Protein AF-A0A1G7N606-F1 (afdb_monomer_lite)

Sequence (407 aa):
MVGEPENAPHDAGYSAEIRAGFRISRRGYDQDQVNAHLRRIDADVRLLAADRDAAVEQVARLTQELERARGQVETMRRQVQRLAGPPDSVAGMSERMRSMLRLAEDEARESRETAAAEIAADRAAAEAEIAALRARAEQERDELVTRARLRSERMVAEAKALQAQAAQDKLAADEEIAGATAAAAAERDRLQAESEARRLSVEEDFQLAMDQRRAEALGALLAEKAEIERETGGLRSAADTYAREVRAEAEAASDATVRSAEKQAARLVAAAEARVAELTDLRARLATQLRAAQGALGADLDALAPLPEESPRVPHPGHARPSSETRASDTAARRSDTAARGSDTAAHASDATAAPESDTTAAEPDGVATPPAATPAPGDAPAVPEQPAPRRPRPSPERQAASRARV

pLDDT: mean 74.8, std 25.25, range [24.64, 98.62]

Secondary structure (DSSP, 8-state):
---------------------PPP-TTPPPHHHHHHHHHHHHHHHHHHHHHHHHHHHHHHHHHHHHHHHHHHHHHHHHHHHHHHS-TTSHHHHHHHHHHHHHHHHHHHHHHHHHHHHHHHHHHHHHHHHHHHHHHHHHHHHHHHHHHHHHHHHHHHHHHHHHHHHHHHHHHHHHHHHHHHHHHHHHHHHHHHHHHHHHHHHHHHHHHHHHHHHHHHHHHHHHHHHHHHHHHHHHHHHHHHHHHHHHHHHHHHHHHHHHHHHHHHHHHHHHHHHHHHHHHHHHHHHHHHHHHHHHHHTSSS-SS---------------------------------------------------------------------------------PPPPPPPPPPPP-----------

Radius of gyration: 106.35 Å; chains: 1; bounding box: 240×102×280 Å

Organism: Pseudonocardia oroxyli (NCBI:txid366584)

Foldseek 3Di:
DDDDDDDDDDDDDPPPPPPVDDDDDPPDDDPVVVVVVVVVVVVVVVVVVVVVVVVVVVVVVVVVVVVVVVVVVVVVVVVVCLCPDDCPDPSNVVSVVVVVVVVVVVVVVVVVVVVVVVVVVVVVVVVVVVVVVVVVVVVVVVVVVVVVVVVVVVVVVVVVVVVVVVVVVVVVVVVVVVVVVVVVVVVVVVVVVVVVVVVVVVVVVVVVVVVVVVVVVVVVVVVVVVVVVVVVVVVVVVVVVVVVVVVVVVVVVVVVVVVVVVVVVVVVVVVVVVVVVVVVVVVVVVVVVVVVVVVVVPPPPPDDDDDDDDDDDDDDDDDDDDDDDDDDDDDDDDDDDDDDDDDDDDDDDDDDDDDDDDDDDDDDDDDDDDDDDDDDDDDDDDDDDDDDDDDDDDDDDDDDPDPDDDD

Structure (mmCIF, N/CA/C/O backbone):
data_AF-A0A1G7N606-F1
#
_entry.id   AF-A0A1G7N606-F1
#
loop_
_atom_site.group_PDB
_atom_site.id
_atom_site.type_symbol
_atom_site.label_atom_id
_atom_site.label_alt_id
_atom_site.label_comp_id
_atom_site.label_asym_id
_atom_site.label_entity_id
_atom_site.label_seq_id
_atom_site.pdbx_PDB_ins_code
_atom_site.Cartn_x
_atom_site.Cartn_y
_atom_site.Cartn_z
_atom_site.occupancy
_atom_site.B_iso_or_equiv
_atom_site.auth_seq_id
_atom_site.auth_comp_id
_atom_site.auth_asym_id
_atom_site.auth_atom_id
_atom_site.pdbx_PDB_model_num
ATOM 1 N N . MET A 1 1 ? -75.289 -44.467 99.497 1.00 38.94 1 MET A N 1
ATOM 2 C CA . MET A 1 1 ? -76.521 -44.362 100.300 1.00 38.94 1 MET A CA 1
ATOM 3 C C . MET A 1 1 ? -77.507 -43.572 99.454 1.00 38.94 1 MET A C 1
ATOM 5 O O . MET A 1 1 ? -77.216 -42.417 99.202 1.00 38.94 1 MET A O 1
ATOM 9 N N . VAL A 1 2 ? -78.522 -44.272 98.928 1.00 41.53 2 VAL A N 1
ATOM 10 C CA . VAL A 1 2 ? -79.886 -43.835 98.533 1.00 41.53 2 VAL A CA 1
ATOM 11 C C . VAL A 1 2 ? -80.018 -42.466 97.820 1.00 41.53 2 VAL A C 1
ATOM 13 O O . VAL A 1 2 ? -79.680 -41.448 98.396 1.00 41.53 2 VAL A O 1
ATOM 16 N N . GLY A 1 3 ? -80.559 -42.334 96.610 1.00 42.03 3 GLY A N 1
ATOM 17 C CA . GLY A 1 3 ? -81.410 -43.241 95.851 1.00 42.03 3 GLY A CA 1
ATOM 18 C C . GLY A 1 3 ? -81.496 -42.849 94.374 1.00 42.03 3 GLY A C 1
ATOM 19 O O . GLY A 1 3 ? -81.152 -41.741 93.968 1.00 42.03 3 GLY A O 1
ATOM 20 N N . GLU A 1 4 ? -81.900 -43.843 93.602 1.00 44.31 4 GLU A N 1
ATOM 21 C CA . GLU A 1 4 ? -82.150 -43.838 92.164 1.00 44.31 4 GLU A CA 1
ATOM 22 C C . GLU A 1 4 ? -83.634 -43.434 91.901 1.00 44.31 4 GLU A C 1
ATOM 24 O O . GLU A 1 4 ? -84.319 -43.041 92.847 1.00 44.31 4 GLU A O 1
ATOM 29 N N . PRO A 1 5 ? -84.154 -43.452 90.661 1.00 64.69 5 PRO A N 1
ATOM 30 C CA . PRO A 1 5 ? -84.479 -42.263 89.874 1.00 64.69 5 PRO A CA 1
ATOM 31 C C . PRO A 1 5 ? -85.984 -42.137 89.564 1.00 64.69 5 PRO A C 1
ATOM 33 O O . PRO A 1 5 ? -86.667 -43.138 89.384 1.00 64.69 5 PRO A O 1
ATOM 36 N N . GLU A 1 6 ? -86.513 -40.925 89.386 1.00 43.66 6 GLU A N 1
ATOM 37 C CA . GLU A 1 6 ? -87.851 -40.768 88.796 1.00 43.66 6 GLU A CA 1
ATOM 38 C C . GLU A 1 6 ? -88.072 -39.334 88.300 1.00 43.66 6 GLU A C 1
ATOM 40 O O . GLU A 1 6 ? -88.336 -38.431 89.087 1.00 43.66 6 GLU A O 1
ATOM 45 N N . ASN A 1 7 ? -87.949 -39.099 86.991 1.00 43.22 7 ASN A N 1
ATOM 46 C CA . ASN A 1 7 ? -89.010 -38.384 86.285 1.00 43.22 7 ASN A CA 1
ATOM 47 C C . ASN A 1 7 ? -88.897 -38.623 84.776 1.00 43.22 7 ASN A C 1
ATOM 49 O O . ASN A 1 7 ? -87.951 -38.192 84.115 1.00 43.22 7 ASN A O 1
ATOM 53 N N . ALA A 1 8 ? -89.869 -39.364 84.261 1.00 41.09 8 ALA A N 1
ATOM 54 C CA . ALA A 1 8 ? -90.089 -39.597 82.848 1.00 41.09 8 ALA A CA 1
ATOM 55 C C . ALA A 1 8 ? -90.375 -38.277 82.099 1.00 41.09 8 ALA A C 1
ATOM 57 O O . ALA A 1 8 ? -90.866 -37.318 82.699 1.00 41.09 8 ALA A O 1
ATOM 58 N N . PRO A 1 9 ? -90.141 -38.223 80.775 1.00 50.22 9 PRO A N 1
ATOM 59 C CA . PRO A 1 9 ? -90.566 -37.105 79.948 1.00 50.22 9 PRO A CA 1
ATOM 60 C C . PRO A 1 9 ? -92.083 -37.190 79.725 1.00 50.22 9 PRO A C 1
ATOM 62 O O . PRO A 1 9 ? -92.558 -37.707 78.716 1.00 50.22 9 PRO A O 1
ATOM 65 N N . HIS A 1 10 ? -92.854 -36.688 80.684 1.00 38.19 10 HIS A N 1
ATOM 66 C CA . HIS A 1 10 ? -94.216 -36.233 80.440 1.00 38.19 10 HIS A CA 1
ATOM 67 C C . HIS A 1 10 ? -94.122 -34.793 79.932 1.00 38.19 10 HIS A C 1
ATOM 69 O O . HIS A 1 10 ? -93.706 -33.900 80.658 1.00 38.19 10 HIS A O 1
ATOM 75 N N . ASP A 1 11 ? -94.489 -34.529 78.688 1.00 39.78 11 ASP A N 1
ATOM 76 C CA . ASP A 1 11 ? -95.901 -34.344 78.378 1.00 39.78 11 ASP A CA 1
ATOM 77 C C . ASP A 1 11 ? -96.069 -33.764 76.969 1.00 39.78 11 ASP A C 1
ATOM 79 O O . ASP A 1 11 ? -95.278 -32.953 76.490 1.00 39.78 11 ASP A O 1
ATOM 83 N N . ALA A 1 12 ? -97.131 -34.246 76.338 1.00 36.16 12 ALA A N 1
ATOM 84 C CA . ALA A 1 12 ? -97.948 -33.606 75.325 1.00 36.16 12 ALA A CA 1
ATOM 85 C C . ALA A 1 12 ? -97.318 -32.521 74.434 1.00 36.16 12 ALA A C 1
ATOM 87 O O . ALA A 1 12 ? -97.125 -31.367 74.809 1.00 36.16 12 ALA A O 1
ATOM 88 N N . GLY A 1 13 ? -97.220 -32.875 73.151 1.00 41.25 13 GLY A N 1
ATOM 89 C CA . GLY A 1 13 ? -97.976 -32.198 72.097 1.00 41.25 13 GLY A CA 1
ATOM 90 C C . GLY A 1 13 ? -98.657 -30.886 72.491 1.00 41.25 13 GLY A C 1
ATOM 91 O O . GLY A 1 13 ? -99.860 -30.847 72.702 1.00 41.25 13 GLY A O 1
ATOM 92 N N . TYR A 1 14 ? -97.894 -29.803 72.482 1.00 40.25 14 TYR A N 1
ATOM 93 C CA . TYR A 1 14 ? -98.422 -28.463 72.288 1.00 40.25 14 TYR A CA 1
ATOM 94 C C . TYR A 1 14 ? -97.631 -27.814 71.158 1.00 40.25 14 TYR A C 1
ATOM 96 O O . TYR A 1 14 ? -96.995 -26.772 71.298 1.00 40.25 14 TYR A O 1
ATOM 104 N N . SER A 1 15 ? -97.787 -28.387 69.961 1.00 39.31 15 SER A N 1
ATOM 105 C CA . SER A 1 15 ? -98.028 -27.565 68.774 1.00 39.31 15 SER A CA 1
ATOM 106 C C . SER A 1 15 ? -99.331 -26.796 69.016 1.00 39.31 15 SER A C 1
ATOM 108 O O . SER A 1 15 ? -100.365 -27.082 68.419 1.00 39.31 15 SER A O 1
ATOM 110 N N . ALA A 1 16 ? -99.309 -25.879 69.984 1.00 45.19 16 ALA A N 1
ATOM 111 C CA . ALA A 1 16 ? -100.386 -24.956 70.232 1.00 45.19 16 ALA A CA 1
ATOM 112 C C . ALA A 1 16 ? -100.385 -24.019 69.030 1.00 45.19 16 ALA A C 1
ATOM 114 O O . ALA A 1 16 ? -99.743 -22.970 69.023 1.00 45.19 16 ALA A O 1
ATOM 115 N N . GLU A 1 17 ? -101.110 -24.416 67.986 1.00 45.44 17 GLU A N 1
ATOM 116 C CA . GLU A 1 17 ? -101.929 -23.460 67.269 1.00 45.44 17 GLU A CA 1
ATOM 117 C C . GLU A 1 17 ? -102.671 -22.672 68.352 1.00 45.44 17 GLU A C 1
ATOM 119 O O . GLU A 1 17 ? -103.692 -23.120 68.877 1.00 45.44 17 GLU A O 1
ATOM 124 N N . ILE A 1 18 ? -102.123 -21.521 68.752 1.00 52.09 18 ILE A N 1
ATOM 125 C CA . ILE A 1 18 ? -102.869 -20.516 69.495 1.00 52.09 18 ILE A CA 1
ATOM 126 C C . ILE A 1 18 ? -103.917 -20.032 68.501 1.00 52.09 18 ILE A C 1
ATOM 128 O O . ILE A 1 18 ? -103.754 -19.040 67.795 1.00 52.09 18 ILE A O 1
ATOM 132 N N . ARG A 1 19 ? -104.999 -20.800 68.378 1.00 49.97 19 ARG A N 1
ATOM 133 C CA . ARG A 1 19 ? -106.202 -20.383 67.689 1.00 49.97 19 ARG A CA 1
ATOM 134 C C . ARG A 1 19 ? -106.829 -19.370 68.626 1.00 49.97 19 ARG A C 1
ATOM 136 O O . ARG A 1 19 ? -107.646 -19.724 69.470 1.00 49.97 19 ARG A O 1
ATOM 143 N N . ALA A 1 20 ? -106.347 -18.131 68.545 1.00 57.44 20 ALA A N 1
ATOM 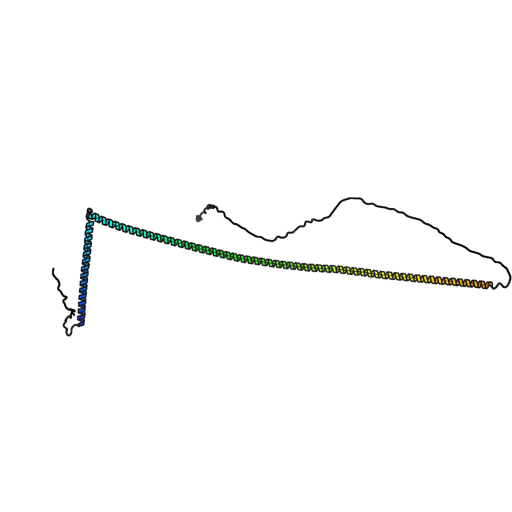144 C CA . ALA A 1 20 ? -106.876 -17.016 69.303 1.00 57.44 20 ALA A CA 1
ATOM 145 C C . ALA A 1 20 ? -108.380 -16.942 68.996 1.00 57.44 20 ALA A C 1
ATOM 147 O O . ALA A 1 20 ? -108.799 -16.592 67.892 1.00 57.44 20 ALA A O 1
ATOM 148 N N . GLY A 1 21 ? -109.182 -17.439 69.939 1.00 61.31 21 GLY A N 1
ATOM 149 C CA . GLY A 1 21 ? -110.594 -17.753 69.756 1.00 61.31 21 GLY A CA 1
ATOM 150 C C . GLY A 1 21 ? -111.449 -16.499 69.818 1.00 61.31 21 GLY A C 1
ATOM 151 O O . GLY A 1 21 ? -112.269 -16.347 70.719 1.00 61.31 21 GLY A O 1
ATOM 152 N N . PHE A 1 22 ? -111.240 -15.572 68.889 1.00 68.19 22 PHE A N 1
ATOM 153 C CA . PHE A 1 22 ? -112.088 -14.397 68.759 1.00 68.19 22 PHE A CA 1
ATOM 154 C C . PHE A 1 22 ? -113.444 -14.800 68.151 1.00 68.19 22 PHE A C 1
ATOM 156 O O . PHE A 1 22 ? -113.512 -15.543 67.172 1.00 68.19 22 PHE A O 1
ATOM 163 N N . ARG A 1 23 ? -114.551 -14.325 68.737 1.00 63.81 23 ARG A N 1
ATOM 164 C CA . ARG A 1 23 ? -115.922 -14.604 68.267 1.00 63.81 23 ARG A CA 1
ATOM 165 C C . ARG A 1 23 ? -116.200 -13.847 66.953 1.00 63.81 23 ARG A C 1
ATOM 167 O O . ARG A 1 23 ? -116.083 -12.626 66.923 1.00 63.81 23 ARG A O 1
ATOM 174 N N . ILE A 1 24 ? -116.607 -14.548 65.888 1.00 67.31 24 ILE A N 1
ATOM 175 C CA . ILE A 1 24 ? -116.861 -13.962 64.553 1.00 67.31 24 ILE A CA 1
ATOM 176 C C . ILE A 1 24 ? -118.229 -13.250 64.527 1.00 67.31 24 ILE A C 1
ATOM 178 O O . ILE A 1 24 ? -119.243 -13.830 64.911 1.00 67.31 24 ILE A O 1
ATOM 182 N N . SER A 1 25 ? -118.270 -11.994 64.067 1.00 72.75 25 SER A N 1
ATOM 183 C CA . SER A 1 25 ? -119.488 -11.172 63.920 1.00 72.75 25 SER A CA 1
ATOM 184 C C . SER A 1 25 ? -119.693 -10.752 62.456 1.00 72.75 25 SER A C 1
ATOM 186 O O . SER A 1 25 ? -118.724 -10.616 61.714 1.00 72.75 25 SER A O 1
ATOM 188 N N . ARG A 1 26 ? -120.947 -10.511 62.027 1.00 62.72 26 ARG A N 1
ATOM 189 C CA . ARG A 1 26 ? -121.360 -10.322 60.609 1.00 62.72 26 ARG A CA 1
ATOM 190 C C . ARG A 1 26 ? -120.727 -9.115 59.884 1.00 62.72 26 ARG A C 1
ATOM 192 O O . ARG A 1 26 ? -120.920 -8.964 58.682 1.00 62.72 26 ARG A O 1
ATOM 199 N N . ARG A 1 27 ? -120.006 -8.254 60.608 1.00 65.94 27 ARG A N 1
ATOM 200 C CA . ARG A 1 27 ? -119.212 -7.105 60.126 1.00 65.94 27 ARG A CA 1
ATOM 201 C C . ARG A 1 27 ? -117.908 -6.990 60.943 1.00 65.94 27 ARG A C 1
ATOM 203 O O . ARG A 1 27 ? -117.628 -5.962 61.548 1.00 65.94 27 ARG A O 1
ATOM 210 N N . GLY A 1 28 ? -117.183 -8.100 61.069 1.00 73.50 28 GLY A N 1
ATOM 211 C CA . GLY A 1 28 ? -115.929 -8.188 61.826 1.00 73.50 28 GLY A CA 1
ATOM 212 C C . GLY A 1 28 ? -114.686 -7.822 61.012 1.00 73.50 28 GLY A C 1
ATOM 213 O O . GLY A 1 28 ? -114.753 -7.672 59.792 1.00 73.50 28 GLY A O 1
ATOM 214 N N . TYR A 1 29 ? -113.552 -7.698 61.709 1.00 74.56 29 TYR A N 1
ATOM 215 C CA . TYR A 1 29 ? -112.238 -7.615 61.073 1.00 74.56 29 TYR A CA 1
ATOM 216 C C . TYR A 1 29 ? -111.926 -8.916 60.336 1.00 74.56 29 TYR A C 1
ATOM 218 O O . TYR A 1 29 ? -112.303 -10.001 60.782 1.00 74.56 29 TYR A O 1
ATOM 226 N N . ASP A 1 30 ? -111.233 -8.784 59.213 1.00 80.12 30 ASP A N 1
ATOM 227 C CA . ASP A 1 30 ? -110.779 -9.907 58.406 1.00 80.12 30 ASP A CA 1
ATOM 228 C C . ASP A 1 30 ? -109.863 -10.820 59.242 1.00 80.12 30 ASP A C 1
ATOM 230 O O . ASP A 1 30 ? -108.824 -10.395 59.757 1.00 80.12 30 ASP A O 1
ATOM 234 N N . GLN A 1 31 ? -110.285 -12.074 59.411 1.00 79.62 31 GLN A N 1
ATOM 235 C CA . GLN A 1 31 ? -109.610 -13.058 60.251 1.00 79.62 31 GLN A CA 1
ATOM 236 C C . GLN A 1 31 ? -108.182 -13.332 59.764 1.00 79.62 31 GLN A C 1
ATOM 238 O O . GLN A 1 31 ? -107.286 -13.522 60.590 1.00 79.62 31 GLN A O 1
ATOM 243 N N . ASP A 1 32 ? -107.944 -13.296 58.452 1.00 81.81 32 ASP A N 1
ATOM 244 C CA . ASP A 1 32 ? -106.616 -13.538 57.891 1.00 81.81 32 ASP A CA 1
ATOM 245 C C . ASP A 1 32 ? -105.668 -12.376 58.193 1.00 81.81 32 ASP A C 1
ATOM 247 O O . ASP A 1 32 ? -104.504 -12.601 58.538 1.00 81.81 32 ASP A O 1
ATOM 251 N N . GLN A 1 33 ? -106.180 -11.141 58.175 1.00 84.62 33 GLN A N 1
ATOM 252 C CA . GLN A 1 33 ? -105.418 -9.946 58.551 1.00 84.62 33 GLN A CA 1
ATOM 253 C C . GLN A 1 33 ? -105.085 -9.926 60.048 1.00 84.62 33 GLN A C 1
ATOM 255 O O . GLN A 1 33 ? -103.948 -9.630 60.418 1.00 84.62 33 GLN A O 1
ATOM 260 N N . VAL A 1 34 ? -106.037 -10.288 60.916 1.00 86.38 34 VAL A N 1
ATOM 261 C CA . VAL A 1 34 ? -105.809 -10.366 62.371 1.00 86.38 34 VAL A CA 1
ATOM 262 C C . VAL A 1 34 ? -104.816 -11.475 62.710 1.00 86.38 34 VAL A C 1
ATOM 264 O O . VAL A 1 34 ? -103.870 -11.240 63.457 1.00 86.38 34 VAL A O 1
ATOM 267 N N . ASN A 1 35 ? -104.959 -12.660 62.114 1.00 84.56 35 ASN A N 1
ATOM 268 C CA . ASN A 1 35 ? -104.009 -13.755 62.307 1.00 84.56 35 ASN A CA 1
ATOM 269 C C . ASN A 1 35 ? -102.612 -13.397 61.780 1.00 84.56 35 ASN A C 1
ATOM 271 O O . ASN A 1 35 ? -101.612 -13.746 62.405 1.00 84.56 35 ASN A O 1
ATOM 275 N N . ALA A 1 36 ? -102.515 -12.683 60.654 1.00 85.12 36 ALA A N 1
ATOM 276 C CA . ALA A 1 36 ? -101.241 -12.176 60.152 1.00 85.12 36 ALA A CA 1
ATOM 277 C C . ALA A 1 36 ? -100.609 -11.150 61.108 1.00 85.12 36 ALA A C 1
ATOM 279 O O . ALA A 1 36 ? -99.394 -11.165 61.297 1.00 85.12 36 ALA A O 1
ATOM 280 N N . HIS A 1 37 ? -101.418 -10.295 61.739 1.00 88.00 37 HIS A N 1
ATOM 281 C CA . HIS A 1 37 ? -100.945 -9.329 62.727 1.00 88.00 37 HIS A CA 1
ATOM 282 C C . HIS A 1 37 ? -100.509 -9.989 64.043 1.00 88.00 37 HIS A C 1
ATOM 284 O O . HIS A 1 37 ? -99.451 -9.650 64.559 1.00 88.00 37 HIS A O 1
ATOM 290 N N . LEU A 1 38 ? -101.248 -10.978 64.552 1.00 89.50 38 LEU A N 1
ATOM 291 C CA . LEU A 1 38 ? -100.856 -11.733 65.748 1.00 89.50 38 LEU A CA 1
ATOM 292 C C . LEU A 1 38 ? -99.582 -12.543 65.514 1.00 89.50 38 LEU A C 1
ATOM 294 O O . LEU A 1 38 ? -98.688 -12.506 66.348 1.00 89.50 38 LEU A O 1
ATOM 298 N N . ARG A 1 39 ? -99.435 -13.171 64.339 1.00 89.56 39 ARG A N 1
ATOM 299 C CA . ARG A 1 39 ? -98.169 -13.811 63.946 1.00 89.56 39 ARG A CA 1
ATOM 300 C C . ARG A 1 39 ? -97.004 -12.821 63.910 1.00 89.56 39 ARG A C 1
ATOM 302 O O . ARG A 1 39 ? -95.886 -13.209 64.231 1.00 89.56 39 ARG A O 1
ATOM 309 N N . ARG A 1 40 ? -97.254 -11.562 63.528 1.00 92.06 40 ARG A N 1
ATOM 310 C CA . ARG A 1 40 ? -96.248 -10.492 63.587 1.00 92.06 40 ARG A CA 1
ATOM 311 C C . ARG A 1 40 ? -95.894 -10.149 65.035 1.00 92.06 40 ARG A C 1
ATOM 313 O O . ARG A 1 40 ? -94.718 -10.154 65.354 1.00 92.06 40 ARG A O 1
ATOM 320 N N . ILE A 1 41 ? -96.881 -9.948 65.910 1.00 94.06 41 ILE A N 1
ATOM 321 C CA . ILE A 1 41 ? -96.643 -9.667 67.338 1.00 94.06 41 ILE A CA 1
ATOM 322 C C . ILE A 1 41 ? -95.900 -10.825 68.015 1.00 94.06 41 ILE A C 1
ATOM 324 O O . ILE A 1 41 ? -94.957 -10.586 68.759 1.00 94.06 41 ILE A O 1
ATOM 328 N N . ASP A 1 42 ? -96.273 -12.076 67.744 1.00 92.19 42 ASP A N 1
ATOM 329 C CA . ASP A 1 42 ? -95.572 -13.243 68.287 1.00 92.19 42 ASP A CA 1
ATOM 330 C C . ASP A 1 42 ? -94.120 -13.306 67.794 1.00 92.19 42 ASP A C 1
ATOM 332 O O . ASP A 1 42 ? -93.221 -13.674 68.554 1.00 92.19 42 ASP A O 1
ATOM 336 N N . ALA A 1 43 ? -93.871 -12.929 66.535 1.00 93.62 43 ALA A N 1
ATOM 337 C CA . ALA A 1 43 ? -92.517 -12.790 66.010 1.00 93.62 43 ALA A CA 1
ATOM 338 C C . ALA A 1 43 ? -91.752 -11.656 66.717 1.00 93.62 43 ALA A C 1
ATOM 340 O O . ALA A 1 43 ? -90.609 -11.870 67.115 1.00 93.62 43 ALA A O 1
ATOM 341 N N . ASP A 1 44 ? -92.389 -10.506 66.950 1.00 94.31 44 ASP A N 1
ATOM 342 C CA . ASP A 1 44 ? -91.797 -9.360 67.648 1.00 94.31 44 ASP A CA 1
ATOM 343 C C . ASP A 1 44 ? -91.485 -9.689 69.123 1.00 94.31 44 ASP A C 1
ATOM 345 O O . ASP A 1 44 ? -90.421 -9.339 69.626 1.00 94.31 44 ASP A O 1
ATOM 349 N N . VAL A 1 45 ? -92.356 -10.426 69.824 1.00 94.75 45 VAL A N 1
ATOM 350 C CA . VAL A 1 45 ? -92.120 -10.877 71.210 1.00 94.75 45 VAL A CA 1
ATOM 351 C C . VAL A 1 45 ? -90.976 -11.886 71.274 1.00 94.75 45 VAL A C 1
ATOM 353 O O . VAL A 1 45 ? -90.155 -11.821 72.188 1.00 94.75 45 VAL A O 1
ATOM 356 N N . ARG A 1 46 ? -90.885 -12.806 70.305 1.00 95.00 46 ARG A N 1
ATOM 357 C CA . ARG A 1 46 ? -89.750 -13.738 70.210 1.00 95.00 46 ARG A CA 1
ATOM 358 C C . ARG A 1 46 ? -88.443 -13.009 69.919 1.00 95.00 46 ARG A C 1
ATOM 360 O O . ARG A 1 46 ? -87.429 -13.368 70.507 1.00 95.00 46 ARG A O 1
ATOM 367 N N . LEU A 1 47 ? -88.477 -11.986 69.066 1.00 95.50 47 LEU A N 1
ATOM 368 C CA . LEU A 1 47 ? -87.324 -11.133 68.794 1.00 95.50 47 LEU A CA 1
ATOM 369 C C . LEU A 1 47 ? -86.889 -10.381 70.058 1.00 95.50 47 LEU A C 1
ATOM 371 O O . LEU A 1 47 ? -85.733 -10.477 70.443 1.00 95.50 47 LEU A O 1
ATOM 375 N N . LEU A 1 48 ? -87.817 -9.739 70.774 1.00 95.62 48 LEU A N 1
ATOM 376 C CA . LEU A 1 48 ? -87.518 -9.045 72.032 1.00 95.62 48 LEU A CA 1
ATOM 377 C C . LEU A 1 48 ? -87.009 -9.988 73.131 1.00 95.62 48 LEU A C 1
ATOM 379 O O . LEU A 1 48 ? -86.158 -9.599 73.927 1.00 95.62 48 LEU A O 1
ATOM 383 N N . ALA A 1 49 ? -87.521 -1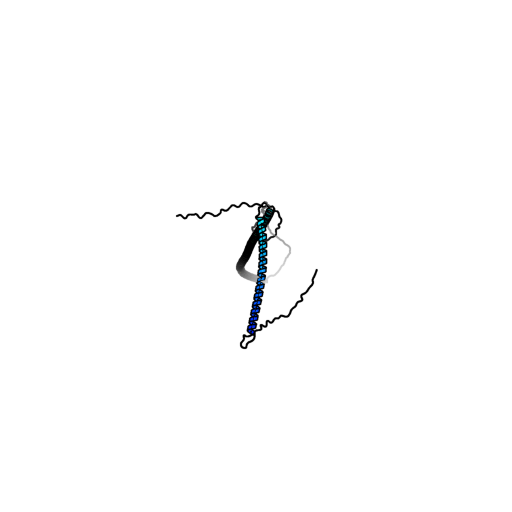1.219 73.200 1.00 95.19 49 ALA A N 1
ATOM 384 C CA . ALA A 1 49 ? -87.014 -12.228 74.126 1.00 95.19 49 ALA A CA 1
ATOM 385 C C . ALA A 1 49 ? -85.576 -12.635 73.770 1.00 95.19 49 ALA A C 1
ATOM 387 O O . ALA A 1 49 ? -84.730 -12.682 74.660 1.00 95.19 49 ALA A O 1
ATOM 388 N N . ALA A 1 50 ? -85.288 -12.846 72.482 1.00 95.69 50 ALA A N 1
ATOM 389 C CA . ALA A 1 50 ? -83.937 -13.118 72.003 1.00 95.69 50 ALA A CA 1
ATOM 390 C C . ALA A 1 50 ? -82.985 -11.939 72.273 1.00 95.69 50 ALA A C 1
ATOM 392 O O . ALA A 1 50 ? -81.874 -12.153 72.753 1.00 95.69 50 ALA A O 1
ATOM 393 N N . ASP A 1 51 ? -83.437 -10.702 72.056 1.00 95.38 51 ASP A N 1
ATOM 394 C CA . ASP A 1 51 ? -82.669 -9.490 72.350 1.00 95.38 51 ASP A CA 1
ATOM 395 C C . ASP A 1 51 ? -82.404 -9.341 73.855 1.00 95.38 51 ASP A C 1
ATOM 397 O O . ASP A 1 51 ? -81.294 -8.997 74.264 1.00 95.38 51 ASP A O 1
ATOM 401 N N . ARG A 1 52 ? -83.395 -9.648 74.705 1.00 96.19 52 ARG A N 1
ATOM 402 C CA . ARG A 1 52 ? -83.227 -9.664 76.165 1.00 96.19 52 ARG A CA 1
ATOM 403 C C . ARG A 1 52 ? -82.194 -10.704 76.580 1.00 96.19 52 ARG A C 1
ATOM 405 O O . ARG A 1 52 ? -81.329 -10.399 77.396 1.00 96.19 52 ARG A O 1
ATOM 412 N N . ASP A 1 53 ? -82.284 -11.916 76.050 1.00 95.88 53 ASP A N 1
ATOM 413 C CA . ASP A 1 53 ? -81.368 -12.999 76.403 1.00 95.88 53 ASP A CA 1
ATOM 414 C C . ASP A 1 53 ? -79.940 -12.693 75.922 1.00 95.88 53 ASP A C 1
ATOM 416 O O . ASP A 1 53 ? -78.988 -12.863 76.685 1.00 95.88 53 ASP A O 1
ATOM 420 N N . ALA A 1 54 ? -79.788 -12.107 74.729 1.00 95.44 54 ALA A N 1
ATOM 421 C CA . ALA A 1 54 ? -78.510 -11.597 74.237 1.00 95.44 54 ALA A CA 1
ATOM 422 C C . ALA A 1 54 ? -77.947 -10.478 75.132 1.00 95.44 54 ALA A C 1
ATOM 424 O O . ALA A 1 54 ? -76.755 -10.470 75.441 1.00 95.44 54 ALA A O 1
ATOM 425 N N . ALA A 1 55 ? -78.790 -9.550 75.593 1.00 94.62 55 ALA A N 1
ATOM 426 C CA . ALA A 1 55 ? -78.383 -8.502 76.525 1.00 94.62 55 ALA A CA 1
ATOM 427 C C . ALA A 1 55 ? -77.959 -9.073 77.890 1.00 94.62 55 ALA A C 1
ATOM 429 O O . ALA A 1 55 ? -76.962 -8.630 78.457 1.00 94.62 55 ALA A O 1
ATOM 430 N N . VAL A 1 56 ? -78.664 -10.083 78.411 1.00 96.81 56 VAL A N 1
ATOM 431 C CA . VAL A 1 56 ? -78.299 -10.764 79.666 1.00 96.81 56 VAL A CA 1
ATOM 432 C C . VAL A 1 56 ? -76.953 -11.477 79.530 1.00 96.81 56 VAL A C 1
ATOM 434 O O . VAL A 1 56 ? -76.112 -11.366 80.425 1.00 96.81 56 VAL A O 1
ATOM 437 N N . GLU A 1 57 ? -76.701 -12.149 78.406 1.00 96.94 57 GLU A N 1
ATOM 438 C CA . GLU A 1 57 ? -75.406 -12.778 78.137 1.00 96.94 57 GLU A CA 1
ATOM 439 C C . GLU A 1 57 ? -74.275 -11.738 78.043 1.00 96.94 57 GLU A C 1
ATOM 441 O O . GLU A 1 57 ? -73.200 -11.921 78.621 1.00 96.94 57 GLU A O 1
ATOM 446 N N . GLN A 1 58 ? -74.522 -10.606 77.374 1.00 95.38 58 GLN A N 1
ATOM 447 C CA . GLN A 1 58 ? -73.565 -9.498 77.302 1.00 95.38 58 GLN A CA 1
ATOM 448 C C . GLN A 1 58 ? -73.250 -8.926 78.689 1.00 95.38 58 GLN A C 1
ATOM 450 O O . GLN A 1 58 ? -72.081 -8.717 79.013 1.00 95.38 58 GLN A O 1
ATOM 455 N N . VAL A 1 59 ? -74.262 -8.726 79.538 1.00 97.06 59 VAL A N 1
ATOM 456 C CA . VAL A 1 59 ? -74.070 -8.268 80.924 1.00 97.06 59 VAL A CA 1
ATOM 457 C C . VAL A 1 59 ? -73.248 -9.280 81.727 1.00 97.06 59 VAL A C 1
ATOM 459 O O . VAL A 1 59 ? -72.337 -8.881 82.457 1.00 97.06 59 VAL A O 1
ATOM 462 N N . ALA A 1 60 ? -73.507 -10.581 81.573 1.00 95.75 60 ALA A N 1
ATOM 463 C CA . ALA A 1 60 ? -72.725 -11.624 82.236 1.00 95.75 60 ALA A CA 1
ATOM 464 C C . ALA A 1 60 ? -71.246 -11.597 81.801 1.00 95.75 60 ALA A C 1
ATOM 466 O O . ALA A 1 60 ? -70.351 -11.632 82.649 1.00 95.75 60 ALA A O 1
ATOM 467 N N . ARG A 1 61 ? -70.980 -11.447 80.496 1.00 96.19 61 ARG A N 1
ATOM 468 C CA . ARG A 1 61 ? -69.622 -11.337 79.938 1.00 96.19 61 ARG A CA 1
ATOM 469 C C . ARG A 1 61 ? -68.881 -10.106 80.456 1.00 96.19 61 ARG A C 1
ATOM 471 O O . ARG A 1 61 ? -67.762 -10.226 80.950 1.00 96.19 61 ARG A O 1
ATOM 478 N N . LEU A 1 62 ? -69.524 -8.940 80.408 1.00 96.06 62 LEU A N 1
ATOM 479 C CA . LEU A 1 62 ? -68.949 -7.692 80.912 1.00 96.06 62 LEU A CA 1
ATOM 480 C C . LEU A 1 62 ? -68.649 -7.775 82.410 1.00 96.06 62 LEU A C 1
ATOM 482 O O . LEU A 1 62 ? -67.617 -7.288 82.861 1.00 96.06 62 LEU A O 1
ATOM 486 N N . THR A 1 63 ? -69.507 -8.440 83.184 1.00 96.56 63 THR A N 1
ATOM 487 C CA . THR A 1 63 ? -69.265 -8.664 84.615 1.00 96.56 63 THR A CA 1
ATOM 488 C C . THR A 1 63 ? -68.007 -9.507 84.838 1.00 96.56 63 THR A C 1
ATOM 490 O O . THR A 1 63 ? -67.187 -9.173 85.691 1.00 96.56 63 THR A O 1
ATOM 493 N N . GLN A 1 64 ? -67.799 -10.558 84.041 1.00 96.56 64 GLN A N 1
ATOM 494 C CA . GLN A 1 64 ? -66.597 -11.391 84.124 1.00 96.56 64 GLN A CA 1
ATOM 495 C C . GLN A 1 64 ? -65.320 -10.621 83.750 1.00 96.56 64 GLN A C 1
ATOM 497 O O . GLN A 1 64 ? -64.298 -10.751 84.428 1.00 96.56 64 GLN A O 1
ATOM 502 N N . GLU A 1 65 ? -65.364 -9.809 82.693 1.00 96.44 65 GLU A N 1
ATOM 503 C CA . GLU A 1 65 ? -64.246 -8.944 82.299 1.00 96.44 65 GLU A CA 1
ATOM 504 C C . GLU A 1 65 ? -63.920 -7.917 83.386 1.00 96.44 65 GLU A C 1
ATOM 506 O O . GLU A 1 65 ? -62.749 -7.695 83.704 1.00 96.44 65 GLU A O 1
ATOM 511 N N . LEU A 1 66 ? -64.949 -7.350 84.014 1.00 96.69 66 LEU A N 1
ATOM 512 C CA . LEU A 1 66 ? -64.809 -6.387 85.096 1.00 96.69 66 LEU A CA 1
ATOM 513 C C . LEU A 1 66 ? -64.164 -7.036 86.329 1.00 96.69 66 LEU A C 1
ATOM 515 O O . LEU A 1 66 ? -63.220 -6.476 86.885 1.00 96.69 66 LEU A O 1
ATOM 519 N N . GLU A 1 67 ? -64.592 -8.236 86.721 1.00 95.69 67 GLU A N 1
ATOM 520 C CA . GLU A 1 67 ? -63.956 -8.978 87.817 1.00 95.69 67 GLU A CA 1
ATOM 521 C C . GLU A 1 67 ? -62.504 -9.358 87.499 1.00 95.69 67 GLU A C 1
ATOM 523 O O . GLU A 1 67 ? -61.618 -9.231 88.349 1.00 95.69 67 GLU A O 1
ATOM 528 N N . ARG A 1 68 ? -62.210 -9.734 86.249 1.00 96.50 68 ARG A N 1
ATOM 529 C CA . ARG A 1 68 ? -60.835 -9.993 85.802 1.00 96.50 68 ARG A CA 1
ATOM 530 C C . ARG A 1 68 ? -59.970 -8.734 85.902 1.00 96.50 68 ARG A C 1
ATOM 532 O O . ARG A 1 68 ? -58.864 -8.800 86.441 1.00 96.50 68 ARG A O 1
ATOM 539 N N . ALA A 1 69 ? -60.474 -7.594 85.436 1.00 95.12 69 ALA A N 1
ATOM 540 C CA . ALA A 1 69 ? -59.788 -6.310 85.528 1.00 95.12 69 ALA A CA 1
ATOM 541 C C . ALA A 1 69 ? -59.602 -5.870 86.991 1.00 95.12 69 ALA A C 1
ATOM 543 O O . ALA A 1 69 ? -58.509 -5.449 87.369 1.00 95.12 69 ALA A O 1
ATOM 544 N N . ARG A 1 70 ? -60.616 -6.039 87.853 1.00 94.75 70 ARG A N 1
ATOM 545 C CA . ARG A 1 70 ? -60.516 -5.788 89.304 1.00 94.75 70 ARG A CA 1
ATOM 546 C C . ARG A 1 70 ? -59.429 -6.644 89.950 1.00 94.75 70 ARG A C 1
ATOM 548 O O . ARG A 1 70 ? -58.602 -6.113 90.689 1.00 94.75 70 ARG A O 1
ATOM 555 N N . GLY A 1 71 ? -59.374 -7.938 89.632 1.00 95.06 71 GLY A N 1
ATOM 556 C CA . GLY A 1 71 ? -58.337 -8.846 90.130 1.00 95.06 71 GLY A CA 1
ATOM 557 C C . GLY A 1 71 ? -56.924 -8.464 89.668 1.00 95.06 71 GLY A C 1
ATOM 558 O O . GLY A 1 71 ? -55.965 -8.544 90.444 1.00 95.06 71 GLY A O 1
ATOM 559 N N . GLN A 1 72 ? -56.786 -7.991 88.427 1.00 92.56 72 GLN A N 1
ATOM 560 C CA . GLN A 1 72 ? -55.523 -7.461 87.903 1.00 92.56 72 GLN A CA 1
ATOM 561 C C . GLN A 1 72 ? -55.107 -6.177 88.626 1.00 92.56 72 GLN A C 1
ATOM 563 O O . GLN A 1 72 ? -53.968 -6.085 89.085 1.00 92.56 72 GLN A O 1
ATOM 568 N N . VAL A 1 73 ? -56.031 -5.228 88.803 1.00 93.00 73 VAL A N 1
ATOM 569 C CA . VAL A 1 73 ? -55.788 -3.978 89.537 1.00 93.00 73 VAL A CA 1
ATOM 570 C C . VAL A 1 73 ? -55.367 -4.264 90.975 1.00 93.00 73 VAL A C 1
ATOM 572 O O . VAL A 1 73 ? -54.406 -3.670 91.452 1.00 93.00 73 VAL A O 1
ATOM 575 N N . GLU A 1 74 ? -56.016 -5.202 91.662 1.00 93.00 74 GLU A N 1
ATOM 576 C CA . GLU A 1 74 ? -55.647 -5.571 93.032 1.00 93.00 74 GLU A CA 1
ATOM 577 C C . GLU A 1 74 ? -54.258 -6.223 93.103 1.00 93.00 74 GLU A C 1
ATOM 579 O O . GLU A 1 74 ? -53.462 -5.975 94.009 1.00 93.00 74 GLU A O 1
ATOM 584 N N . THR A 1 75 ? -53.911 -7.032 92.106 1.00 90.88 75 THR A N 1
ATOM 585 C CA . THR A 1 75 ? -52.576 -7.630 92.006 1.00 90.88 75 THR A CA 1
ATOM 586 C C . THR A 1 75 ? -51.499 -6.570 91.762 1.00 90.88 75 THR A C 1
ATOM 588 O O . THR A 1 75 ? -50.489 -6.568 92.471 1.00 90.88 75 THR A O 1
ATOM 591 N N . MET A 1 76 ? -51.742 -5.627 90.844 1.00 87.81 76 MET A N 1
ATOM 592 C CA . MET A 1 76 ? -50.861 -4.482 90.593 1.00 87.81 76 MET A CA 1
ATOM 593 C C . MET A 1 76 ? -50.747 -3.577 91.823 1.00 87.81 76 MET A C 1
ATOM 595 O O . MET A 1 76 ? -49.641 -3.193 92.185 1.00 87.81 76 MET A O 1
ATOM 599 N N . ARG A 1 77 ? -51.850 -3.292 92.528 1.00 86.94 77 ARG A N 1
ATOM 600 C CA . ARG A 1 77 ? -51.849 -2.507 93.775 1.00 86.94 77 ARG A CA 1
ATOM 601 C C . ARG A 1 77 ? -50.992 -3.157 94.851 1.00 86.94 77 ARG A C 1
ATOM 603 O O . ARG A 1 77 ? -50.140 -2.486 95.424 1.00 86.94 77 ARG A O 1
ATOM 610 N N . ARG A 1 78 ? -51.140 -4.466 95.077 1.00 85.25 78 ARG A N 1
ATOM 611 C CA . ARG A 1 78 ? -50.291 -5.207 96.024 1.00 85.25 78 ARG A CA 1
ATOM 612 C C . ARG A 1 78 ? -48.821 -5.200 95.606 1.00 85.25 78 ARG A C 1
ATOM 614 O O . ARG A 1 78 ? -47.947 -5.125 96.462 1.00 85.25 78 ARG A O 1
ATOM 621 N N . GLN A 1 79 ? -48.526 -5.266 94.309 1.00 81.00 79 GLN A N 1
ATOM 622 C CA . GLN A 1 79 ? -47.158 -5.174 93.794 1.00 81.00 79 GLN A CA 1
ATOM 623 C C . GLN A 1 79 ? -46.562 -3.774 93.981 1.00 81.00 79 GLN A C 1
ATOM 625 O O . GLN A 1 79 ? -45.445 -3.661 94.478 1.00 81.00 79 GLN A O 1
ATOM 630 N N . VAL A 1 80 ? -47.317 -2.718 93.675 1.00 83.31 80 VAL A N 1
ATOM 631 C CA . VAL A 1 80 ? -46.924 -1.323 93.923 1.00 83.31 80 VAL A CA 1
ATOM 632 C C . VAL A 1 80 ? -46.712 -1.084 95.411 1.00 83.31 80 VAL A C 1
ATOM 634 O O . VAL A 1 80 ? -45.702 -0.504 95.780 1.00 83.31 80 VAL A O 1
ATOM 637 N N . GLN A 1 81 ? -47.590 -1.581 96.281 1.00 78.81 81 GLN A N 1
ATOM 638 C CA . GLN A 1 81 ? -47.442 -1.437 97.730 1.00 78.81 81 GLN A CA 1
ATOM 639 C C . GLN A 1 81 ? -46.194 -2.160 98.263 1.00 78.81 81 GLN A C 1
ATOM 641 O O . GLN A 1 81 ? -45.516 -1.636 99.143 1.00 78.81 81 GLN A O 1
ATOM 646 N N . ARG A 1 82 ? -45.836 -3.323 97.695 1.00 73.31 82 ARG A N 1
ATOM 647 C CA . ARG A 1 82 ? -44.565 -4.009 97.996 1.00 73.31 82 ARG A CA 1
ATOM 648 C C . ARG A 1 82 ? -43.342 -3.244 97.487 1.00 73.31 82 ARG A C 1
ATOM 650 O O . ARG A 1 82 ? -42.323 -3.230 98.167 1.00 73.31 82 ARG A O 1
ATOM 657 N N . LEU A 1 83 ? -43.433 -2.605 96.320 1.00 72.81 83 LEU A N 1
ATOM 658 C CA . LEU A 1 83 ? -42.354 -1.783 95.764 1.00 72.81 83 LEU A CA 1
ATOM 659 C C . LEU A 1 83 ? -42.203 -0.454 96.518 1.00 72.81 83 LEU A C 1
ATOM 661 O O . LEU A 1 83 ? -41.078 -0.031 96.748 1.00 72.81 83 LEU A O 1
ATOM 665 N N . ALA A 1 84 ? -43.302 0.182 96.927 1.00 72.50 84 ALA A N 1
ATOM 666 C CA . ALA A 1 84 ? -43.355 1.486 97.595 1.00 72.50 84 ALA A CA 1
ATOM 667 C C . ALA A 1 84 ? -43.141 1.427 99.120 1.00 72.50 84 ALA A C 1
ATOM 669 O O . ALA A 1 84 ? -43.032 2.474 99.754 1.00 72.50 84 ALA A O 1
ATOM 670 N N . GLY A 1 85 ? -43.083 0.229 99.711 1.00 70.81 85 GLY A N 1
ATOM 671 C CA . GLY A 1 85 ? -42.729 0.044 101.119 1.00 70.81 85 GLY A CA 1
ATOM 672 C C . GLY A 1 85 ? -41.283 0.469 101.439 1.00 70.81 85 GLY A C 1
ATOM 673 O O . GLY A 1 85 ? -40.488 0.695 100.520 1.00 70.81 85 GLY A O 1
ATOM 674 N N . PRO A 1 86 ? -40.921 0.571 102.734 1.00 66.06 86 PRO A N 1
ATOM 675 C CA . PRO A 1 86 ? -39.588 0.984 103.165 1.00 66.06 86 PRO A CA 1
ATOM 676 C C . PRO A 1 86 ? -38.487 0.095 102.554 1.00 66.06 86 PRO A C 1
ATOM 678 O O . PRO A 1 86 ? -38.643 -1.134 102.524 1.00 66.06 86 PRO A O 1
ATOM 681 N N . PRO A 1 87 ? -37.374 0.687 102.079 1.00 58.38 87 PRO A N 1
ATOM 682 C CA . PRO A 1 87 ? -36.297 -0.029 101.388 1.00 58.38 87 PRO A CA 1
ATOM 683 C C . PRO A 1 87 ? -35.551 -1.037 102.277 1.00 58.38 87 PRO A C 1
ATOM 685 O O . PRO A 1 87 ? -34.760 -1.820 101.767 1.00 58.38 87 PRO A O 1
ATOM 688 N N . ASP A 1 88 ? -35.843 -1.076 103.575 1.00 65.56 88 ASP A N 1
ATOM 689 C CA . ASP A 1 88 ? -35.109 -1.861 104.571 1.00 65.56 88 ASP A CA 1
ATOM 690 C C . ASP A 1 88 ? -35.656 -3.296 104.718 1.00 65.56 88 ASP A C 1
ATOM 692 O O . ASP A 1 88 ? -35.140 -4.104 105.490 1.00 65.56 88 ASP A O 1
ATOM 696 N N . SER A 1 89 ? -36.709 -3.648 103.966 1.00 69.56 89 SER A N 1
ATOM 697 C CA . SER A 1 89 ? -37.245 -5.012 103.927 1.00 69.56 89 SER A CA 1
ATOM 698 C C . SER A 1 89 ? -36.511 -5.878 102.892 1.00 69.56 89 SER A C 1
ATOM 700 O O . SER A 1 89 ? -36.400 -5.529 101.715 1.00 69.56 89 SER A O 1
ATOM 702 N N . VAL A 1 90 ? -36.058 -7.067 103.308 1.00 71.44 90 VAL A N 1
ATOM 703 C CA . VAL A 1 90 ? -35.352 -8.046 102.449 1.00 71.44 90 VAL A CA 1
ATOM 704 C C . VAL A 1 90 ? -36.172 -8.415 101.202 1.00 71.44 90 VAL A C 1
ATOM 706 O O . VAL A 1 90 ? -35.625 -8.595 100.111 1.00 71.44 90 VAL A O 1
ATOM 709 N N . ALA A 1 91 ? -37.501 -8.467 101.333 1.00 73.06 91 ALA A N 1
ATOM 710 C CA . ALA A 1 91 ? -38.410 -8.730 100.222 1.00 73.06 91 ALA A CA 1
ATOM 711 C C . ALA A 1 91 ? -38.490 -7.553 99.226 1.00 73.06 91 ALA A C 1
ATOM 713 O O . ALA A 1 91 ? -38.446 -7.782 98.018 1.00 73.06 91 ALA A O 1
ATOM 714 N N . GLY A 1 92 ? -38.549 -6.303 99.704 1.00 73.81 92 GLY A N 1
ATOM 715 C CA . GLY A 1 92 ? -38.613 -5.103 98.860 1.00 73.81 92 GLY A CA 1
ATOM 716 C C . GLY A 1 92 ? -37.318 -4.830 98.086 1.00 73.81 92 GLY A C 1
ATOM 717 O O . GLY A 1 92 ? -37.373 -4.489 96.903 1.00 73.81 92 GLY A O 1
ATOM 718 N N . MET A 1 93 ? -36.153 -5.065 98.706 1.00 75.25 93 MET A N 1
ATOM 719 C CA . MET A 1 93 ? -34.850 -4.990 98.023 1.00 75.25 93 MET A CA 1
ATOM 720 C C . MET A 1 93 ? -34.721 -6.036 96.912 1.00 75.25 93 MET A C 1
ATOM 722 O O . MET A 1 93 ? -34.292 -5.714 95.806 1.00 75.25 93 MET A O 1
ATOM 726 N N . SER A 1 94 ? -35.148 -7.273 97.176 1.00 80.88 94 SER A N 1
ATOM 727 C CA . SER A 1 94 ? -35.079 -8.369 96.202 1.00 80.88 94 SER A CA 1
ATOM 728 C C . SER A 1 94 ? -36.001 -8.143 94.994 1.00 80.88 94 SER A C 1
ATOM 730 O O . SER A 1 94 ? -35.627 -8.466 93.869 1.00 80.88 94 SER A O 1
ATOM 732 N N . GLU A 1 95 ? -37.195 -7.574 95.200 1.00 81.19 95 GLU A N 1
ATOM 733 C CA . GLU A 1 95 ? -38.120 -7.202 94.116 1.00 81.19 95 GLU A CA 1
ATOM 734 C C . GLU A 1 95 ? -37.597 -6.021 93.283 1.00 81.19 95 GLU A C 1
ATOM 736 O O . GLU A 1 95 ? -37.623 -6.075 92.053 1.00 81.19 95 GLU A O 1
ATOM 741 N N . ARG A 1 96 ? -37.065 -4.968 93.924 1.00 84.31 96 ARG A N 1
ATOM 742 C CA . ARG A 1 96 ? -36.462 -3.826 93.215 1.00 84.31 96 ARG A CA 1
ATOM 743 C C . ARG A 1 96 ? -35.215 -4.232 92.428 1.00 84.31 96 ARG A C 1
ATOM 745 O O . ARG A 1 96 ? -35.076 -3.807 91.287 1.00 84.31 96 ARG A O 1
ATOM 752 N N . MET A 1 97 ? -34.357 -5.093 92.982 1.00 86.88 97 MET A N 1
ATOM 753 C CA . MET A 1 97 ? -33.196 -5.642 92.269 1.00 86.88 97 MET A CA 1
ATOM 754 C C . MET A 1 97 ? -33.627 -6.474 91.056 1.00 86.88 97 MET A C 1
ATOM 756 O O . MET A 1 97 ? -33.061 -6.311 89.983 1.00 86.88 97 MET A O 1
ATOM 760 N N . ARG A 1 98 ? -34.674 -7.301 91.179 1.00 88.00 98 ARG A N 1
ATOM 761 C CA . ARG A 1 98 ? -35.243 -8.035 90.036 1.00 88.00 98 ARG A CA 1
ATOM 762 C C . ARG A 1 98 ? -35.826 -7.101 88.971 1.00 88.00 98 ARG A C 1
ATOM 764 O O . ARG A 1 98 ? -35.628 -7.352 87.787 1.00 88.00 98 ARG A O 1
ATOM 771 N N . SER A 1 99 ? -36.479 -6.006 89.366 1.00 87.31 99 SER A N 1
ATOM 772 C CA . SER A 1 99 ? -36.953 -4.980 88.426 1.00 87.31 99 SER A CA 1
ATOM 773 C C . SER A 1 99 ? -35.805 -4.227 87.747 1.00 87.31 99 SER A C 1
ATOM 775 O O . SER A 1 99 ? -35.897 -3.954 86.557 1.00 87.31 99 SER A O 1
ATOM 777 N N . MET A 1 100 ? -34.732 -3.901 88.475 1.00 89.94 100 MET A N 1
ATOM 778 C CA . MET A 1 100 ? -33.547 -3.229 87.930 1.00 89.94 100 MET A CA 1
ATOM 779 C C . MET A 1 100 ? -32.764 -4.146 86.986 1.00 89.94 100 MET A C 1
ATOM 781 O O . MET A 1 100 ? -32.353 -3.697 85.928 1.00 89.94 100 MET A O 1
ATOM 785 N N . LEU A 1 101 ? -32.607 -5.431 87.323 1.00 93.44 101 LEU A N 1
ATOM 786 C CA . LEU A 1 101 ? -31.994 -6.424 86.436 1.00 93.44 101 LEU A CA 1
ATOM 787 C C . LEU A 1 101 ? -32.814 -6.623 85.164 1.00 93.44 101 LEU A C 1
ATOM 789 O O . LEU A 1 101 ? -32.238 -6.697 84.088 1.00 93.44 101 LEU A O 1
ATOM 793 N N . ARG A 1 102 ? -34.147 -6.664 85.275 1.00 93.38 102 ARG A N 1
ATOM 794 C CA . ARG A 1 102 ? -35.026 -6.750 84.106 1.00 93.38 102 ARG A CA 1
ATOM 795 C C . ARG A 1 102 ? -34.921 -5.504 83.229 1.00 93.38 102 ARG A C 1
ATOM 797 O O . ARG A 1 102 ? -34.795 -5.643 82.023 1.00 93.38 102 ARG A O 1
ATOM 804 N N . LEU A 1 103 ? -34.902 -4.313 83.831 1.00 95.69 103 LEU A N 1
ATOM 805 C CA . LEU A 1 103 ? -34.696 -3.061 83.102 1.00 95.69 103 LEU A CA 1
ATOM 806 C C . LEU A 1 103 ? -33.320 -3.022 82.422 1.00 95.69 103 LEU A C 1
ATOM 808 O O . LEU A 1 103 ? -33.239 -2.666 81.258 1.00 95.69 103 LEU A O 1
ATOM 812 N N . ALA A 1 104 ? -32.259 -3.439 83.115 1.00 96.19 104 ALA A N 1
ATOM 813 C CA . ALA A 1 104 ? -30.916 -3.515 82.547 1.00 96.19 104 ALA A CA 1
ATOM 814 C C . ALA A 1 104 ? -30.814 -4.567 81.430 1.00 96.19 104 ALA A C 1
ATOM 816 O O . ALA A 1 104 ? -30.073 -4.374 80.472 1.00 96.19 104 ALA A O 1
ATOM 817 N N . GLU A 1 105 ? -31.547 -5.681 81.528 1.00 95.62 105 GLU A N 1
ATOM 818 C CA . GLU A 1 105 ? -31.642 -6.673 80.455 1.00 95.62 105 GLU A CA 1
ATOM 819 C C . GLU A 1 105 ? -32.400 -6.117 79.243 1.00 95.62 105 GLU A C 1
ATOM 821 O O . GLU A 1 105 ? -31.969 -6.332 78.111 1.00 95.62 105 GLU A O 1
ATOM 826 N N . ASP A 1 106 ? -33.494 -5.388 79.473 1.00 95.62 106 ASP A N 1
ATOM 827 C CA . ASP A 1 106 ? -34.268 -4.730 78.421 1.00 95.62 106 ASP A CA 1
ATOM 828 C C . ASP A 1 106 ? -33.436 -3.626 77.736 1.00 95.62 106 ASP A C 1
ATOM 830 O O . ASP A 1 106 ? -33.363 -3.605 76.510 1.00 95.62 106 ASP A O 1
ATOM 834 N N . GLU A 1 107 ? -32.703 -2.805 78.492 1.00 96.81 107 GLU A N 1
ATOM 835 C CA . GLU A 1 107 ? -31.785 -1.781 77.966 1.00 96.81 107 GLU A CA 1
ATOM 836 C C . GLU A 1 107 ? -30.585 -2.406 77.234 1.00 96.81 107 GLU A C 1
ATOM 838 O O . GLU A 1 107 ? -30.187 -1.950 76.162 1.00 96.81 107 GLU A O 1
ATOM 843 N N . ALA A 1 108 ? -30.030 -3.511 77.743 1.00 96.75 108 ALA A N 1
ATOM 844 C CA . ALA A 1 108 ? -28.991 -4.258 77.036 1.00 96.75 108 ALA A CA 1
ATOM 845 C C . ALA A 1 108 ? -29.519 -4.890 75.739 1.00 96.75 108 ALA A C 1
ATOM 847 O O . ALA A 1 108 ? -28.767 -5.010 74.769 1.00 96.75 108 ALA A O 1
ATOM 848 N N . ARG A 1 109 ? -30.790 -5.315 75.706 1.00 96.94 109 ARG A N 1
ATOM 849 C CA . ARG A 1 109 ? -31.440 -5.830 74.496 1.00 96.94 109 ARG A CA 1
ATOM 850 C C . ARG A 1 109 ? -31.632 -4.711 73.476 1.00 96.94 109 ARG A C 1
ATOM 852 O O . ARG A 1 109 ? -31.184 -4.874 72.348 1.00 96.94 109 ARG A O 1
ATOM 859 N N . GLU A 1 110 ? -32.171 -3.569 73.890 1.00 96.56 110 GLU A N 1
ATOM 860 C CA . GLU A 1 110 ? -32.338 -2.380 73.046 1.00 96.56 110 GLU A CA 1
ATOM 861 C C . GLU A 1 110 ? -30.996 -1.870 72.496 1.00 96.56 110 GLU A C 1
ATOM 863 O O . GLU A 1 110 ? -30.867 -1.603 71.300 1.00 96.56 110 GLU A O 1
ATOM 868 N N . SER A 1 111 ? -29.956 -1.816 73.333 1.00 96.38 111 SER A N 1
ATOM 869 C CA . SER A 1 111 ? -28.606 -1.431 72.910 1.00 96.38 111 SER A CA 1
ATOM 870 C C . SER A 1 111 ? -28.034 -2.399 71.869 1.00 96.38 111 SER A C 1
ATOM 872 O O . SER A 1 111 ? -27.455 -1.965 70.874 1.00 96.38 111 SER A O 1
ATOM 874 N N . ARG A 1 112 ? -28.234 -3.715 72.044 1.00 97.44 112 ARG A N 1
ATOM 875 C CA . ARG A 1 112 ? -27.810 -4.722 71.055 1.00 97.44 112 ARG A CA 1
ATOM 876 C C . ARG A 1 112 ? -28.601 -4.631 69.757 1.00 97.44 112 ARG A C 1
ATOM 878 O O . ARG A 1 112 ? -28.007 -4.794 68.697 1.00 97.44 112 ARG A O 1
ATOM 885 N N . GLU A 1 113 ? -29.906 -4.397 69.828 1.00 97.62 113 GLU A N 1
ATOM 886 C CA . GLU A 1 113 ? -30.761 -4.220 68.651 1.00 97.62 113 GLU A CA 1
ATOM 887 C C . GLU A 1 113 ? -30.356 -2.968 67.867 1.00 97.62 113 GLU A C 1
ATOM 889 O O . GLU A 1 113 ? -30.198 -3.035 66.649 1.00 97.62 113 GLU A O 1
ATOM 894 N N . THR A 1 114 ? -30.077 -1.868 68.569 1.00 97.25 114 THR A N 1
ATOM 895 C CA . THR A 1 114 ? -29.578 -0.620 67.975 1.00 97.25 114 THR A CA 1
ATOM 896 C C . THR A 1 114 ? -28.219 -0.833 67.312 1.00 97.25 114 THR A C 1
ATOM 898 O O . THR A 1 114 ? -28.067 -0.550 66.128 1.00 97.25 114 THR A O 1
ATOM 901 N N . ALA A 1 115 ? -27.255 -1.433 68.018 1.00 97.94 115 ALA A N 1
ATOM 902 C CA . ALA A 1 115 ? -25.937 -1.727 67.457 1.00 97.94 115 ALA A CA 1
ATOM 903 C C . ALA A 1 115 ? -26.017 -2.686 66.254 1.00 97.94 115 ALA A C 1
ATOM 905 O O . ALA A 1 115 ? -25.292 -2.524 65.274 1.00 97.94 115 ALA A O 1
ATOM 906 N N . ALA A 1 116 ? -26.906 -3.683 66.291 1.00 97.31 116 ALA A N 1
ATOM 907 C CA . ALA A 1 116 ? -27.127 -4.582 65.162 1.00 97.31 116 ALA A CA 1
ATOM 908 C C . ALA A 1 116 ? -27.729 -3.848 63.953 1.00 97.31 116 ALA A C 1
ATOM 910 O O . ALA A 1 116 ? -27.324 -4.122 62.821 1.00 97.31 116 ALA A O 1
ATOM 911 N N . ALA A 1 117 ? -28.657 -2.915 64.182 1.00 97.31 117 ALA A N 1
ATOM 912 C CA . ALA A 1 117 ? -29.240 -2.082 63.137 1.00 97.31 117 ALA A CA 1
ATOM 913 C C . ALA A 1 117 ? -28.203 -1.132 62.516 1.00 97.31 117 ALA A C 1
ATOM 915 O O . ALA A 1 117 ? -28.140 -1.033 61.293 1.00 97.31 117 ALA A O 1
ATOM 916 N N . GLU A 1 118 ? -27.351 -0.503 63.328 1.00 97.81 118 GLU A N 1
ATOM 917 C CA . GLU A 1 118 ? -26.244 0.341 62.858 1.00 97.81 118 GLU A CA 1
ATOM 918 C C . GLU A 1 118 ? -25.240 -0.464 62.027 1.00 97.81 118 GLU A C 1
ATOM 920 O O . GLU A 1 118 ? -24.951 -0.098 60.893 1.00 97.81 118 GLU A O 1
ATOM 925 N N . ILE A 1 119 ? -24.794 -1.629 62.515 1.00 98.25 119 ILE A N 1
ATOM 926 C CA . ILE A 1 119 ? -23.892 -2.513 61.758 1.00 98.25 119 ILE A CA 1
ATOM 927 C C . ILE A 1 119 ? -24.530 -2.950 60.433 1.00 98.25 119 ILE A C 1
ATOM 929 O O . ILE A 1 119 ? -23.842 -3.050 59.416 1.00 98.25 119 ILE A O 1
ATOM 933 N N . ALA A 1 120 ? -25.831 -3.253 60.428 1.00 97.62 120 ALA A N 1
ATOM 934 C CA . ALA A 1 120 ? -26.542 -3.612 59.206 1.00 97.62 120 ALA A CA 1
ATOM 935 C C . ALA A 1 120 ? -26.617 -2.431 58.225 1.00 97.62 120 ALA A C 1
ATOM 937 O O . ALA A 1 120 ? -26.406 -2.629 57.028 1.00 97.62 120 ALA A O 1
ATOM 938 N N . ALA A 1 121 ? -26.864 -1.216 58.722 1.00 97.88 121 ALA A N 1
ATOM 939 C CA . ALA A 1 121 ? -26.882 0.001 57.919 1.00 97.88 121 ALA A CA 1
ATOM 940 C C . ALA A 1 121 ? -25.498 0.314 57.330 1.00 97.88 121 ALA A C 1
ATOM 942 O O . ALA A 1 121 ? -25.393 0.549 56.128 1.00 97.88 121 ALA A O 1
ATOM 943 N N . ASP A 1 122 ? -24.437 0.222 58.132 1.00 97.69 122 ASP A N 1
ATOM 944 C CA . ASP A 1 122 ? -23.056 0.441 57.692 1.00 97.69 122 ASP A CA 1
ATOM 945 C C . ASP A 1 122 ? -22.626 -0.589 56.645 1.00 97.69 122 ASP A C 1
ATOM 947 O O . ASP A 1 122 ? -21.993 -0.246 55.647 1.00 97.69 122 ASP A O 1
ATOM 951 N N . ARG A 1 123 ? -23.005 -1.862 56.826 1.00 98.25 123 ARG A N 1
ATOM 952 C CA . ARG A 1 123 ? -22.757 -2.909 55.823 1.00 98.25 123 ARG A CA 1
ATOM 953 C C . ARG A 1 123 ? -23.494 -2.625 54.523 1.00 98.25 123 ARG A C 1
ATOM 955 O O . ARG A 1 123 ? -22.880 -2.710 53.466 1.00 98.25 123 ARG A O 1
ATOM 962 N N . ALA A 1 124 ? -24.770 -2.253 54.593 1.00 97.94 124 ALA A N 1
ATOM 963 C CA . ALA A 1 124 ? -25.546 -1.907 53.408 1.00 97.94 124 ALA A CA 1
ATOM 964 C C . ALA A 1 124 ? -24.958 -0.683 52.682 1.00 97.94 124 ALA A C 1
ATOM 966 O O . ALA A 1 124 ? -24.875 -0.680 51.453 1.00 97.94 124 ALA A O 1
ATOM 967 N N . ALA A 1 125 ? -24.498 0.328 53.426 1.00 98.12 125 ALA A N 1
ATOM 968 C CA . ALA A 1 125 ? -23.821 1.495 52.870 1.00 98.12 125 ALA A CA 1
ATOM 969 C C . ALA A 1 125 ? -22.498 1.108 52.188 1.00 98.12 125 ALA A C 1
ATOM 971 O O . ALA A 1 125 ? -22.286 1.453 51.027 1.00 98.12 125 ALA A O 1
ATOM 972 N N . ALA A 1 126 ? -21.651 0.318 52.854 1.00 98.25 126 ALA A N 1
ATOM 973 C CA . ALA A 1 126 ? -20.387 -0.152 52.290 1.00 98.25 126 ALA A CA 1
ATOM 974 C C . ALA A 1 126 ? -20.595 -1.026 51.039 1.00 98.25 126 ALA A C 1
ATOM 976 O O . ALA A 1 126 ? -19.883 -0.875 50.046 1.00 98.25 126 ALA A O 1
ATOM 977 N N . GLU A 1 127 ? -21.587 -1.919 51.045 1.00 98.19 127 GLU A N 1
ATOM 978 C CA . GLU A 1 127 ? -21.943 -2.735 49.880 1.00 98.19 127 GLU A CA 1
ATOM 979 C C . GLU A 1 127 ? -22.429 -1.872 48.708 1.00 98.19 127 GLU A C 1
ATOM 981 O O . GLU A 1 127 ? -22.013 -2.100 47.567 1.00 98.19 127 GLU A O 1
ATOM 986 N N . ALA A 1 128 ? -23.243 -0.847 48.978 1.00 98.19 128 ALA A N 1
ATOM 987 C CA . ALA A 1 128 ? -23.699 0.104 47.967 1.00 98.19 128 ALA A CA 1
ATOM 988 C C . ALA A 1 128 ? -22.542 0.937 47.390 1.00 98.19 128 ALA A C 1
ATOM 990 O O . ALA A 1 128 ? -22.465 1.123 46.174 1.00 98.19 128 ALA A O 1
ATOM 991 N N . GLU A 1 129 ? -21.607 1.391 48.227 1.00 98.38 129 GLU A N 1
ATOM 992 C CA . GLU A 1 129 ? -20.407 2.107 47.787 1.00 98.38 129 GLU A CA 1
ATOM 993 C C . GLU A 1 129 ? -19.504 1.224 46.920 1.00 98.38 129 GLU A C 1
ATOM 995 O O . GLU A 1 129 ? -19.074 1.645 45.844 1.00 98.38 129 GLU A O 1
ATOM 1000 N N . ILE A 1 130 ? -19.264 -0.026 47.329 1.00 98.50 130 ILE A N 1
ATOM 1001 C CA . ILE A 1 130 ? -18.489 -0.994 46.543 1.00 98.50 130 ILE A CA 1
ATOM 1002 C C . ILE A 1 130 ? -19.172 -1.257 45.196 1.00 98.50 130 ILE A C 1
ATOM 1004 O O . ILE A 1 130 ? -18.497 -1.287 44.164 1.00 98.50 130 ILE A O 1
ATOM 1008 N N . ALA A 1 131 ? -20.495 -1.434 45.180 1.00 98.31 131 ALA A N 1
ATOM 1009 C CA . ALA A 1 131 ? -21.253 -1.623 43.947 1.00 98.31 131 ALA A CA 1
ATOM 1010 C C . ALA A 1 131 ? -21.147 -0.397 43.024 1.00 98.31 131 ALA A C 1
ATOM 1012 O O . ALA A 1 131 ? -20.901 -0.551 41.827 1.00 98.31 131 ALA A O 1
ATOM 1013 N N . ALA A 1 132 ? -21.247 0.816 43.573 1.00 98.25 132 ALA A N 1
ATOM 1014 C CA . ALA A 1 132 ? -21.101 2.055 42.814 1.00 98.25 132 ALA A CA 1
ATOM 1015 C C . ALA A 1 132 ? -19.683 2.227 42.242 1.00 98.25 132 ALA A C 1
ATOM 1017 O O . ALA A 1 132 ? -19.531 2.613 41.082 1.00 98.25 132 ALA A O 1
ATOM 1018 N N . LEU A 1 133 ? -18.642 1.914 43.020 1.00 98.38 133 LEU A N 1
ATOM 1019 C CA . LEU A 1 133 ? -17.253 1.952 42.557 1.00 98.38 133 LEU A CA 1
ATOM 1020 C C . LEU A 1 133 ? -16.995 0.928 41.448 1.00 98.38 133 LEU A C 1
ATOM 1022 O O . LEU A 1 133 ? -16.354 1.263 40.454 1.00 98.38 133 LEU A O 1
ATOM 1026 N N . ARG A 1 134 ? -17.530 -0.293 41.580 1.00 98.50 134 ARG A N 1
ATOM 1027 C CA . ARG A 1 134 ? -17.440 -1.323 40.533 1.00 98.50 134 ARG A CA 1
ATOM 1028 C C . ARG A 1 134 ? -18.125 -0.876 39.247 1.00 98.50 134 ARG A C 1
ATOM 1030 O O . ARG A 1 134 ? -17.503 -0.947 38.194 1.00 98.50 134 ARG A O 1
ATOM 1037 N N . ALA A 1 135 ? -19.343 -0.344 39.338 1.00 98.31 135 ALA A N 1
ATOM 1038 C CA . ALA A 1 135 ? -20.071 0.153 38.173 1.00 98.31 135 ALA A CA 1
ATOM 1039 C C . ALA A 1 135 ? -19.312 1.284 37.454 1.00 98.31 135 ALA A C 1
ATOM 1041 O O . ALA A 1 135 ? -19.217 1.277 36.229 1.00 98.31 135 ALA A O 1
ATOM 1042 N N . ARG A 1 136 ? -18.715 2.226 38.200 1.00 98.56 136 ARG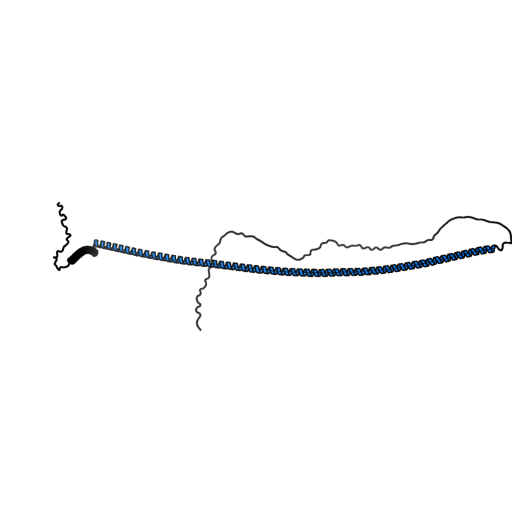 A N 1
ATOM 1043 C CA . ARG A 1 136 ? -17.878 3.294 37.620 1.00 98.56 136 ARG A CA 1
ATOM 1044 C C . ARG A 1 136 ? -16.621 2.742 36.949 1.00 98.56 136 ARG A C 1
ATOM 1046 O O . ARG A 1 136 ? -16.321 3.122 35.825 1.00 98.56 136 ARG A O 1
ATOM 1053 N N . ALA A 1 137 ? -15.918 1.818 37.603 1.00 98.31 137 ALA A N 1
ATOM 1054 C CA . ALA A 1 137 ? -14.719 1.201 37.039 1.00 98.31 137 ALA A CA 1
ATOM 1055 C C . ALA A 1 137 ? -15.024 0.399 35.759 1.00 98.31 137 ALA A C 1
ATOM 1057 O O . ALA A 1 137 ? -14.239 0.420 34.812 1.00 98.31 137 ALA A O 1
ATOM 1058 N N . GLU A 1 138 ? -16.168 -0.288 35.708 1.00 98.31 138 GLU A N 1
ATOM 1059 C CA . GLU A 1 138 ? -16.637 -0.988 34.507 1.00 98.31 138 GLU A CA 1
ATOM 1060 C C . GLU A 1 138 ? -16.955 -0.015 33.368 1.00 98.31 138 GLU A C 1
ATOM 1062 O O . GLU A 1 138 ? -16.503 -0.237 32.246 1.00 98.31 138 GLU A O 1
ATOM 1067 N N . GLN A 1 139 ? -17.643 1.094 33.656 1.00 98.44 139 GLN A N 1
ATOM 1068 C CA . GLN A 1 139 ? -17.916 2.146 32.671 1.00 98.44 139 GLN A CA 1
ATOM 1069 C C . GLN A 1 139 ? -16.623 2.751 32.112 1.00 98.44 139 GLN A C 1
ATOM 1071 O O . GLN A 1 139 ? -16.442 2.801 30.897 1.00 98.44 139 GLN A O 1
ATOM 1076 N N . GLU A 1 140 ? -15.685 3.140 32.979 1.00 98.31 140 GLU A N 1
ATOM 1077 C CA . GLU A 1 140 ? -14.390 3.688 32.560 1.00 98.31 140 GLU A CA 1
ATOM 1078 C C . GLU A 1 140 ? -13.598 2.686 31.710 1.00 98.31 140 GLU A C 1
ATOM 1080 O O . GLU A 1 140 ? -13.029 3.048 30.676 1.00 98.31 140 GLU A O 1
ATOM 1085 N N . ARG A 1 141 ? -13.586 1.404 32.099 1.00 98.56 141 ARG A N 1
ATOM 1086 C CA . ARG A 1 141 ? -12.961 0.334 31.312 1.00 98.56 141 ARG A CA 1
ATOM 1087 C C . ARG A 1 141 ? -13.591 0.237 29.925 1.00 98.56 141 ARG A C 1
ATOM 1089 O O . ARG A 1 141 ? -12.862 0.175 28.935 1.00 98.56 141 ARG A O 1
ATOM 1096 N N . ASP A 1 142 ? -14.915 0.211 29.839 1.00 98.25 142 ASP A N 1
ATOM 1097 C CA . ASP A 1 142 ? -15.628 0.024 28.576 1.00 98.25 142 ASP A CA 1
ATOM 1098 C C . ASP A 1 142 ? -15.451 1.235 27.646 1.00 98.25 142 ASP A C 1
ATOM 1100 O O . ASP A 1 142 ? -15.243 1.072 26.437 1.00 98.25 142 ASP A O 1
ATOM 1104 N N . GLU A 1 143 ? -15.414 2.448 28.199 1.00 98.56 143 GLU A N 1
ATOM 1105 C CA . GLU A 1 143 ? -15.057 3.664 27.469 1.00 98.56 143 GLU A CA 1
ATOM 1106 C C . GLU A 1 143 ? -13.620 3.620 26.937 1.00 98.56 143 GLU A C 1
ATOM 1108 O O . GLU A 1 143 ? -13.378 3.943 25.769 1.00 98.56 143 GLU A O 1
ATOM 1113 N N . LEU A 1 144 ? -12.655 3.199 27.763 1.00 98.50 144 LEU A N 1
ATOM 1114 C CA . LEU A 1 144 ? -11.255 3.063 27.357 1.00 98.50 144 LEU A CA 1
ATOM 1115 C C . LEU A 1 144 ? -11.090 2.017 26.254 1.00 98.50 144 LEU A C 1
ATOM 1117 O O . LEU A 1 144 ? -10.404 2.281 25.263 1.00 98.50 144 LEU A O 1
ATOM 1121 N N . VAL A 1 145 ? -11.747 0.863 26.385 1.00 98.56 145 VAL A N 1
ATOM 1122 C CA . VAL A 1 145 ? -11.740 -0.197 25.368 1.00 98.56 145 VAL A CA 1
ATOM 1123 C C . VAL A 1 145 ? -12.361 0.305 24.068 1.00 98.56 145 VAL A C 1
ATOM 1125 O O . VAL A 1 145 ? -11.776 0.117 23.003 1.00 98.56 145 VAL A O 1
ATOM 1128 N N . THR A 1 146 ? -13.500 0.995 24.133 1.00 98.50 146 THR A N 1
ATOM 1129 C CA . THR A 1 146 ? -14.171 1.557 22.951 1.00 98.50 146 THR A CA 1
ATOM 1130 C C . THR A 1 146 ? -13.296 2.602 22.261 1.00 98.50 146 THR A C 1
ATOM 1132 O O . THR A 1 146 ? -13.111 2.560 21.044 1.00 98.50 146 THR A O 1
ATOM 1135 N N . ARG A 1 147 ? -12.675 3.503 23.031 1.00 98.56 147 ARG A N 1
ATOM 1136 C CA . ARG A 1 147 ? -11.748 4.516 22.509 1.00 98.56 147 ARG A CA 1
ATOM 1137 C C . ARG A 1 147 ? -10.512 3.882 21.872 1.00 98.56 147 ARG A C 1
ATOM 1139 O O . ARG A 1 147 ? -10.079 4.330 20.810 1.00 98.56 147 ARG A O 1
ATOM 1146 N N . ALA A 1 148 ? -9.948 2.849 22.497 1.00 98.31 148 ALA A N 1
ATOM 1147 C CA . ALA A 1 148 ? -8.801 2.118 21.968 1.00 98.31 148 ALA A CA 1
ATOM 1148 C C . ALA A 1 148 ? -9.146 1.382 20.665 1.00 98.31 148 ALA A C 1
ATOM 1150 O O . ALA A 1 148 ? -8.382 1.472 19.704 1.00 98.31 148 ALA A O 1
ATOM 1151 N N . ARG A 1 149 ? -10.316 0.730 20.602 1.00 98.56 149 ARG A N 1
ATOM 1152 C CA . ARG A 1 149 ? -10.830 0.079 19.386 1.00 98.56 149 ARG A CA 1
ATOM 1153 C C . ARG A 1 149 ? -11.007 1.080 18.252 1.00 98.56 149 ARG A C 1
ATOM 1155 O O . ARG A 1 149 ? -10.398 0.899 17.205 1.00 98.56 149 ARG A O 1
ATOM 1162 N N . LEU A 1 150 ? -11.713 2.187 18.491 1.00 98.62 150 LEU A N 1
ATOM 1163 C CA . LEU A 1 150 ? -11.921 3.224 17.477 1.00 98.62 150 LEU A CA 1
ATOM 1164 C C . LEU A 1 150 ? -10.596 3.822 16.981 1.00 98.62 150 LEU A C 1
ATOM 1166 O O . LEU A 1 150 ? -10.430 4.079 15.791 1.00 98.62 150 LEU A O 1
ATOM 1170 N N . ARG A 1 151 ? -9.626 4.039 17.879 1.00 98.44 151 ARG A N 1
ATOM 1171 C CA . ARG A 1 151 ? -8.289 4.506 17.491 1.00 98.44 151 ARG A CA 1
ATOM 1172 C C . ARG A 1 151 ? -7.564 3.479 16.621 1.00 98.44 151 ARG A C 1
ATOM 1174 O O . ARG A 1 151 ? -6.962 3.865 15.626 1.00 98.44 151 ARG A O 1
ATOM 1181 N N . SER A 1 152 ? -7.617 2.199 16.985 1.00 98.25 152 SER A N 1
ATOM 1182 C CA . SER A 1 152 ? -7.007 1.120 16.204 1.00 98.25 152 SER A CA 1
ATOM 1183 C C . SER A 1 152 ? -7.647 1.000 14.821 1.00 98.25 152 SER A C 1
ATOM 1185 O O . SER A 1 152 ? -6.926 0.943 13.830 1.00 98.25 152 SER A O 1
ATOM 1187 N N . GLU A 1 153 ? -8.975 1.052 14.736 1.00 98.38 153 GLU A N 1
ATOM 1188 C CA . GLU A 1 153 ? -9.712 1.036 13.469 1.00 98.38 153 GLU A CA 1
ATOM 1189 C C . GLU A 1 153 ? -9.341 2.226 12.581 1.00 98.38 153 GLU A C 1
ATOM 1191 O O . GLU A 1 153 ? -9.077 2.035 11.396 1.00 98.38 153 GLU A O 1
ATOM 1196 N N . ARG A 1 154 ? -9.236 3.435 13.152 1.00 98.44 154 ARG A N 1
ATOM 1197 C CA . ARG A 1 154 ? -8.760 4.627 12.428 1.00 98.44 154 ARG A CA 1
ATOM 1198 C C . ARG A 1 154 ? -7.343 4.447 11.903 1.00 98.44 154 ARG A C 1
ATOM 1200 O O . ARG A 1 154 ? -7.121 4.672 10.723 1.00 98.44 154 ARG A O 1
ATOM 1207 N N . MET A 1 155 ? -6.413 3.976 12.733 1.00 98.31 155 MET A N 1
ATOM 1208 C CA . MET A 1 155 ? -5.033 3.728 12.299 1.00 98.31 155 MET A CA 1
ATOM 1209 C C . MET A 1 155 ? -4.955 2.675 11.187 1.00 98.31 155 MET A C 1
ATOM 1211 O O . MET A 1 155 ? -4.188 2.837 10.244 1.00 98.31 155 MET A O 1
ATOM 1215 N N . VAL A 1 156 ? -5.757 1.608 11.264 1.00 98.38 156 VAL A N 1
ATOM 1216 C CA . VAL A 1 156 ? -5.827 0.587 10.208 1.00 98.38 156 VAL A CA 1
ATOM 1217 C C . VAL A 1 156 ? -6.441 1.160 8.929 1.00 98.38 156 VAL A C 1
ATOM 1219 O O . VAL A 1 156 ? -5.956 0.859 7.840 1.00 98.38 156 VAL A O 1
ATOM 1222 N N . ALA A 1 157 ? -7.487 1.981 9.032 1.00 98.38 157 ALA A N 1
ATOM 1223 C CA . ALA A 1 157 ? -8.102 2.639 7.883 1.00 98.38 157 ALA A CA 1
ATOM 1224 C C . ALA A 1 157 ? -7.138 3.631 7.212 1.00 98.38 157 ALA A C 1
ATOM 1226 O O . ALA A 1 157 ? -6.986 3.593 5.994 1.00 98.38 157 ALA A O 1
ATOM 1227 N N . GLU A 1 158 ? -6.436 4.451 7.996 1.00 98.31 158 GLU A N 1
ATOM 1228 C CA . GLU A 1 158 ? -5.392 5.365 7.521 1.00 98.31 158 GLU A CA 1
ATOM 1229 C C . GLU A 1 158 ? -4.245 4.600 6.851 1.00 98.31 158 GLU A C 1
ATOM 1231 O O . GLU A 1 158 ? -3.847 4.944 5.741 1.00 98.31 158 GLU A O 1
ATOM 1236 N N . ALA A 1 159 ? -3.761 3.514 7.462 1.00 98.12 159 ALA A N 1
ATOM 1237 C CA . ALA A 1 159 ? -2.716 2.678 6.875 1.00 98.12 159 ALA A CA 1
ATOM 1238 C C . ALA A 1 159 ? -3.158 2.051 5.542 1.00 98.12 159 ALA A C 1
ATOM 1240 O O . ALA A 1 159 ? -2.396 2.058 4.577 1.00 98.12 159 ALA A O 1
ATOM 1241 N N . LYS A 1 160 ? -4.400 1.556 5.458 1.00 98.12 160 LYS A N 1
ATOM 1242 C CA . LYS A 1 160 ? -4.972 1.035 4.206 1.00 98.12 160 LYS A CA 1
ATOM 1243 C C . LYS A 1 160 ? -5.106 2.122 3.142 1.00 98.12 160 LYS A C 1
ATOM 1245 O O . LYS A 1 160 ? -4.802 1.857 1.984 1.00 98.12 160 LYS A O 1
ATOM 1250 N N . ALA A 1 161 ? -5.533 3.327 3.519 1.00 98.38 161 ALA A N 1
ATOM 1251 C CA . ALA A 1 161 ? -5.642 4.455 2.600 1.00 98.38 161 ALA A CA 1
ATOM 1252 C C . ALA A 1 161 ? -4.266 4.879 2.064 1.00 98.38 161 ALA A C 1
ATOM 1254 O O . ALA A 1 161 ? -4.106 5.031 0.857 1.00 98.38 161 ALA A O 1
ATOM 1255 N N . LEU A 1 162 ? -3.255 4.978 2.933 1.00 98.25 162 LEU A N 1
ATOM 1256 C CA . LEU A 1 162 ? -1.875 5.264 2.532 1.00 98.25 162 LEU A CA 1
ATOM 1257 C C . LEU A 1 162 ? -1.300 4.168 1.630 1.00 98.25 162 LEU A C 1
ATOM 1259 O O . LEU A 1 162 ? -0.624 4.474 0.654 1.00 98.25 162 LEU A O 1
ATOM 1263 N N . GLN A 1 163 ? -1.583 2.896 1.919 1.00 98.06 163 GLN A N 1
ATOM 1264 C CA . GLN A 1 163 ? -1.159 1.786 1.067 1.00 98.06 163 GLN A CA 1
ATOM 1265 C C . GLN A 1 163 ? -1.835 1.832 -0.309 1.00 98.06 163 GLN A C 1
ATOM 1267 O O . GLN A 1 163 ? -1.172 1.587 -1.315 1.00 98.06 163 GLN A O 1
ATOM 1272 N N . ALA A 1 164 ? -3.132 2.148 -0.364 1.00 98.19 164 ALA A N 1
ATOM 1273 C CA . ALA A 1 164 ? -3.860 2.304 -1.619 1.00 98.19 164 ALA A CA 1
ATOM 1274 C C . ALA A 1 164 ? -3.315 3.481 -2.439 1.00 98.19 164 ALA A C 1
ATOM 1276 O O . ALA A 1 164 ? -3.056 3.310 -3.627 1.00 98.19 164 ALA A O 1
ATOM 1277 N N . GLN A 1 165 ? -3.057 4.627 -1.799 1.00 98.00 165 GLN A N 1
ATOM 1278 C CA . GLN A 1 165 ? -2.435 5.783 -2.446 1.00 98.00 165 GLN A CA 1
ATOM 1279 C C . GLN A 1 165 ? -1.043 5.432 -2.980 1.00 98.00 165 GLN A C 1
ATOM 1281 O O . GLN A 1 165 ? -0.769 5.635 -4.153 1.00 98.00 165 GLN A O 1
ATOM 1286 N N . ALA A 1 166 ? -0.192 4.806 -2.164 1.00 98.12 166 ALA A N 1
ATOM 1287 C CA . ALA A 1 166 ? 1.143 4.400 -2.592 1.00 98.12 166 ALA A CA 1
ATOM 1288 C C . ALA A 1 166 ? 1.112 3.378 -3.743 1.00 98.12 166 ALA A C 1
ATOM 1290 O O . ALA A 1 166 ? 2.024 3.354 -4.564 1.00 98.12 166 ALA A O 1
ATOM 1291 N N . ALA A 1 167 ? 0.093 2.517 -3.811 1.00 98.12 167 ALA A N 1
ATOM 1292 C CA . ALA A 1 167 ? -0.098 1.613 -4.942 1.00 98.12 167 ALA A CA 1
ATOM 1293 C C . ALA A 1 167 ? -0.526 2.369 -6.210 1.00 98.12 167 ALA A C 1
ATOM 1295 O O . ALA A 1 167 ? -0.016 2.069 -7.284 1.00 98.12 167 ALA A O 1
ATOM 1296 N N . GLN A 1 168 ? -1.413 3.360 -6.087 1.00 98.12 168 GLN A N 1
ATOM 1297 C CA . GLN A 1 168 ? -1.816 4.224 -7.200 1.00 98.12 168 GLN A CA 1
ATOM 1298 C C . GLN A 1 168 ? -0.648 5.063 -7.723 1.00 98.12 168 GLN A C 1
ATOM 1300 O O . GLN A 1 168 ? -0.429 5.097 -8.928 1.00 98.12 168 GLN A O 1
ATOM 1305 N N . ASP A 1 169 ? 0.140 5.664 -6.831 1.00 97.56 169 ASP A N 1
ATOM 1306 C CA . ASP A 1 169 ? 1.310 6.464 -7.201 1.00 97.56 169 ASP A CA 1
ATOM 1307 C C . ASP A 1 169 ? 2.361 5.609 -7.922 1.00 97.56 169 ASP A C 1
ATOM 1309 O O . ASP A 1 169 ? 2.958 6.052 -8.898 1.00 97.56 169 ASP A O 1
ATOM 1313 N N . LYS A 1 170 ? 2.559 4.358 -7.480 1.00 97.81 170 LYS A N 1
ATOM 1314 C CA . LYS A 1 170 ? 3.435 3.400 -8.171 1.00 97.81 170 LYS A CA 1
ATOM 1315 C C . LYS A 1 170 ? 2.924 3.056 -9.564 1.00 97.81 170 LYS A C 1
ATOM 1317 O O . LYS A 1 170 ? 3.708 3.104 -10.497 1.00 97.81 170 LYS A O 1
ATOM 1322 N N . LEU A 1 171 ? 1.633 2.750 -9.708 1.00 98.25 171 LEU A N 1
ATOM 1323 C CA . LEU A 1 171 ? 1.045 2.466 -11.020 1.00 98.25 171 LEU A CA 1
ATOM 1324 C C . LEU A 1 171 ? 1.180 3.666 -11.964 1.00 98.25 171 LEU A C 1
ATOM 1326 O O . LEU A 1 171 ? 1.585 3.490 -13.106 1.00 98.25 171 LEU A O 1
ATOM 1330 N N . ALA A 1 172 ? 0.914 4.880 -11.477 1.00 98.31 172 ALA A N 1
ATOM 1331 C CA . ALA A 1 172 ? 1.079 6.100 -12.261 1.00 98.31 172 ALA A CA 1
ATOM 1332 C C . ALA A 1 172 ? 2.545 6.329 -12.672 1.00 98.31 172 ALA A C 1
ATOM 1334 O O . ALA A 1 172 ? 2.815 6.669 -13.821 1.00 98.31 172 ALA A O 1
ATOM 1335 N N . ALA A 1 173 ? 3.497 6.098 -11.761 1.00 98.12 173 ALA A N 1
ATOM 1336 C CA . ALA A 1 173 ? 4.922 6.193 -12.065 1.00 98.12 173 ALA A CA 1
ATOM 1337 C C . ALA A 1 173 ? 5.370 5.124 -13.077 1.00 98.12 173 ALA A C 1
ATOM 1339 O O . ALA A 1 173 ? 6.130 5.429 -13.994 1.00 98.12 173 ALA A O 1
ATOM 1340 N N . ASP A 1 174 ? 4.885 3.887 -12.948 1.00 97.81 174 ASP A N 1
ATOM 1341 C CA . ASP A 1 174 ? 5.182 2.800 -13.884 1.00 97.81 174 ASP A CA 1
ATOM 1342 C C . ASP A 1 174 ? 4.619 3.105 -15.283 1.00 97.81 174 ASP A C 1
ATOM 1344 O O . ASP A 1 174 ? 5.301 2.874 -16.282 1.00 97.81 174 ASP A O 1
ATOM 1348 N N . GLU A 1 175 ? 3.414 3.677 -15.373 1.00 98.31 175 GLU A N 1
ATOM 1349 C CA . GLU A 1 175 ? 2.819 4.147 -16.632 1.00 98.31 175 GLU A CA 1
ATOM 1350 C C . GLU A 1 175 ? 3.617 5.301 -17.254 1.00 98.31 175 GLU A C 1
ATOM 1352 O O . GLU A 1 175 ? 3.858 5.297 -18.463 1.00 98.31 175 GLU A O 1
ATOM 1357 N N . GLU A 1 176 ? 4.080 6.263 -16.450 1.00 98.25 176 GLU A N 1
ATOM 1358 C CA . GLU A 1 176 ? 4.927 7.366 -16.917 1.00 98.25 176 GLU A CA 1
ATOM 1359 C C . GLU A 1 176 ? 6.271 6.850 -17.452 1.00 98.25 176 GLU A C 1
ATOM 1361 O O . GLU A 1 176 ? 6.692 7.230 -18.548 1.00 98.25 176 GLU A O 1
ATOM 1366 N N . ILE A 1 177 ? 6.920 5.929 -16.732 1.00 98.31 177 ILE A N 1
ATOM 1367 C CA . ILE A 1 177 ? 8.171 5.291 -17.164 1.00 98.31 177 ILE A CA 1
ATOM 1368 C C . ILE A 1 177 ? 7.942 4.474 -18.440 1.00 98.31 177 ILE A C 1
ATOM 1370 O O . ILE A 1 177 ? 8.733 4.568 -19.382 1.00 98.31 177 ILE A O 1
ATOM 1374 N N . ALA A 1 178 ? 6.863 3.693 -18.517 1.00 98.31 178 ALA A N 1
ATOM 1375 C CA . ALA A 1 178 ? 6.513 2.933 -19.715 1.00 98.31 178 ALA A CA 1
ATOM 1376 C C . ALA A 1 178 ? 6.267 3.862 -20.917 1.00 98.31 178 ALA A C 1
ATOM 1378 O O . ALA A 1 178 ? 6.775 3.612 -22.010 1.00 98.31 178 ALA A O 1
ATOM 1379 N N . GLY A 1 179 ? 5.560 4.975 -20.712 1.00 98.31 179 GLY A N 1
ATOM 1380 C CA . GLY A 1 179 ? 5.340 5.993 -21.737 1.00 98.31 179 GLY A CA 1
ATOM 1381 C C . GLY A 1 179 ? 6.642 6.649 -22.204 1.00 98.31 179 GLY A C 1
ATOM 1382 O O . GLY A 1 179 ? 6.896 6.737 -23.406 1.00 98.31 179 GLY A O 1
ATOM 1383 N N . ALA A 1 180 ? 7.503 7.056 -21.270 1.00 98.25 180 ALA A N 1
ATOM 1384 C CA . ALA A 1 180 ? 8.789 7.682 -21.573 1.00 98.25 180 ALA A CA 1
ATOM 1385 C C . ALA A 1 180 ? 9.747 6.723 -22.299 1.00 98.25 180 ALA A C 1
ATOM 1387 O O . ALA A 1 180 ? 10.405 7.113 -23.264 1.00 98.25 180 ALA A O 1
ATOM 1388 N N . THR A 1 181 ? 9.804 5.458 -21.876 1.00 98.25 181 THR A N 1
ATOM 1389 C CA . THR A 1 181 ? 10.635 4.431 -22.523 1.00 98.25 181 THR A CA 1
ATOM 1390 C C . THR A 1 181 ? 10.134 4.092 -23.925 1.00 98.25 181 THR A C 1
ATOM 1392 O O . THR A 1 181 ? 10.950 3.992 -24.842 1.00 98.25 181 THR A O 1
ATOM 1395 N N . ALA A 1 182 ? 8.817 3.996 -24.129 1.00 98.44 182 ALA A N 1
ATOM 1396 C CA . ALA A 1 182 ? 8.227 3.801 -25.451 1.00 98.44 182 ALA A CA 1
ATOM 1397 C C . ALA A 1 182 ? 8.504 4.990 -26.387 1.00 98.44 182 ALA A C 1
ATOM 1399 O O . ALA A 1 182 ? 8.898 4.788 -27.534 1.00 98.44 182 ALA A O 1
ATOM 1400 N N . ALA A 1 183 ? 8.368 6.227 -25.896 1.00 98.31 183 ALA A N 1
ATOM 1401 C CA . ALA A 1 183 ? 8.681 7.428 -26.670 1.00 98.31 183 ALA A CA 1
ATOM 1402 C C . ALA A 1 183 ? 10.171 7.500 -27.047 1.00 98.31 183 ALA A C 1
ATOM 1404 O O . ALA A 1 183 ? 10.507 7.785 -28.195 1.00 98.31 183 ALA A O 1
ATOM 1405 N N . ALA A 1 184 ? 11.069 7.184 -26.109 1.00 98.44 184 ALA A N 1
ATOM 1406 C CA . ALA A 1 184 ? 12.506 7.142 -26.368 1.00 98.44 184 ALA A CA 1
ATOM 1407 C C . ALA A 1 184 ? 12.890 6.045 -27.378 1.00 98.44 184 ALA A C 1
ATOM 1409 O O . ALA A 1 184 ? 13.770 6.261 -28.211 1.00 98.44 184 ALA A O 1
ATOM 1410 N N . ALA A 1 185 ? 12.237 4.879 -27.325 1.00 98.19 185 ALA A N 1
ATOM 1411 C CA . ALA A 1 185 ? 12.426 3.817 -28.310 1.00 98.19 185 ALA A CA 1
ATOM 1412 C C . ALA A 1 185 ? 11.954 4.256 -29.705 1.00 98.19 185 ALA A C 1
ATOM 1414 O O . ALA A 1 185 ? 12.711 4.133 -30.662 1.00 98.19 185 ALA A O 1
ATOM 1415 N N . ALA A 1 186 ? 10.765 4.857 -29.806 1.00 98.44 186 ALA A N 1
ATOM 1416 C CA . ALA A 1 186 ? 10.237 5.358 -31.073 1.00 98.44 186 ALA A CA 1
ATOM 1417 C C . ALA A 1 186 ? 11.140 6.434 -31.702 1.00 98.44 186 ALA A C 1
ATOM 1419 O O . ALA A 1 186 ? 11.377 6.414 -32.909 1.00 98.44 186 ALA A O 1
ATOM 1420 N N . GLU A 1 187 ? 11.683 7.349 -30.894 1.00 98.25 187 GLU A N 1
ATOM 1421 C CA . GLU A 1 187 ? 12.606 8.376 -31.389 1.00 98.25 187 GLU A CA 1
ATOM 1422 C C . GLU A 1 187 ? 13.944 7.775 -31.836 1.00 98.25 187 GLU A C 1
ATOM 1424 O O . GLU A 1 187 ? 14.483 8.161 -32.873 1.00 98.25 187 GLU A O 1
ATOM 1429 N N . ARG A 1 188 ? 14.468 6.782 -31.106 1.00 98.38 188 ARG A N 1
ATOM 1430 C CA . ARG A 1 188 ? 15.656 6.036 -31.539 1.00 98.38 188 ARG A CA 1
ATOM 1431 C C . ARG A 1 188 ? 15.436 5.346 -32.880 1.00 98.38 188 ARG A C 1
ATOM 1433 O O . ARG A 1 188 ? 16.281 5.484 -33.760 1.00 98.38 188 ARG A O 1
ATOM 1440 N N . ASP A 1 189 ? 14.325 4.634 -33.034 1.00 98.38 189 ASP A N 1
ATOM 1441 C CA . ASP A 1 189 ? 14.007 3.908 -34.265 1.00 98.38 189 ASP A CA 1
ATOM 1442 C C . ASP A 1 189 ? 13.849 4.880 -35.440 1.00 98.38 189 ASP A C 1
ATOM 1444 O O . ASP A 1 189 ? 14.357 4.632 -36.534 1.00 98.38 189 ASP A O 1
ATOM 1448 N N . ARG A 1 190 ? 13.225 6.040 -35.200 1.00 98.56 190 ARG A N 1
ATOM 1449 C CA . ARG A 1 190 ? 13.135 7.121 -36.183 1.00 98.56 190 ARG A CA 1
ATOM 1450 C C . ARG A 1 190 ? 14.515 7.629 -36.599 1.00 98.56 190 ARG A C 1
ATOM 1452 O O . ARG A 1 190 ? 14.794 7.700 -37.793 1.00 98.56 190 ARG A O 1
ATOM 1459 N N . LEU A 1 191 ? 15.376 7.984 -35.646 1.00 98.50 191 LEU A N 1
ATOM 1460 C CA . LEU A 1 191 ? 16.720 8.491 -35.939 1.00 98.50 191 LEU A CA 1
ATOM 1461 C C . LEU A 1 191 ? 17.585 7.443 -36.645 1.00 98.50 191 LEU A C 1
ATOM 1463 O O . LEU A 1 191 ? 18.377 7.791 -37.523 1.00 98.50 191 LEU A O 1
ATOM 1467 N N . GLN A 1 192 ? 17.421 6.167 -36.298 1.00 98.62 192 GLN A N 1
ATOM 1468 C CA . GLN A 1 192 ? 18.092 5.068 -36.979 1.00 98.62 192 GLN A CA 1
ATOM 1469 C C . GLN A 1 192 ? 17.614 4.947 -38.429 1.00 98.62 192 GLN A C 1
ATOM 1471 O O . GLN A 1 192 ? 18.450 4.934 -39.329 1.00 98.62 192 GLN A O 1
ATOM 1476 N N . ALA A 1 193 ? 16.301 4.958 -38.671 1.00 98.44 193 ALA A N 1
ATOM 1477 C CA . ALA A 1 193 ? 15.747 4.937 -40.023 1.00 98.44 193 ALA A CA 1
ATOM 1478 C C . ALA A 1 193 ? 16.203 6.154 -40.853 1.00 98.44 193 ALA A C 1
ATOM 1480 O O . ALA A 1 193 ? 16.576 6.011 -42.016 1.00 98.44 193 ALA A O 1
ATOM 1481 N N . GLU A 1 194 ? 16.240 7.351 -40.256 1.00 98.44 194 GLU A N 1
ATOM 1482 C CA . GLU A 1 194 ? 16.768 8.556 -40.908 1.00 98.44 194 GLU A CA 1
ATOM 1483 C C . GLU A 1 194 ? 18.268 8.428 -41.231 1.00 98.44 194 GLU A C 1
ATOM 1485 O O . GLU A 1 194 ? 18.712 8.857 -42.298 1.00 98.44 194 GLU A O 1
ATOM 1490 N N . SER A 1 195 ? 19.063 7.833 -40.336 1.00 98.56 195 SER A N 1
ATOM 1491 C CA . SER A 1 195 ? 20.493 7.591 -40.559 1.00 98.56 195 SER A CA 1
ATOM 1492 C C . SER A 1 195 ? 20.734 6.561 -41.663 1.00 98.56 195 SER A C 1
ATOM 1494 O O . SER A 1 195 ? 21.554 6.800 -42.548 1.00 98.56 195 SER A O 1
ATOM 1496 N N . GLU A 1 196 ? 19.995 5.452 -41.655 1.00 98.19 196 GLU A N 1
ATOM 1497 C CA . GLU A 1 196 ? 20.053 4.412 -42.685 1.00 98.19 196 GLU A CA 1
ATOM 1498 C C . GLU A 1 196 ? 19.667 4.974 -44.055 1.00 98.19 196 GLU A C 1
ATOM 1500 O O . GLU A 1 196 ? 20.407 4.786 -45.019 1.00 98.19 196 GLU A O 1
ATOM 1505 N N . ALA A 1 197 ? 18.588 5.758 -44.137 1.00 98.25 197 ALA A N 1
ATOM 1506 C CA . ALA A 1 197 ? 18.189 6.428 -45.373 1.00 98.25 197 ALA A CA 1
ATOM 1507 C C . ALA A 1 197 ? 19.283 7.372 -45.903 1.00 98.25 197 ALA A C 1
ATOM 1509 O O . ALA A 1 197 ? 19.574 7.378 -47.099 1.00 98.25 197 ALA A O 1
ATOM 1510 N N . ARG A 1 198 ? 19.940 8.141 -45.021 1.00 98.19 198 ARG A N 1
ATOM 1511 C CA . ARG A 1 198 ? 21.072 9.001 -45.412 1.00 98.19 198 ARG A CA 1
ATOM 1512 C C . ARG A 1 198 ? 22.267 8.189 -45.895 1.00 98.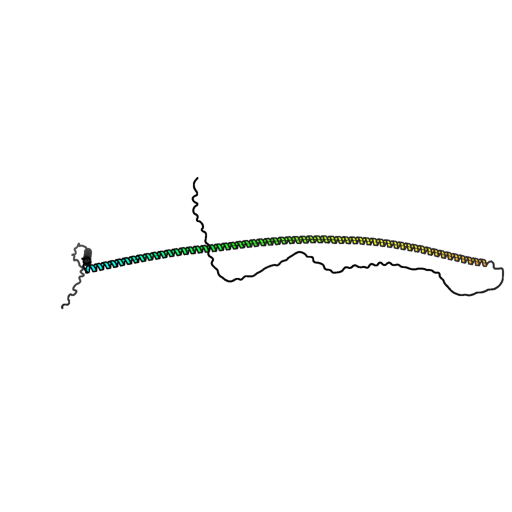19 198 ARG A C 1
ATOM 1514 O O . ARG A 1 198 ? 22.892 8.578 -46.874 1.00 98.19 198 ARG A O 1
ATOM 1521 N N . ARG A 1 199 ? 22.593 7.080 -45.226 1.00 98.31 199 ARG A N 1
ATOM 1522 C CA . ARG A 1 199 ? 23.685 6.192 -45.645 1.00 98.31 199 ARG A CA 1
ATOM 1523 C C . ARG A 1 199 ? 23.430 5.617 -47.032 1.00 98.31 199 ARG A C 1
ATOM 1525 O O . ARG A 1 199 ? 24.315 5.713 -47.870 1.00 98.31 199 ARG A O 1
ATOM 1532 N N . LEU A 1 200 ? 22.223 5.108 -47.280 1.00 98.38 200 LEU A N 1
ATOM 1533 C CA . LEU A 1 200 ? 21.833 4.579 -48.587 1.00 98.38 200 LEU A CA 1
ATOM 1534 C C . LEU A 1 200 ? 21.918 5.652 -49.678 1.00 98.38 200 LEU A C 1
ATOM 1536 O O . LEU A 1 200 ? 22.529 5.409 -50.708 1.00 98.38 200 LEU A O 1
ATOM 1540 N N . SER A 1 201 ? 21.408 6.860 -49.425 1.00 98.00 201 SER A N 1
ATOM 1541 C CA . SER A 1 201 ? 21.520 7.974 -50.378 1.00 98.00 201 SER A CA 1
ATOM 1542 C C . SER A 1 201 ? 22.977 8.327 -50.695 1.00 98.00 201 SER A C 1
ATOM 1544 O O . SER A 1 201 ? 23.314 8.547 -51.853 1.00 98.00 201 SER A O 1
ATOM 1546 N N . VAL A 1 202 ? 23.858 8.359 -49.689 1.00 98.50 202 VAL A N 1
ATOM 1547 C CA . VAL A 1 202 ? 25.290 8.627 -49.903 1.00 98.50 202 VAL A CA 1
ATOM 1548 C C . VAL A 1 202 ? 25.959 7.490 -50.679 1.00 98.50 202 VAL A C 1
ATOM 1550 O O . VAL A 1 202 ? 26.803 7.751 -51.534 1.00 98.50 202 VAL A O 1
ATOM 1553 N N . GLU A 1 203 ? 25.603 6.236 -50.394 1.00 98.12 203 GLU A N 1
ATOM 1554 C CA . GLU A 1 203 ? 26.100 5.065 -51.123 1.00 98.12 203 GLU A CA 1
ATOM 1555 C C . GLU A 1 203 ? 25.651 5.092 -52.596 1.00 98.12 203 GLU A C 1
ATOM 1557 O O . GLU A 1 203 ? 26.471 4.853 -53.483 1.00 98.12 203 GLU A O 1
ATOM 1562 N N . GLU A 1 204 ? 24.395 5.457 -52.869 1.00 98.19 204 GLU A N 1
ATOM 1563 C CA . GLU A 1 204 ? 23.855 5.642 -54.223 1.00 98.19 204 GLU A CA 1
ATOM 1564 C C . GLU A 1 204 ? 24.576 6.764 -54.982 1.00 98.19 204 GLU A C 1
ATOM 1566 O O . GLU A 1 204 ? 25.038 6.550 -56.106 1.00 98.19 204 GLU A O 1
ATOM 1571 N N . ASP A 1 205 ? 24.741 7.934 -54.359 1.00 98.25 205 ASP A N 1
ATOM 1572 C CA . ASP A 1 205 ? 25.447 9.074 -54.954 1.00 98.25 205 ASP A CA 1
ATOM 1573 C C . ASP A 1 205 ? 26.915 8.736 -55.243 1.00 98.25 205 ASP A C 1
ATOM 1575 O O . ASP A 1 205 ? 27.452 9.074 -56.304 1.00 98.25 205 ASP A O 1
ATOM 1579 N N . PHE A 1 206 ? 27.578 8.034 -54.319 1.00 98.12 206 PHE A N 1
ATOM 1580 C CA . PHE A 1 206 ? 28.955 7.587 -54.497 1.00 98.12 206 PHE A CA 1
ATOM 1581 C C . PHE A 1 206 ? 29.077 6.580 -55.641 1.00 98.12 206 PHE A C 1
ATOM 1583 O O . PHE A 1 206 ? 29.979 6.708 -56.472 1.00 98.12 206 PHE A O 1
ATOM 1590 N N . GLN A 1 207 ? 28.174 5.601 -55.711 1.00 98.19 207 GLN A N 1
ATOM 1591 C CA . GLN A 1 207 ? 28.162 4.614 -56.784 1.00 98.19 207 GLN A CA 1
ATOM 1592 C C . GLN A 1 207 ? 27.942 5.289 -58.140 1.00 98.19 207 GLN A C 1
ATOM 1594 O O . GLN A 1 207 ? 28.692 5.023 -59.079 1.00 98.19 207 GLN A O 1
ATOM 1599 N N . LEU A 1 208 ? 26.994 6.227 -58.227 1.00 98.00 208 LEU A N 1
ATOM 1600 C CA . LEU A 1 208 ? 26.750 7.003 -59.439 1.00 98.00 208 LEU A CA 1
ATOM 1601 C C . LEU A 1 208 ? 27.988 7.814 -59.850 1.00 98.00 208 LEU A C 1
ATOM 1603 O O . LEU A 1 208 ? 28.378 7.784 -61.017 1.00 98.00 208 LEU A O 1
ATOM 1607 N N . ALA A 1 209 ? 28.639 8.498 -58.905 1.00 98.00 209 ALA A N 1
ATOM 1608 C CA . ALA A 1 209 ? 29.858 9.260 -59.170 1.00 98.00 209 ALA A CA 1
ATOM 1609 C C . ALA A 1 209 ? 31.018 8.359 -59.633 1.00 98.00 209 ALA A C 1
ATOM 1611 O O . ALA A 1 209 ? 31.778 8.729 -60.533 1.00 98.00 209 ALA A O 1
ATOM 1612 N N . MET A 1 210 ? 31.155 7.162 -59.056 1.00 96.75 210 MET A N 1
ATOM 1613 C CA . MET A 1 210 ? 32.178 6.194 -59.459 1.00 96.75 210 MET A CA 1
ATOM 1614 C C . MET A 1 210 ? 31.894 5.584 -60.827 1.00 96.75 210 MET A C 1
ATOM 1616 O O . MET A 1 210 ? 32.822 5.444 -61.625 1.00 96.75 210 MET A O 1
ATOM 1620 N N . ASP A 1 211 ? 30.637 5.275 -61.135 1.00 97.56 211 ASP A N 1
ATOM 1621 C CA . ASP A 1 211 ? 30.236 4.773 -62.447 1.00 97.56 211 ASP A CA 1
ATOM 1622 C C . ASP A 1 211 ? 30.421 5.840 -63.533 1.00 97.56 211 ASP A C 1
ATOM 1624 O O . ASP A 1 211 ? 30.948 5.529 -64.603 1.00 97.56 211 ASP A O 1
ATOM 1628 N N . GLN A 1 212 ? 30.101 7.106 -63.243 1.00 97.94 212 GLN A N 1
ATOM 1629 C CA . GLN A 1 212 ? 30.404 8.242 -64.122 1.00 97.94 212 GLN A CA 1
ATOM 1630 C C . GLN A 1 212 ? 31.910 8.370 -64.362 1.00 97.94 212 GLN A C 1
ATOM 1632 O O . GLN A 1 212 ? 32.353 8.339 -65.510 1.00 97.94 212 GLN A O 1
ATOM 1637 N N . ARG A 1 213 ? 32.722 8.411 -63.296 1.00 96.88 213 ARG A N 1
ATOM 1638 C CA . ARG A 1 213 ? 34.186 8.495 -63.410 1.00 96.88 213 ARG A CA 1
ATOM 1639 C C . ARG A 1 213 ? 34.774 7.305 -64.170 1.00 96.88 213 ARG A C 1
ATOM 1641 O O . ARG A 1 213 ? 35.718 7.465 -64.943 1.00 96.88 213 ARG A O 1
ATOM 1648 N N . ARG A 1 214 ? 34.231 6.101 -63.967 1.00 97.25 214 ARG A N 1
ATOM 1649 C CA . ARG A 1 214 ? 34.630 4.894 -64.700 1.00 97.25 214 ARG A CA 1
ATOM 1650 C C . ARG A 1 214 ? 34.264 4.999 -66.177 1.00 97.25 214 ARG A C 1
ATOM 1652 O O . ARG A 1 214 ? 35.089 4.639 -67.013 1.00 97.25 214 ARG A O 1
ATOM 1659 N N . ALA A 1 215 ? 33.067 5.478 -66.503 1.00 97.44 215 ALA A N 1
ATOM 1660 C CA . ALA A 1 215 ? 32.631 5.685 -67.879 1.00 97.44 215 ALA A CA 1
ATOM 1661 C C . ALA A 1 215 ? 33.497 6.735 -68.590 1.00 97.44 215 ALA A C 1
ATOM 1663 O O . ALA A 1 215 ? 33.933 6.495 -69.713 1.00 97.44 215 ALA A O 1
ATOM 1664 N N . GLU A 1 216 ? 33.820 7.843 -67.920 1.00 96.75 216 GLU A N 1
ATOM 1665 C CA . GLU A 1 216 ? 34.736 8.871 -68.425 1.00 96.75 216 GLU A CA 1
ATOM 1666 C C . GLU A 1 216 ? 36.146 8.314 -68.657 1.00 96.75 216 GLU A C 1
ATOM 1668 O O . GLU A 1 216 ? 36.711 8.502 -69.733 1.00 96.75 216 GLU A O 1
ATOM 1673 N N . ALA A 1 217 ? 36.701 7.568 -67.695 1.00 96.81 217 ALA A N 1
ATOM 1674 C CA . ALA A 1 217 ? 38.020 6.949 -67.830 1.00 96.81 217 ALA A CA 1
ATOM 1675 C C . ALA A 1 217 ? 38.065 5.913 -68.967 1.00 96.81 217 ALA A C 1
ATOM 1677 O O . ALA A 1 217 ? 39.012 5.893 -69.753 1.00 96.81 217 ALA A O 1
ATOM 1678 N N . LEU A 1 218 ? 37.034 5.069 -69.094 1.00 96.88 218 LEU A N 1
ATOM 1679 C CA . LEU A 1 218 ? 36.911 4.130 -70.212 1.00 96.88 218 LEU A CA 1
ATOM 1680 C C . LEU A 1 218 ? 36.755 4.866 -71.547 1.00 96.88 218 LEU A C 1
ATOM 1682 O O . LEU A 1 218 ? 37.387 4.477 -72.526 1.00 96.88 218 LEU A O 1
ATOM 1686 N N . GLY A 1 219 ? 35.963 5.938 -71.585 1.00 97.00 219 GLY A N 1
ATOM 1687 C CA . GLY A 1 219 ? 35.810 6.796 -72.756 1.00 97.00 219 GLY A CA 1
ATOM 1688 C C . GLY A 1 219 ? 37.134 7.425 -73.191 1.00 97.00 219 GLY A C 1
ATOM 1689 O O . GLY A 1 219 ? 37.466 7.375 -74.373 1.00 97.00 219 GLY A O 1
ATOM 1690 N N . ALA A 1 220 ? 37.928 7.933 -72.245 1.00 96.25 220 ALA A N 1
ATOM 1691 C CA . ALA A 1 220 ? 39.254 8.486 -72.508 1.00 96.25 220 ALA A CA 1
ATOM 1692 C C . ALA A 1 220 ? 40.217 7.432 -73.079 1.00 96.25 220 ALA A C 1
ATOM 1694 O O . ALA A 1 220 ? 40.859 7.684 -74.095 1.00 96.25 220 ALA A O 1
ATOM 1695 N N . LEU A 1 221 ? 40.257 6.226 -72.498 1.00 96.12 221 LEU A N 1
ATOM 1696 C CA . LEU A 1 221 ? 41.081 5.122 -73.008 1.00 96.12 221 LEU A CA 1
ATOM 1697 C C . LEU A 1 221 ? 40.656 4.674 -74.413 1.00 96.12 221 LEU A C 1
ATOM 1699 O O . LEU A 1 221 ? 41.499 4.328 -75.237 1.00 96.12 221 LEU A O 1
ATOM 1703 N N . LEU A 1 222 ? 39.352 4.649 -74.700 1.00 96.81 222 LEU A N 1
ATOM 1704 C CA . LEU A 1 222 ? 38.851 4.329 -76.039 1.00 96.81 222 LEU A CA 1
ATOM 1705 C C . LEU A 1 222 ? 39.185 5.434 -77.047 1.00 96.81 222 LEU A C 1
ATOM 1707 O O . LEU A 1 222 ? 39.547 5.120 -78.179 1.00 96.81 222 LEU A O 1
ATOM 1711 N N . ALA A 1 223 ? 39.104 6.705 -76.648 1.00 95.38 223 ALA A N 1
ATOM 1712 C CA . ALA A 1 223 ? 39.499 7.833 -77.485 1.00 95.38 223 ALA A CA 1
ATOM 1713 C C . ALA A 1 223 ? 41.004 7.809 -77.796 1.00 95.38 223 ALA A C 1
ATOM 1715 O O . ALA A 1 223 ? 41.381 7.973 -78.954 1.00 95.38 223 ALA A O 1
ATOM 1716 N N . GLU A 1 224 ? 41.845 7.529 -76.796 1.00 95.50 224 GLU A N 1
ATOM 1717 C CA . GLU A 1 224 ? 43.291 7.349 -76.964 1.00 95.50 224 GLU A CA 1
ATOM 1718 C C . GLU A 1 224 ? 43.600 6.184 -77.911 1.00 95.50 224 GLU A C 1
ATOM 1720 O O . GLU A 1 224 ? 44.367 6.342 -78.857 1.00 95.50 224 GLU A O 1
ATOM 1725 N N . LYS A 1 225 ? 42.945 5.028 -77.731 1.00 96.12 225 LYS A N 1
ATOM 1726 C CA . LYS A 1 225 ? 43.088 3.890 -78.652 1.00 96.12 225 LYS A CA 1
ATOM 1727 C C . LYS A 1 225 ? 42.690 4.244 -80.079 1.00 96.12 225 LYS A C 1
ATOM 1729 O O . LYS A 1 225 ? 43.416 3.891 -81.000 1.00 96.12 225 LYS A O 1
ATOM 1734 N N . ALA A 1 226 ? 41.571 4.942 -80.265 1.00 95.50 226 ALA A N 1
ATOM 1735 C CA . ALA A 1 226 ? 41.133 5.372 -81.587 1.00 95.50 226 ALA A CA 1
ATOM 1736 C C . ALA A 1 226 ? 42.136 6.343 -82.227 1.00 95.50 226 ALA A C 1
ATOM 1738 O O . ALA A 1 226 ? 42.341 6.290 -83.437 1.00 95.50 226 ALA A O 1
ATOM 1739 N N . GLU A 1 227 ? 42.777 7.207 -81.438 1.00 95.00 227 GLU A N 1
ATOM 1740 C CA . GLU A 1 227 ? 43.822 8.098 -81.940 1.00 95.00 227 GLU A CA 1
ATOM 1741 C C . GLU A 1 227 ? 45.082 7.333 -82.341 1.00 95.00 227 GLU A C 1
ATOM 1743 O O . GLU A 1 227 ? 45.552 7.489 -83.464 1.00 95.00 227 GLU A O 1
ATOM 1748 N N . ILE A 1 228 ? 45.550 6.403 -81.505 1.00 95.31 228 ILE A N 1
ATOM 1749 C CA . ILE A 1 228 ? 46.662 5.504 -81.847 1.00 95.31 228 ILE A CA 1
ATOM 1750 C C . ILE A 1 228 ? 46.333 4.695 -83.113 1.00 95.31 228 ILE A C 1
ATOM 1752 O O . ILE A 1 228 ? 47.182 4.524 -83.987 1.00 95.31 228 ILE A O 1
ATOM 1756 N N . GLU A 1 229 ? 45.106 4.199 -83.266 1.00 93.81 229 GLU A N 1
ATOM 1757 C CA . GLU A 1 229 ? 44.664 3.498 -84.478 1.00 93.81 229 GLU A CA 1
ATOM 1758 C C . GLU A 1 229 ? 44.669 4.409 -85.716 1.00 93.81 229 GLU A C 1
ATOM 1760 O O . GLU A 1 229 ? 45.081 3.969 -86.793 1.00 93.81 229 GLU A O 1
ATOM 1765 N N . ARG A 1 230 ? 44.281 5.686 -85.584 1.00 95.19 230 ARG A N 1
ATOM 1766 C CA . ARG A 1 230 ? 44.381 6.673 -86.673 1.00 95.19 230 ARG A CA 1
ATOM 1767 C C . ARG A 1 230 ? 45.827 6.983 -87.028 1.00 95.19 230 ARG A C 1
ATOM 1769 O O . ARG A 1 230 ? 46.161 6.958 -88.210 1.00 95.19 230 ARG A O 1
ATOM 1776 N N . GLU A 1 231 ? 46.684 7.235 -86.044 1.00 93.75 231 GLU A N 1
ATOM 1777 C CA . GLU A 1 231 ? 48.108 7.508 -86.253 1.00 93.75 231 GLU A CA 1
ATOM 1778 C C . GLU A 1 231 ? 48.808 6.311 -86.895 1.00 93.75 231 GLU A C 1
ATOM 1780 O O . GLU A 1 231 ? 49.496 6.452 -87.904 1.00 93.75 231 GLU A O 1
ATOM 1785 N N . THR A 1 232 ? 48.588 5.106 -86.364 1.00 94.00 232 THR A N 1
ATOM 1786 C CA . THR A 1 232 ? 49.150 3.874 -86.931 1.00 94.00 232 THR A CA 1
ATOM 1787 C C . THR A 1 232 ? 48.593 3.588 -88.323 1.00 94.00 232 THR A C 1
ATOM 1789 O O . THR A 1 232 ? 49.350 3.170 -89.198 1.00 94.00 232 THR A O 1
ATOM 1792 N N . GLY A 1 233 ? 47.306 3.845 -88.572 1.00 93.62 233 GLY A N 1
ATOM 1793 C CA . GLY A 1 233 ? 46.701 3.780 -89.902 1.00 93.62 233 GLY A CA 1
ATOM 1794 C C . GLY A 1 233 ? 47.319 4.783 -90.879 1.00 93.62 233 GLY A C 1
ATOM 1795 O O . GLY A 1 233 ? 47.652 4.415 -92.006 1.00 93.62 233 GLY A O 1
ATOM 1796 N N . GLY A 1 234 ? 47.547 6.021 -90.437 1.00 92.88 234 GLY A N 1
ATOM 1797 C CA . GLY A 1 234 ? 48.212 7.074 -91.202 1.00 92.88 234 GLY A CA 1
ATOM 1798 C C . GLY A 1 234 ? 49.667 6.732 -91.525 1.00 92.88 234 GLY A C 1
ATOM 1799 O O . GLY A 1 234 ? 50.067 6.811 -92.684 1.00 92.88 234 GLY A O 1
ATOM 1800 N N . LEU A 1 235 ? 50.435 6.263 -90.537 1.00 92.56 235 LEU A N 1
ATOM 1801 C CA . LEU A 1 235 ? 51.808 5.783 -90.714 1.00 92.56 235 LEU A CA 1
ATOM 1802 C C . LEU A 1 235 ? 51.874 4.596 -91.676 1.00 92.56 235 LEU A C 1
ATOM 1804 O O . LEU A 1 235 ? 52.742 4.569 -92.543 1.00 92.56 235 LEU A O 1
ATOM 1808 N N . ARG A 1 236 ? 50.947 3.634 -91.568 1.00 94.12 236 ARG A N 1
ATOM 1809 C CA . ARG A 1 236 ? 50.845 2.508 -92.512 1.00 94.12 236 ARG A CA 1
ATOM 1810 C C . ARG A 1 236 ? 50.534 2.989 -93.922 1.00 94.12 236 ARG A C 1
ATOM 1812 O O . ARG A 1 236 ? 51.219 2.578 -94.848 1.00 94.12 236 ARG A O 1
ATOM 1819 N N . SER A 1 237 ? 49.568 3.893 -94.087 1.00 93.62 237 SER A N 1
ATOM 1820 C CA . SER A 1 237 ? 49.246 4.467 -95.397 1.00 93.62 237 SER A CA 1
ATOM 1821 C C . SER A 1 237 ? 50.434 5.227 -95.994 1.00 93.62 237 SER A C 1
ATOM 1823 O O . SER A 1 237 ? 50.690 5.092 -97.185 1.00 93.62 237 SER A O 1
ATOM 1825 N N . ALA A 1 238 ? 51.167 5.999 -95.187 1.00 93.38 238 ALA A N 1
ATOM 1826 C CA . ALA A 1 238 ? 52.358 6.729 -95.621 1.00 93.38 238 ALA A CA 1
ATOM 1827 C C . ALA A 1 238 ? 53.518 5.784 -95.985 1.00 93.38 238 ALA A C 1
ATOM 1829 O O . ALA A 1 238 ? 54.205 5.984 -96.988 1.00 93.38 238 ALA A O 1
ATOM 1830 N N . ALA A 1 239 ? 53.719 4.722 -95.200 1.00 92.75 239 ALA A N 1
ATOM 1831 C CA . ALA A 1 239 ? 54.686 3.674 -95.504 1.00 92.75 239 ALA A CA 1
ATOM 1832 C C . ALA A 1 239 ? 54.309 2.924 -96.791 1.00 92.75 239 ALA A C 1
ATOM 1834 O O . ALA A 1 239 ? 55.182 2.648 -97.609 1.00 92.75 239 ALA A O 1
ATOM 1835 N N . ASP A 1 240 ? 53.021 2.650 -97.013 1.00 93.00 240 ASP A N 1
ATOM 1836 C CA . ASP A 1 240 ? 52.520 2.027 -98.237 1.00 93.00 240 ASP A CA 1
ATOM 1837 C C . ASP A 1 240 ? 52.719 2.928 -99.459 1.00 93.00 240 ASP A C 1
ATOM 1839 O O . ASP A 1 240 ? 53.135 2.434 -100.509 1.00 93.00 240 ASP A O 1
ATOM 1843 N N . THR A 1 241 ? 52.451 4.235 -99.356 1.00 93.75 241 THR A N 1
ATOM 1844 C CA . THR A 1 241 ? 52.712 5.182 -100.452 1.00 93.75 241 THR A CA 1
ATOM 1845 C C . THR A 1 241 ? 54.200 5.278 -100.750 1.00 93.75 241 THR A C 1
ATOM 1847 O O . THR A 1 241 ? 54.580 5.115 -101.904 1.00 93.75 241 THR A O 1
ATOM 1850 N N . TYR A 1 242 ? 55.048 5.409 -99.728 1.00 91.81 242 TYR A N 1
ATOM 1851 C CA . TYR A 1 242 ? 56.501 5.418 -99.899 1.00 91.81 242 TYR A CA 1
ATOM 1852 C C . TYR A 1 242 ? 57.009 4.109 -100.522 1.00 91.81 242 TYR A C 1
ATOM 1854 O O . TYR A 1 242 ? 57.788 4.119 -101.470 1.00 91.81 242 TYR A O 1
ATOM 1862 N N . ALA A 1 243 ? 56.513 2.954 -100.067 1.00 92.38 243 ALA A N 1
ATOM 1863 C CA . ALA A 1 243 ? 56.866 1.661 -100.645 1.00 92.38 243 ALA A CA 1
ATOM 1864 C C . ALA A 1 243 ? 56.377 1.503 -102.094 1.00 92.38 243 ALA A C 1
ATOM 1866 O O . ALA A 1 243 ? 56.977 0.742 -102.854 1.00 92.38 243 ALA A O 1
ATOM 1867 N N . ARG A 1 244 ? 55.275 2.155 -102.492 1.00 92.44 244 ARG A N 1
ATOM 1868 C CA . ARG A 1 244 ? 54.840 2.219 -103.899 1.00 92.44 244 ARG A CA 1
ATOM 1869 C C . ARG A 1 244 ? 55.741 3.140 -104.714 1.00 92.44 244 ARG A C 1
ATOM 1871 O O . ARG A 1 244 ? 56.110 2.757 -105.815 1.00 92.44 244 ARG A O 1
ATOM 1878 N N . GLU A 1 245 ? 56.125 4.293 -104.176 1.00 92.12 245 GLU A N 1
ATOM 1879 C CA . GLU A 1 245 ? 57.039 5.239 -104.828 1.00 92.12 245 GLU A CA 1
ATOM 1880 C C . GLU A 1 245 ? 58.419 4.621 -105.060 1.00 92.12 245 GLU A C 1
ATOM 1882 O O . GLU A 1 245 ? 58.886 4.603 -106.193 1.00 92.12 245 GLU A O 1
ATOM 1887 N N . VAL A 1 246 ? 59.024 4.014 -104.034 1.00 92.31 246 VAL A N 1
ATOM 1888 C CA . VAL A 1 246 ? 60.319 3.322 -104.152 1.00 92.31 246 VAL A CA 1
ATOM 1889 C C . VAL A 1 246 ? 60.240 2.163 -105.146 1.00 92.31 246 VAL A C 1
ATOM 1891 O O . VAL A 1 246 ? 61.171 1.956 -105.921 1.00 92.31 246 VAL A O 1
ATOM 1894 N N . ARG A 1 247 ? 59.132 1.405 -105.160 1.00 92.62 247 ARG A N 1
ATOM 1895 C CA . ARG A 1 247 ? 58.922 0.347 -106.162 1.00 92.62 247 ARG A CA 1
ATOM 1896 C C . ARG A 1 247 ? 58.815 0.917 -107.572 1.00 92.62 247 ARG A C 1
ATOM 1898 O O . ARG A 1 247 ? 59.500 0.417 -108.453 1.00 92.62 247 ARG A O 1
ATOM 1905 N N . ALA A 1 248 ? 58.034 1.976 -107.772 1.00 92.06 248 ALA A N 1
ATOM 1906 C CA . ALA A 1 248 ? 57.905 2.637 -109.068 1.00 92.06 248 ALA A CA 1
ATOM 1907 C C . ALA A 1 248 ? 59.239 3.239 -109.546 1.00 92.06 248 ALA A C 1
ATOM 1909 O O . ALA A 1 248 ? 59.571 3.145 -110.725 1.00 92.06 248 ALA A O 1
ATOM 1910 N N . GLU A 1 249 ? 60.036 3.817 -108.643 1.00 90.00 249 GLU A N 1
ATOM 1911 C CA . GLU A 1 249 ? 61.377 4.325 -108.948 1.00 90.00 249 GLU A CA 1
ATOM 1912 C C . GLU A 1 249 ? 62.346 3.188 -109.299 1.00 90.00 249 GLU A C 1
ATOM 1914 O O . GLU A 1 249 ? 63.068 3.279 -110.292 1.00 90.00 249 GLU A O 1
ATOM 1919 N N . ALA A 1 250 ? 62.333 2.089 -108.539 1.00 89.69 250 ALA A N 1
ATOM 1920 C CA . ALA A 1 250 ? 63.144 0.908 -108.820 1.00 89.69 250 ALA A CA 1
ATOM 1921 C C . ALA A 1 250 ? 62.758 0.241 -110.151 1.00 89.69 250 ALA A C 1
ATOM 1923 O O . ALA A 1 250 ? 63.643 -0.170 -110.905 1.00 89.69 250 ALA A O 1
ATOM 1924 N N . GLU A 1 251 ? 61.464 0.163 -110.470 1.00 90.31 251 GLU A N 1
ATOM 1925 C CA . GLU A 1 251 ? 60.950 -0.293 -111.766 1.00 90.31 251 GLU A CA 1
ATOM 1926 C C . GLU A 1 251 ? 61.413 0.643 -112.889 1.00 90.31 251 GLU A C 1
ATOM 1928 O O . GLU A 1 251 ? 62.009 0.181 -113.858 1.00 90.31 251 GLU A O 1
ATOM 1933 N N . ALA A 1 252 ? 61.274 1.963 -112.731 1.00 90.38 252 ALA A N 1
ATOM 1934 C CA . ALA A 1 252 ? 61.733 2.936 -113.722 1.00 90.38 252 ALA A CA 1
ATOM 1935 C C . ALA A 1 252 ? 63.258 2.897 -113.942 1.00 90.38 252 ALA A C 1
ATOM 1937 O O . ALA A 1 252 ? 63.725 3.015 -115.082 1.00 90.38 252 ALA A O 1
ATOM 1938 N N . ALA A 1 253 ? 64.045 2.717 -112.876 1.00 89.12 253 ALA A N 1
ATOM 1939 C CA . ALA A 1 253 ? 65.495 2.546 -112.944 1.00 89.12 253 ALA A CA 1
ATOM 1940 C C . ALA A 1 253 ? 65.874 1.217 -113.615 1.00 89.12 253 ALA A C 1
ATOM 1942 O O . ALA A 1 253 ? 66.788 1.183 -114.446 1.00 89.12 253 ALA A O 1
ATOM 1943 N N . SER A 1 254 ? 65.145 0.138 -113.314 1.00 86.94 254 SER A N 1
ATOM 1944 C CA . SER A 1 254 ? 65.304 -1.159 -113.979 1.00 86.94 254 SER A CA 1
ATOM 1945 C C . SER A 1 254 ? 65.005 -1.035 -115.473 1.00 86.94 254 SER A C 1
ATOM 1947 O O . SER A 1 254 ? 65.854 -1.382 -116.290 1.00 86.94 254 SER A O 1
ATOM 1949 N N . ASP A 1 255 ? 63.887 -0.413 -115.847 1.00 91.00 255 ASP A N 1
ATOM 1950 C CA . ASP A 1 255 ? 63.508 -0.141 -117.237 1.00 91.00 255 ASP A CA 1
ATOM 1951 C C . ASP A 1 255 ? 64.523 0.760 -117.955 1.00 91.00 255 ASP A C 1
ATOM 1953 O O . ASP A 1 255 ? 64.822 0.581 -119.138 1.00 91.00 255 ASP A O 1
ATOM 1957 N N . ALA A 1 256 ? 65.075 1.770 -117.277 1.00 89.06 256 ALA A N 1
ATOM 1958 C CA . ALA A 1 256 ? 66.147 2.603 -117.822 1.00 89.06 256 ALA A CA 1
ATOM 1959 C C . ALA A 1 256 ? 67.430 1.795 -118.069 1.00 89.06 256 ALA A C 1
ATOM 1961 O O . ALA A 1 256 ? 68.061 1.950 -119.118 1.00 89.06 256 ALA A O 1
ATOM 1962 N N . THR A 1 257 ? 67.787 0.908 -117.140 1.00 88.25 257 THR A N 1
ATOM 1963 C CA . THR A 1 257 ? 68.949 0.019 -117.256 1.00 88.25 257 THR A CA 1
ATOM 1964 C C . THR A 1 257 ? 68.768 -0.972 -118.401 1.00 88.25 257 THR A C 1
ATOM 1966 O O . THR A 1 257 ? 69.669 -1.094 -119.228 1.00 88.25 257 THR A O 1
ATOM 1969 N N . VAL A 1 258 ? 67.593 -1.602 -118.515 1.00 91.12 258 VAL A N 1
ATOM 1970 C CA . VAL A 1 258 ? 67.236 -2.494 -119.631 1.00 91.12 258 VAL A CA 1
ATOM 1971 C C . VAL A 1 258 ? 67.329 -1.746 -120.958 1.00 91.12 258 VAL A C 1
ATOM 1973 O O . VAL A 1 258 ? 68.071 -2.174 -121.835 1.00 91.12 258 VAL A O 1
ATOM 1976 N N . ARG A 1 259 ? 66.706 -0.567 -121.089 1.00 90.81 259 ARG A N 1
ATOM 1977 C CA . ARG A 1 259 ? 66.798 0.253 -122.315 1.00 90.81 259 ARG A CA 1
ATOM 1978 C C . ARG A 1 259 ? 68.231 0.671 -122.651 1.00 90.81 259 ARG A C 1
ATOM 1980 O O . ARG A 1 259 ? 68.589 0.772 -123.824 1.00 90.81 259 ARG A O 1
ATOM 1987 N N . SER A 1 260 ? 69.056 0.967 -121.647 1.00 89.00 260 SER A N 1
ATOM 1988 C CA . SER A 1 260 ? 70.475 1.287 -121.846 1.00 89.00 260 SER A CA 1
ATOM 1989 C C . SER A 1 260 ? 71.258 0.063 -122.329 1.00 89.00 260 SER A C 1
ATOM 1991 O O . SER A 1 260 ? 72.004 0.166 -123.303 1.00 89.00 260 SER A O 1
ATOM 1993 N N . ALA A 1 261 ? 71.037 -1.099 -121.711 1.00 87.94 261 ALA A N 1
ATOM 1994 C CA . ALA A 1 261 ? 71.644 -2.367 -122.100 1.00 87.94 261 ALA A CA 1
ATOM 1995 C C . ALA A 1 261 ? 71.208 -2.794 -123.509 1.00 87.94 261 ALA A C 1
ATOM 1997 O O . ALA A 1 261 ? 72.054 -3.183 -124.306 1.00 87.94 261 ALA A O 1
ATOM 1998 N N . GLU A 1 262 ? 69.932 -2.635 -123.866 1.00 89.06 262 GLU A N 1
ATOM 1999 C CA . GLU A 1 262 ? 69.418 -2.853 -125.222 1.00 89.06 262 GLU A CA 1
ATOM 2000 C C . GLU A 1 262 ? 70.093 -1.921 -126.233 1.00 89.06 262 GLU A C 1
ATOM 2002 O O . GLU A 1 262 ? 70.553 -2.372 -127.280 1.00 89.06 262 GLU A O 1
ATOM 2007 N N . LYS A 1 263 ? 70.235 -0.626 -125.913 1.00 89.25 263 LYS A N 1
ATOM 2008 C CA . LYS A 1 263 ? 70.974 0.326 -126.761 1.00 89.25 263 LYS A CA 1
ATOM 2009 C C . LYS A 1 263 ? 72.446 -0.058 -126.910 1.00 89.25 263 LYS A C 1
ATOM 2011 O O . LYS A 1 263 ? 73.001 0.077 -128.000 1.00 89.25 263 LYS A O 1
ATOM 2016 N N . GLN A 1 264 ? 73.102 -0.502 -125.840 1.00 86.38 264 GLN A N 1
ATOM 2017 C CA . GLN A 1 264 ? 74.490 -0.966 -125.878 1.00 86.38 264 GLN A CA 1
ATOM 2018 C C . GLN A 1 264 ? 74.631 -2.259 -126.688 1.00 86.38 264 GLN A C 1
ATOM 2020 O O . GLN A 1 264 ? 75.531 -2.347 -127.520 1.00 86.38 264 GLN A O 1
ATOM 2025 N N . ALA A 1 265 ? 73.724 -3.219 -126.508 1.00 82.94 265 ALA A N 1
ATOM 2026 C CA . ALA A 1 265 ? 73.662 -4.448 -127.288 1.00 82.94 265 ALA A CA 1
ATOM 2027 C C . ALA A 1 265 ? 73.444 -4.139 -128.774 1.00 82.94 265 ALA A C 1
ATOM 2029 O O . ALA A 1 265 ? 74.197 -4.630 -129.606 1.00 82.94 265 ALA A O 1
ATOM 2030 N N . ALA A 1 266 ? 72.513 -3.242 -129.113 1.00 86.00 266 ALA A N 1
ATOM 2031 C CA . ALA A 1 266 ? 72.293 -2.788 -130.485 1.00 86.00 266 ALA A CA 1
ATOM 2032 C C . ALA A 1 266 ? 73.545 -2.129 -131.088 1.00 86.00 266 ALA A C 1
ATOM 2034 O O . ALA A 1 266 ? 73.892 -2.397 -132.235 1.00 86.00 266 ALA A O 1
ATOM 2035 N N . ARG A 1 267 ? 74.275 -1.311 -130.313 1.00 86.88 267 ARG A N 1
ATOM 2036 C CA . ARG A 1 267 ? 75.561 -0.734 -130.748 1.00 86.88 267 ARG A CA 1
ATOM 2037 C C . ARG A 1 267 ? 76.637 -1.795 -130.965 1.00 86.88 267 ARG A C 1
ATOM 2039 O O . ARG A 1 267 ? 77.377 -1.692 -131.936 1.00 86.88 267 ARG A O 1
ATOM 2046 N N . LEU A 1 268 ? 76.743 -2.787 -130.081 1.00 84.31 268 LEU A N 1
ATOM 2047 C CA . LEU A 1 268 ? 77.699 -3.888 -130.220 1.00 84.31 268 LEU A CA 1
ATOM 2048 C C . LEU A 1 268 ? 77.379 -4.757 -131.43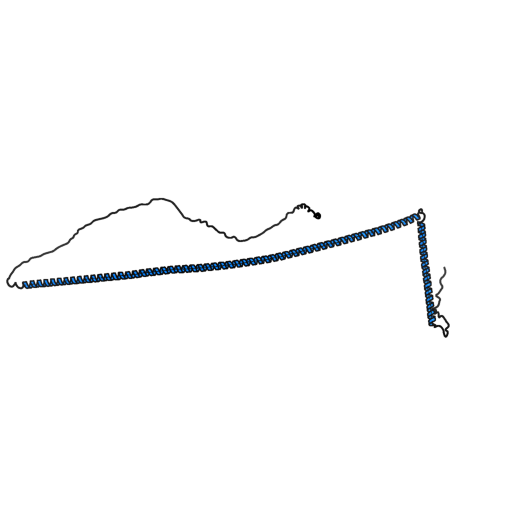6 1.00 84.31 268 LEU A C 1
ATOM 2050 O O . LEU A 1 268 ? 78.294 -5.091 -132.182 1.00 84.31 268 LEU A O 1
ATOM 2054 N N . VAL A 1 269 ? 76.101 -5.069 -131.667 1.00 87.94 269 VAL A N 1
ATOM 2055 C CA . VAL A 1 269 ? 75.641 -5.794 -132.859 1.00 87.94 269 VAL A CA 1
ATOM 2056 C C . VAL A 1 269 ? 75.967 -4.993 -134.118 1.00 87.94 269 VAL A C 1
ATOM 2058 O O . VAL A 1 269 ? 76.637 -5.522 -134.995 1.00 87.94 269 VAL A O 1
ATOM 2061 N N . ALA A 1 270 ? 75.627 -3.703 -134.171 1.00 85.31 270 ALA A N 1
ATOM 2062 C CA . ALA A 1 270 ? 75.957 -2.847 -135.312 1.00 85.31 270 ALA A CA 1
ATOM 2063 C C . ALA A 1 270 ? 77.477 -2.727 -135.545 1.00 85.31 270 ALA A C 1
ATOM 2065 O O . ALA A 1 270 ? 77.943 -2.739 -136.683 1.00 85.31 270 ALA A O 1
ATOM 2066 N N . ALA A 1 271 ? 78.279 -2.640 -134.478 1.00 82.94 271 ALA A N 1
ATOM 2067 C CA . ALA A 1 271 ? 79.737 -2.626 -134.578 1.00 82.94 271 ALA A CA 1
ATOM 2068 C C . ALA A 1 271 ? 80.299 -3.972 -135.065 1.00 82.94 271 ALA A C 1
ATOM 2070 O O . ALA A 1 271 ? 81.243 -3.985 -135.855 1.00 82.94 271 ALA A O 1
ATOM 2071 N N . ALA A 1 272 ? 79.724 -5.095 -134.626 1.00 80.75 272 ALA A N 1
ATOM 2072 C CA . ALA A 1 272 ? 80.081 -6.429 -135.096 1.00 80.75 272 ALA A CA 1
ATOM 2073 C C . ALA A 1 272 ? 79.703 -6.620 -136.571 1.00 80.75 272 ALA A C 1
ATOM 2075 O O . ALA A 1 272 ? 80.532 -7.092 -137.343 1.00 80.75 272 ALA A O 1
ATOM 2076 N N . GLU A 1 273 ? 78.512 -6.184 -136.986 1.00 84.25 273 GLU A N 1
ATOM 2077 C CA . GLU A 1 273 ? 78.075 -6.167 -138.387 1.00 84.25 273 GLU A CA 1
ATOM 2078 C C . GLU A 1 273 ? 79.002 -5.308 -139.253 1.00 84.25 273 GLU A C 1
ATOM 2080 O O . GLU A 1 273 ? 79.435 -5.757 -140.312 1.00 84.25 273 GLU A O 1
ATOM 2085 N N . ALA A 1 274 ? 79.395 -4.121 -138.781 1.00 80.25 274 ALA A N 1
ATOM 2086 C CA . ALA A 1 274 ? 80.370 -3.276 -139.465 1.00 80.25 274 ALA A CA 1
ATOM 2087 C C . ALA A 1 274 ? 81.745 -3.958 -139.583 1.00 80.25 274 ALA A C 1
ATOM 2089 O O . AL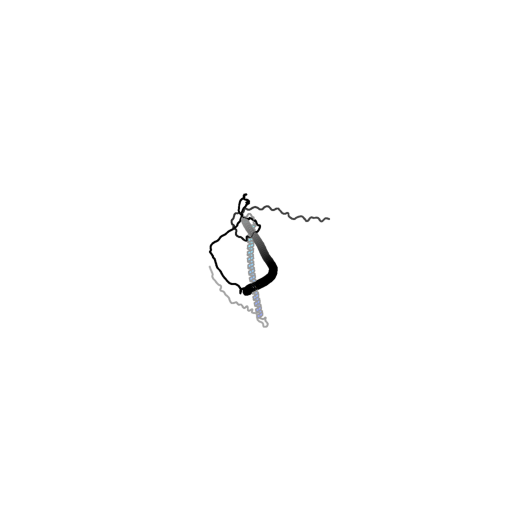A A 1 274 ? 82.356 -3.917 -140.648 1.00 80.25 274 ALA A O 1
ATOM 2090 N N . ARG A 1 275 ? 82.216 -4.642 -138.530 1.00 81.62 275 ARG A N 1
ATOM 2091 C CA . ARG A 1 275 ? 83.467 -5.425 -138.559 1.00 81.62 275 ARG A CA 1
ATOM 2092 C C . ARG A 1 275 ? 83.384 -6.603 -139.531 1.00 81.62 275 ARG A C 1
ATOM 2094 O O . ARG A 1 275 ? 84.349 -6.887 -140.233 1.00 81.62 275 ARG A O 1
ATOM 2101 N N . VAL A 1 276 ? 82.242 -7.288 -139.589 1.00 85.19 276 VAL A N 1
ATOM 2102 C CA . VAL A 1 276 ? 81.988 -8.374 -140.547 1.00 85.19 276 VAL A CA 1
ATOM 2103 C C . VAL A 1 276 ? 81.955 -7.829 -141.973 1.00 85.19 276 VAL A C 1
ATOM 2105 O O . VAL A 1 276 ? 82.563 -8.430 -142.859 1.00 85.19 276 VAL A O 1
ATOM 2108 N N . ALA A 1 277 ? 81.318 -6.681 -142.205 1.00 80.00 277 ALA A N 1
ATOM 2109 C CA . ALA A 1 277 ? 81.333 -6.006 -143.498 1.00 80.00 277 ALA A CA 1
ATOM 2110 C C . ALA A 1 277 ? 82.766 -5.629 -143.907 1.00 80.00 277 ALA A C 1
ATOM 2112 O O . ALA A 1 277 ? 83.183 -5.952 -145.014 1.00 80.00 277 ALA A O 1
ATOM 2113 N N . GLU A 1 278 ? 83.554 -5.062 -142.993 1.00 80.25 278 GLU A N 1
ATOM 2114 C CA . GLU A 1 278 ? 84.961 -4.701 -143.208 1.00 80.25 278 GLU A CA 1
ATOM 2115 C C . GLU A 1 278 ? 85.835 -5.929 -143.532 1.00 80.25 278 GLU A C 1
ATOM 2117 O O . GLU A 1 278 ? 86.619 -5.899 -144.482 1.00 80.25 278 GLU A O 1
ATOM 2122 N N . LEU A 1 279 ? 85.652 -7.051 -142.823 1.00 81.25 279 LEU A N 1
ATOM 2123 C CA . LEU A 1 279 ? 86.320 -8.326 -143.125 1.00 81.25 279 LEU A CA 1
ATOM 2124 C C . LEU A 1 279 ? 85.895 -8.906 -144.482 1.00 81.25 279 LEU A C 1
ATOM 2126 O O . LEU A 1 279 ? 86.720 -9.476 -145.200 1.00 81.25 279 LEU A O 1
ATOM 2130 N N . THR A 1 280 ? 84.623 -8.757 -144.851 1.00 80.69 280 THR A N 1
ATOM 2131 C CA . THR A 1 280 ? 84.100 -9.198 -146.152 1.00 80.69 280 THR A CA 1
ATOM 2132 C C . THR A 1 280 ? 84.692 -8.360 -147.285 1.00 80.69 280 THR A C 1
ATOM 2134 O O . THR A 1 280 ? 85.092 -8.909 -148.313 1.00 80.69 280 THR A O 1
ATOM 2137 N N . ASP A 1 281 ? 84.836 -7.054 -147.071 1.00 81.25 281 ASP A N 1
ATOM 2138 C CA . ASP A 1 281 ? 85.432 -6.111 -148.016 1.00 81.25 281 ASP A CA 1
ATOM 2139 C C . ASP A 1 281 ? 86.944 -6.359 -148.184 1.00 81.25 281 ASP A C 1
ATOM 2141 O O . ASP A 1 281 ? 87.455 -6.422 -149.304 1.00 81.25 281 ASP A O 1
ATOM 2145 N N . LEU A 1 282 ? 87.663 -6.622 -147.085 1.00 77.94 282 LEU A N 1
ATOM 2146 C CA . LEU A 1 282 ? 89.062 -7.073 -147.099 1.00 77.94 282 LEU A CA 1
ATOM 2147 C C . LEU A 1 282 ? 89.230 -8.392 -147.862 1.00 77.94 282 LEU A C 1
ATOM 2149 O O . LEU A 1 282 ? 90.134 -8.518 -148.692 1.00 77.94 282 LEU A O 1
ATOM 2153 N N . ARG A 1 283 ? 88.337 -9.362 -147.640 1.00 80.19 283 ARG A N 1
ATOM 2154 C CA . ARG A 1 283 ? 88.322 -10.625 -148.389 1.00 80.19 283 ARG A CA 1
ATOM 2155 C C . ARG A 1 283 ? 88.055 -10.394 -149.880 1.00 80.19 283 ARG A C 1
ATOM 2157 O O . ARG A 1 283 ? 88.708 -11.027 -150.709 1.00 80.19 283 ARG A O 1
ATOM 2164 N N . ALA A 1 284 ? 87.135 -9.501 -150.243 1.00 77.50 284 ALA A N 1
ATOM 2165 C CA . ALA A 1 284 ? 86.861 -9.154 -151.638 1.00 77.50 284 ALA A CA 1
ATOM 2166 C C . ALA A 1 284 ? 88.074 -8.483 -152.309 1.00 77.50 284 ALA A C 1
ATOM 2168 O O . ALA A 1 284 ? 88.419 -8.821 -153.445 1.00 77.50 284 ALA A O 1
ATOM 2169 N N . ARG A 1 285 ? 88.784 -7.602 -151.592 1.00 77.06 285 ARG A N 1
ATOM 2170 C CA . ARG A 1 285 ? 90.033 -6.974 -152.057 1.00 77.06 285 ARG A CA 1
ATOM 2171 C C . ARG A 1 285 ? 91.156 -7.992 -152.245 1.00 77.06 285 ARG A C 1
ATOM 2173 O O . ARG A 1 285 ? 91.767 -7.998 -153.309 1.00 77.06 285 ARG A O 1
ATOM 2180 N N . LEU A 1 286 ? 91.366 -8.907 -151.296 1.00 74.19 286 LEU A N 1
ATOM 2181 C CA . LEU A 1 286 ? 92.338 -10.002 -151.435 1.00 74.19 286 LEU A CA 1
ATOM 2182 C C . LEU A 1 286 ? 91.999 -10.934 -152.609 1.00 74.19 286 LEU A C 1
ATOM 2184 O O . LEU A 1 286 ? 92.880 -11.297 -153.386 1.00 74.19 286 LEU A O 1
ATOM 2188 N N . ALA A 1 287 ? 90.719 -11.268 -152.803 1.00 73.88 287 ALA A N 1
ATOM 2189 C CA . ALA A 1 287 ? 90.278 -12.064 -153.949 1.00 73.88 287 ALA A CA 1
ATOM 2190 C C . ALA A 1 287 ? 90.516 -11.347 -155.292 1.00 73.88 287 ALA A C 1
ATOM 2192 O O . ALA A 1 287 ? 90.786 -11.997 -156.301 1.00 73.88 287 ALA A O 1
ATOM 2193 N N . THR A 1 288 ? 90.436 -10.015 -155.308 1.00 73.50 288 THR A N 1
ATOM 2194 C CA . THR A 1 288 ? 90.694 -9.187 -156.495 1.00 73.50 288 THR A CA 1
ATOM 2195 C C . THR A 1 288 ? 92.195 -9.036 -156.761 1.00 73.50 288 THR A C 1
ATOM 2197 O O . THR A 1 288 ? 92.616 -9.143 -157.909 1.00 73.50 288 THR A O 1
ATOM 2200 N N . GLN A 1 289 ? 93.020 -8.891 -155.718 1.00 70.94 289 GLN A N 1
ATOM 2201 C CA . GLN A 1 289 ? 94.485 -8.867 -155.818 1.00 70.94 289 GLN A CA 1
ATOM 2202 C C . GLN A 1 289 ? 95.062 -10.208 -156.301 1.00 70.94 289 GLN A C 1
ATOM 2204 O O . GLN A 1 289 ? 95.969 -10.213 -157.130 1.00 70.94 289 GLN A O 1
ATOM 2209 N N . LEU A 1 290 ? 94.491 -11.344 -155.883 1.00 70.19 290 LEU A N 1
ATOM 2210 C CA . LEU A 1 290 ? 94.862 -12.664 -156.416 1.00 70.19 290 LEU A CA 1
ATOM 2211 C C . LEU A 1 290 ? 94.480 -12.831 -157.897 1.00 70.19 290 LEU A C 1
ATOM 2213 O O . LEU A 1 290 ? 95.270 -13.357 -158.679 1.00 70.19 290 LEU A O 1
ATOM 2217 N N . ARG A 1 291 ? 93.310 -12.327 -158.314 1.00 66.81 291 ARG A N 1
ATOM 2218 C CA . ARG A 1 291 ? 92.876 -12.357 -159.725 1.00 66.81 291 ARG A CA 1
ATOM 2219 C C . ARG A 1 291 ? 93.717 -11.440 -160.624 1.00 66.81 291 ARG A C 1
ATOM 2221 O O . ARG A 1 291 ? 94.009 -11.808 -161.757 1.00 66.81 291 ARG A O 1
ATOM 2228 N N . ALA A 1 292 ? 94.140 -10.283 -160.114 1.00 60.34 292 ALA A N 1
ATOM 2229 C CA . ALA A 1 292 ? 95.028 -9.356 -160.815 1.00 60.34 292 ALA A CA 1
ATOM 2230 C C . ALA A 1 292 ? 96.457 -9.913 -160.970 1.00 60.34 292 ALA A C 1
ATOM 2232 O O . ALA A 1 292 ? 97.062 -9.745 -162.026 1.00 60.34 292 ALA A O 1
ATOM 2233 N N . ALA A 1 293 ? 96.967 -10.648 -159.974 1.00 59.53 293 ALA A N 1
ATOM 2234 C CA . ALA A 1 293 ? 98.239 -11.363 -160.091 1.00 59.53 293 ALA A CA 1
ATOM 2235 C C . ALA A 1 293 ? 98.171 -12.516 -161.115 1.00 59.53 293 ALA A C 1
ATOM 2237 O O . ALA A 1 293 ? 99.108 -12.705 -161.883 1.00 59.53 293 ALA A O 1
ATOM 2238 N N . GLN A 1 294 ? 97.048 -13.243 -161.198 1.00 59.22 294 GLN A N 1
ATOM 2239 C CA . GLN A 1 294 ? 96.850 -14.292 -162.212 1.00 59.22 294 GLN A CA 1
ATOM 2240 C C . GLN A 1 294 ? 96.688 -13.753 -163.645 1.00 59.22 294 GLN A C 1
ATOM 2242 O O . GLN A 1 294 ? 97.088 -14.432 -164.585 1.00 59.22 294 GLN A O 1
ATOM 2247 N N . GLY A 1 295 ? 96.145 -12.544 -163.828 1.00 57.66 295 GLY A N 1
ATOM 2248 C CA . GLY A 1 295 ? 96.011 -11.906 -165.146 1.00 57.66 295 GLY A CA 1
ATOM 2249 C C . GLY A 1 295 ? 97.314 -11.313 -165.697 1.00 57.66 295 GLY A C 1
ATOM 2250 O O . GLY A 1 295 ? 97.523 -11.330 -166.905 1.00 57.66 295 GLY A O 1
ATOM 2251 N N . ALA A 1 296 ? 98.212 -10.837 -164.827 1.00 54.06 296 ALA A N 1
ATOM 2252 C CA . ALA A 1 296 ? 99.501 -10.262 -165.226 1.00 54.06 296 ALA A CA 1
ATOM 2253 C C . ALA A 1 296 ? 100.586 -11.317 -165.534 1.00 54.06 296 ALA A C 1
ATOM 2255 O O . ALA A 1 296 ? 101.563 -11.010 -166.204 1.00 54.06 296 ALA A O 1
ATOM 2256 N N . LEU A 1 297 ? 100.408 -12.567 -165.090 1.00 52.31 297 LEU A N 1
ATOM 2257 C CA . LEU A 1 297 ? 101.362 -13.667 -165.311 1.00 52.31 297 LEU A CA 1
ATOM 2258 C C . LEU A 1 297 ? 101.070 -14.516 -166.565 1.00 52.31 297 LEU A C 1
ATOM 2260 O O . LEU A 1 297 ? 101.855 -15.401 -166.889 1.00 52.31 297 LEU A O 1
ATOM 2264 N N . GLY A 1 298 ? 99.966 -14.255 -167.277 1.00 49.78 298 GLY A N 1
ATOM 2265 C CA . GLY A 1 298 ? 99.584 -14.980 -168.498 1.00 49.78 298 GLY A CA 1
ATOM 2266 C C . GLY A 1 298 ? 99.972 -14.302 -169.819 1.00 49.78 298 GLY A C 1
ATOM 2267 O O . GLY A 1 298 ? 99.831 -14.926 -170.864 1.00 49.78 298 GLY A O 1
ATOM 2268 N N . ALA A 1 299 ? 100.432 -13.046 -169.793 1.00 50.31 299 ALA A N 1
ATOM 2269 C CA . ALA A 1 299 ? 100.640 -12.239 -171.002 1.00 50.31 299 ALA A CA 1
ATOM 2270 C C . ALA A 1 299 ? 102.110 -12.098 -171.457 1.00 50.31 299 ALA A C 1
ATOM 2272 O O . ALA A 1 299 ? 102.325 -11.654 -172.576 1.00 50.31 299 ALA A O 1
ATOM 2273 N N . ASP A 1 300 ? 103.098 -12.525 -170.656 1.00 42.34 300 ASP A N 1
ATOM 2274 C CA . ASP A 1 300 ? 104.537 -12.309 -170.934 1.00 42.34 300 ASP A CA 1
ATOM 2275 C C . ASP A 1 300 ? 105.405 -13.591 -170.878 1.00 42.34 300 ASP A C 1
ATOM 2277 O O . ASP A 1 300 ? 106.595 -13.535 -170.570 1.00 42.34 300 ASP A O 1
ATOM 2281 N N . LEU A 1 301 ? 104.854 -14.774 -171.185 1.00 45.06 301 LEU A N 1
ATOM 2282 C CA . LEU A 1 301 ? 105.619 -16.039 -171.187 1.00 45.06 301 LEU A CA 1
ATOM 2283 C C . LEU A 1 301 ? 105.348 -16.921 -172.423 1.00 45.06 301 LEU A C 1
ATOM 2285 O O . LEU A 1 301 ? 104.981 -18.084 -172.291 1.00 45.06 301 LEU A O 1
ATOM 2289 N N . ASP A 1 302 ? 105.586 -16.366 -173.621 1.00 44.34 302 ASP A N 1
ATOM 2290 C CA . ASP A 1 302 ? 105.651 -17.109 -174.903 1.00 44.34 302 ASP A CA 1
ATOM 2291 C C . ASP A 1 302 ? 106.978 -16.875 -175.678 1.00 44.34 302 ASP A C 1
ATOM 2293 O O . ASP A 1 302 ? 107.062 -17.044 -176.892 1.00 44.34 302 ASP A O 1
ATOM 2297 N N . ALA A 1 303 ? 108.064 -16.495 -174.984 1.00 37.44 303 ALA A N 1
ATOM 2298 C CA . ALA A 1 303 ? 109.413 -16.422 -175.565 1.00 37.44 303 ALA A CA 1
ATOM 2299 C C . ALA A 1 303 ? 110.532 -16.572 -174.509 1.00 37.44 303 ALA A C 1
ATOM 2301 O O . ALA A 1 303 ? 111.005 -15.570 -173.983 1.00 37.44 303 ALA A O 1
ATOM 2302 N N . LEU A 1 304 ? 110.943 -17.821 -174.219 1.00 34.59 304 LEU A N 1
ATOM 2303 C CA . LEU A 1 304 ? 112.315 -18.312 -173.911 1.00 34.59 304 LEU A CA 1
ATOM 2304 C C . LEU A 1 304 ? 112.292 -19.592 -173.037 1.00 34.59 304 LEU A C 1
ATOM 2306 O O . LEU A 1 304 ? 111.751 -19.619 -171.938 1.00 34.59 304 LEU A O 1
ATOM 2310 N N . ALA A 1 305 ? 112.935 -20.646 -173.544 1.00 27.84 305 ALA A N 1
ATOM 2311 C CA . ALA A 1 305 ? 113.345 -21.884 -172.853 1.00 27.84 305 ALA A CA 1
ATOM 2312 C C . ALA A 1 305 ? 114.767 -21.717 -172.222 1.00 27.84 305 ALA A C 1
ATOM 2314 O O . ALA A 1 305 ? 115.362 -20.666 -172.469 1.00 27.84 305 ALA A O 1
ATOM 2315 N N . PRO A 1 306 ? 115.473 -22.740 -171.657 1.00 43.28 306 PRO A N 1
ATOM 2316 C CA . PRO A 1 306 ? 115.173 -23.816 -170.667 1.00 43.28 306 PRO A CA 1
ATOM 2317 C C . PRO A 1 306 ? 116.213 -23.955 -169.476 1.00 43.28 306 PRO A C 1
ATOM 2319 O O . PRO A 1 306 ? 117.310 -23.426 -169.592 1.00 43.28 306 PRO A O 1
ATOM 2322 N N . LEU A 1 307 ? 115.912 -24.778 -168.425 1.00 27.62 307 LEU A N 1
ATOM 2323 C CA . LEU A 1 307 ? 116.794 -25.457 -167.388 1.00 27.62 307 LEU A CA 1
ATOM 2324 C C . LEU A 1 307 ? 117.675 -24.587 -166.417 1.00 27.62 307 LEU A C 1
ATOM 2326 O O . LEU A 1 307 ? 117.930 -23.444 -166.776 1.00 27.62 307 LEU A O 1
ATOM 2330 N N . PRO A 1 308 ? 118.242 -25.052 -165.251 1.00 43.81 308 PRO A N 1
ATOM 2331 C CA . PRO A 1 308 ? 118.112 -26.293 -164.439 1.00 43.81 308 PRO A CA 1
ATOM 2332 C C . PRO A 1 308 ? 118.018 -26.115 -162.870 1.00 43.81 308 PRO A C 1
ATOM 2334 O O . PRO A 1 308 ? 118.183 -25.031 -162.331 1.00 43.81 308 PRO A O 1
ATOM 2337 N N . GLU A 1 309 ? 117.775 -27.239 -162.174 1.00 28.14 309 GLU A N 1
ATOM 2338 C CA . GLU A 1 309 ? 118.344 -27.745 -160.890 1.00 28.14 309 GLU A CA 1
ATOM 2339 C C . GLU A 1 309 ? 118.308 -27.068 -159.483 1.00 28.14 309 GLU A C 1
ATOM 2341 O O . GLU A 1 309 ? 118.486 -25.876 -159.280 1.00 28.14 309 GLU A O 1
ATOM 2346 N N . GLU A 1 310 ? 118.169 -27.993 -158.508 1.00 24.64 310 GLU A N 1
ATOM 2347 C CA . GLU A 1 310 ? 118.689 -28.057 -157.124 1.00 24.64 310 GLU A CA 1
ATOM 2348 C C . GLU A 1 310 ? 118.054 -27.265 -155.947 1.00 24.64 310 GLU A C 1
ATOM 2350 O O . GLU A 1 310 ? 118.380 -26.132 -155.614 1.00 24.64 310 GLU A O 1
ATOM 2355 N N . SER A 1 311 ? 117.187 -27.997 -155.221 1.00 36.12 311 SER A N 1
ATOM 2356 C CA . SER A 1 311 ? 117.193 -28.248 -153.752 1.00 36.12 311 SER A CA 1
ATOM 2357 C C . SER A 1 311 ? 118.478 -27.846 -152.982 1.00 36.12 311 SER A C 1
ATOM 2359 O O . SER A 1 311 ? 119.543 -27.952 -153.578 1.00 36.12 311 SER A O 1
ATOM 2361 N N . PRO A 1 312 ? 118.473 -27.602 -151.636 1.00 48.38 312 PRO A N 1
ATOM 2362 C CA . PRO A 1 312 ? 117.848 -28.524 -150.669 1.00 48.38 312 PRO A CA 1
ATOM 2363 C C . PRO A 1 312 ? 117.421 -28.012 -149.257 1.00 48.38 312 PRO A C 1
ATOM 2365 O O . PRO A 1 312 ? 117.848 -26.984 -148.751 1.00 48.38 312 PRO A O 1
ATOM 2368 N N . ARG A 1 313 ? 116.628 -28.888 -148.613 1.00 29.22 313 ARG A N 1
ATOM 2369 C CA . ARG A 1 313 ? 116.676 -29.427 -147.224 1.00 29.22 313 ARG A CA 1
ATOM 2370 C C . ARG A 1 313 ? 116.586 -28.489 -145.997 1.00 29.22 313 ARG A C 1
ATOM 2372 O O . ARG A 1 313 ? 117.433 -27.633 -145.815 1.00 29.22 313 ARG A O 1
ATOM 2379 N N . VAL A 1 314 ? 115.523 -28.576 -145.167 1.00 43.19 314 VAL A N 1
ATOM 2380 C CA . VAL A 1 314 ? 115.285 -29.419 -143.935 1.00 43.19 314 VAL A CA 1
ATOM 2381 C C . VAL A 1 314 ? 116.427 -29.417 -142.885 1.00 43.19 314 VAL A C 1
ATOM 2383 O O . VAL A 1 314 ? 117.556 -29.167 -143.285 1.00 43.19 314 VAL A O 1
ATOM 2386 N N . PRO A 1 315 ? 116.258 -29.844 -141.602 1.00 50.06 315 PRO A N 1
ATOM 2387 C CA . PRO A 1 315 ? 115.060 -30.113 -140.772 1.00 50.06 315 PRO A CA 1
ATOM 2388 C C . PRO A 1 315 ? 115.175 -29.743 -139.252 1.00 50.06 315 PRO A C 1
ATOM 2390 O O . PRO A 1 315 ? 116.241 -29.433 -138.736 1.00 50.06 315 PRO A O 1
ATOM 2393 N N . HIS A 1 316 ? 114.076 -30.015 -138.525 1.00 40.72 316 HIS A N 1
ATOM 2394 C CA . HIS A 1 316 ? 114.027 -30.721 -137.217 1.00 40.72 316 HIS A CA 1
ATOM 2395 C C . HIS A 1 316 ? 114.062 -29.964 -135.855 1.00 40.72 316 HIS A C 1
ATOM 2397 O O . HIS A 1 316 ? 114.291 -28.762 -135.825 1.00 40.72 316 HIS A O 1
ATOM 2403 N N . PRO A 1 317 ? 113.631 -30.633 -134.747 1.00 55.72 317 PRO A N 1
ATOM 2404 C CA . PRO A 1 317 ? 112.690 -30.098 -133.754 1.00 55.72 317 PRO A CA 1
ATOM 2405 C C . PRO A 1 317 ? 113.302 -29.890 -132.351 1.00 55.72 317 PRO A C 1
ATOM 2407 O O . PRO A 1 317 ? 114.460 -30.218 -132.118 1.00 55.72 317 PRO A O 1
ATOM 2410 N N . GLY A 1 318 ? 112.463 -29.496 -131.381 1.00 37.62 318 GLY A N 1
ATOM 2411 C CA . GLY A 1 318 ? 112.643 -29.859 -129.967 1.00 37.62 318 GLY A CA 1
ATOM 2412 C C . GLY A 1 318 ? 112.498 -28.737 -128.926 1.00 37.62 318 GLY A C 1
ATOM 2413 O O . GLY A 1 318 ? 113.154 -27.712 -129.012 1.00 37.62 318 GLY A O 1
ATOM 2414 N N . HIS A 1 319 ? 111.712 -29.062 -127.889 1.00 35.22 319 HIS A N 1
ATOM 2415 C CA . HIS A 1 319 ? 111.842 -28.713 -126.460 1.00 35.22 319 HIS A CA 1
ATOM 2416 C C . HIS A 1 319 ? 111.466 -27.332 -125.855 1.00 35.22 319 HIS A C 1
ATOM 2418 O O . HIS A 1 319 ? 112.064 -26.306 -126.128 1.00 35.22 319 HIS A O 1
ATOM 2424 N N . ALA A 1 320 ? 110.564 -27.447 -124.859 1.00 32.28 320 ALA A N 1
ATOM 2425 C CA . ALA A 1 320 ? 110.664 -27.050 -123.436 1.00 32.28 320 ALA A CA 1
ATOM 2426 C C . ALA A 1 320 ? 110.531 -25.577 -122.945 1.00 32.28 320 ALA A C 1
ATOM 2428 O O . ALA A 1 320 ? 111.051 -24.634 -123.518 1.00 32.28 320 ALA A O 1
ATOM 2429 N N . ARG A 1 321 ? 109.827 -25.488 -121.791 1.00 42.09 321 ARG A N 1
ATOM 2430 C CA . ARG A 1 321 ? 109.646 -24.446 -120.728 1.00 42.09 321 ARG A CA 1
ATOM 2431 C C . ARG A 1 321 ? 110.942 -23.686 -120.306 1.00 42.09 321 ARG A C 1
ATOM 2433 O O . ARG A 1 321 ? 111.982 -24.154 -120.757 1.00 42.09 321 ARG A O 1
ATOM 2440 N N . PRO A 1 322 ? 110.986 -22.686 -119.359 1.00 50.53 322 PRO A N 1
ATOM 2441 C CA . PRO A 1 322 ? 110.046 -22.282 -118.266 1.00 50.53 322 PRO A CA 1
ATOM 2442 C C . PRO A 1 322 ? 109.948 -20.750 -117.906 1.00 50.53 322 PRO A C 1
ATOM 2444 O O . PRO A 1 322 ? 110.477 -19.914 -118.622 1.00 50.53 322 PRO A O 1
ATOM 2447 N N . SER A 1 323 ? 109.213 -20.454 -116.805 1.00 37.84 323 SER A N 1
ATOM 2448 C CA . SER A 1 323 ? 109.252 -19.409 -115.721 1.00 37.84 323 SER A CA 1
ATOM 2449 C C . SER A 1 323 ? 110.161 -18.150 -115.834 1.00 37.84 323 SER A C 1
ATOM 2451 O O . SER A 1 323 ? 111.197 -18.224 -116.470 1.00 37.84 323 SER A O 1
ATOM 2453 N N . SER A 1 324 ? 109.926 -16.978 -115.201 1.00 37.47 324 SER A N 1
ATOM 2454 C CA . SER A 1 324 ? 109.586 -16.687 -113.780 1.00 37.47 324 SER A CA 1
ATOM 2455 C C . SER A 1 324 ? 109.355 -15.175 -113.461 1.00 37.47 324 SER A C 1
ATOM 2457 O O . SER A 1 324 ? 109.939 -14.325 -114.119 1.00 37.47 324 SER A O 1
ATOM 2459 N N . GLU A 1 325 ? 108.576 -14.904 -112.395 1.00 35.59 325 GLU A N 1
ATOM 2460 C CA . GLU A 1 325 ? 108.726 -13.951 -111.245 1.00 35.59 325 GLU A CA 1
ATOM 2461 C C . GLU A 1 325 ? 109.265 -12.498 -111.329 1.00 35.59 325 GLU A C 1
ATOM 2463 O O . GLU A 1 325 ? 110.288 -12.227 -111.944 1.00 35.59 325 GLU A O 1
ATOM 2468 N N . THR A 1 326 ? 108.673 -11.616 -110.487 1.00 35.34 326 THR A N 1
ATOM 2469 C CA . THR A 1 326 ? 109.283 -10.781 -109.392 1.00 35.34 326 THR A CA 1
ATOM 2470 C C . THR A 1 326 ? 108.115 -10.139 -108.577 1.00 35.34 326 THR A C 1
ATOM 2472 O O . THR A 1 326 ? 107.244 -9.546 -109.203 1.00 35.34 326 THR A O 1
ATOM 2475 N N . ARG A 1 327 ? 107.820 -10.465 -107.291 1.00 34.16 327 ARG A N 1
ATOM 2476 C CA . ARG A 1 327 ? 108.354 -10.002 -105.960 1.00 34.16 327 ARG A CA 1
ATOM 2477 C C . ARG A 1 327 ? 108.219 -8.477 -105.715 1.00 34.16 327 ARG A C 1
ATOM 2479 O O . ARG A 1 327 ? 108.416 -7.732 -106.657 1.00 34.16 327 ARG A O 1
ATOM 2486 N N . ALA A 1 328 ? 107.902 -7.887 -104.550 1.00 31.53 328 ALA A N 1
ATOM 2487 C CA . ALA A 1 328 ? 107.988 -8.151 -103.090 1.00 31.53 328 ALA A CA 1
ATOM 2488 C C . ALA A 1 328 ? 107.117 -7.067 -102.358 1.00 31.53 328 ALA A C 1
ATOM 2490 O O . ALA A 1 328 ? 106.619 -6.186 -103.052 1.00 31.53 328 ALA A O 1
ATOM 2491 N N . SER A 1 329 ? 106.989 -6.865 -101.036 1.00 36.22 329 SER A N 1
ATOM 2492 C CA . SER A 1 329 ? 106.877 -7.599 -99.750 1.00 36.22 329 SER A CA 1
ATOM 2493 C C . SER A 1 329 ? 106.756 -6.517 -98.631 1.00 36.22 329 SER A C 1
ATOM 2495 O O . SER A 1 329 ? 106.982 -5.346 -98.925 1.00 36.22 329 SER A O 1
ATOM 2497 N N . ASP A 1 330 ? 106.513 -6.939 -97.371 1.00 30.94 330 ASP A N 1
ATOM 2498 C CA . ASP A 1 330 ? 106.775 -6.249 -96.068 1.00 30.94 330 ASP A CA 1
ATOM 2499 C C . ASP A 1 330 ? 105.751 -5.226 -95.504 1.00 30.94 330 ASP A C 1
ATOM 2501 O O . ASP A 1 330 ? 105.241 -4.393 -96.240 1.00 30.94 330 ASP A O 1
ATOM 2505 N N . THR A 1 331 ? 105.404 -5.121 -94.200 1.00 33.22 331 THR A N 1
ATOM 2506 C CA . THR A 1 331 ? 105.603 -5.877 -92.920 1.00 33.22 331 THR A CA 1
ATOM 2507 C C . THR A 1 331 ? 104.749 -5.178 -91.824 1.00 33.22 331 THR A C 1
ATOM 2509 O O . THR A 1 331 ? 104.614 -3.962 -91.853 1.00 33.22 331 THR A O 1
ATOM 2512 N N . ALA A 1 332 ? 103.992 -5.886 -90.971 1.00 29.50 332 ALA A N 1
ATOM 2513 C CA . ALA A 1 332 ? 104.257 -6.250 -89.556 1.00 29.50 332 ALA A CA 1
ATOM 2514 C C . ALA A 1 332 ? 104.156 -5.169 -88.426 1.00 29.50 332 ALA A C 1
ATOM 2516 O O . ALA A 1 332 ? 105.024 -4.328 -88.263 1.00 29.50 332 ALA A O 1
ATOM 2517 N N . ALA A 1 333 ? 103.136 -5.357 -87.564 1.00 31.11 333 ALA A N 1
ATOM 2518 C CA . ALA A 1 333 ? 103.147 -5.489 -86.084 1.00 31.11 333 ALA A CA 1
ATOM 2519 C C . ALA A 1 333 ? 103.668 -4.393 -85.105 1.00 31.11 333 ALA A C 1
ATOM 2521 O O . ALA A 1 333 ? 104.855 -4.101 -85.084 1.00 31.11 333 ALA A O 1
ATOM 2522 N N . ARG A 1 334 ? 102.811 -4.025 -84.116 1.00 29.50 334 ARG A N 1
ATOM 2523 C CA . ARG A 1 334 ? 102.960 -4.071 -82.614 1.00 29.50 334 ARG A CA 1
ATOM 2524 C C . ARG A 1 334 ? 102.143 -2.950 -81.923 1.00 29.50 334 ARG A C 1
ATOM 2526 O O . ARG A 1 334 ? 102.186 -1.820 -82.373 1.00 29.50 334 ARG A O 1
ATOM 2533 N N . ARG A 1 335 ? 101.213 -3.254 -80.996 1.00 33.12 335 ARG A N 1
ATOM 2534 C CA . ARG A 1 335 ? 101.294 -3.472 -79.516 1.00 33.12 335 ARG A CA 1
ATOM 2535 C C . ARG A 1 335 ? 101.623 -2.233 -78.657 1.00 33.12 335 ARG A C 1
ATOM 2537 O O . ARG A 1 335 ? 102.761 -1.791 -78.710 1.00 33.12 335 ARG A O 1
ATOM 2544 N N . SER A 1 336 ? 100.695 -1.875 -77.756 1.00 33.16 336 SER A N 1
ATOM 2545 C CA . SER A 1 336 ? 100.858 -1.601 -76.298 1.00 33.16 336 SER A CA 1
ATOM 2546 C C . SER A 1 336 ? 99.518 -1.046 -75.762 1.00 33.16 336 SER A C 1
ATOM 2548 O O . SER A 1 336 ? 98.976 -0.138 -76.377 1.00 33.16 336 SER A O 1
ATOM 2550 N N . ASP A 1 337 ? 98.799 -1.671 -74.825 1.00 31.11 337 ASP A N 1
ATOM 2551 C CA . ASP A 1 337 ? 99.063 -1.857 -73.384 1.00 31.11 337 ASP A CA 1
ATOM 2552 C C . ASP A 1 337 ? 98.779 -0.588 -72.551 1.00 31.11 337 ASP A C 1
ATOM 2554 O O . ASP A 1 337 ? 99.480 0.414 -72.673 1.00 31.11 337 ASP A O 1
ATOM 2558 N N . THR A 1 338 ? 97.741 -0.626 -71.707 1.00 34.69 338 THR A N 1
ATOM 2559 C CA . THR A 1 338 ? 97.716 0.090 -70.418 1.00 34.69 338 THR A CA 1
ATOM 2560 C C . THR A 1 338 ? 96.634 -0.485 -69.506 1.00 34.69 338 THR A C 1
ATOM 2562 O O . THR A 1 338 ? 95.433 -0.340 -69.725 1.00 34.69 338 THR A O 1
ATOM 2565 N N . ALA A 1 339 ? 97.109 -1.155 -68.462 1.00 31.77 339 ALA A N 1
ATOM 2566 C CA . ALA A 1 339 ? 96.373 -1.525 -67.272 1.00 31.77 339 ALA A CA 1
ATOM 2567 C C . ALA A 1 339 ? 96.063 -0.293 -66.402 1.00 31.77 339 ALA A C 1
ATOM 2569 O O . ALA A 1 339 ? 96.897 0.603 -66.275 1.00 31.77 339 ALA A O 1
ATOM 2570 N N . ALA A 1 340 ? 94.927 -0.316 -65.704 1.00 31.20 340 ALA A N 1
ATOM 2571 C CA . ALA A 1 340 ? 94.732 0.450 -64.478 1.00 31.20 340 ALA A CA 1
ATOM 2572 C C . ALA A 1 340 ? 94.088 -0.450 -63.415 1.00 31.20 340 ALA A C 1
ATOM 2574 O O . ALA A 1 340 ? 92.949 -0.896 -63.535 1.00 31.20 340 ALA A O 1
ATOM 2575 N N . ARG A 1 341 ? 94.905 -0.744 -62.401 1.00 29.23 341 ARG A N 1
ATOM 2576 C CA . ARG A 1 341 ? 94.568 -1.343 -61.108 1.00 29.23 341 ARG A CA 1
ATOM 2577 C C . ARG A 1 341 ? 93.643 -0.423 -60.310 1.00 29.23 341 ARG A C 1
ATOM 2579 O O . ARG A 1 341 ? 93.784 0.793 -60.377 1.00 29.23 341 ARG A O 1
ATOM 2586 N N . GLY A 1 342 ? 92.825 -1.030 -59.454 1.00 30.58 342 GLY A N 1
ATOM 2587 C CA . GLY A 1 342 ? 92.119 -0.352 -58.372 1.00 30.58 342 GLY A CA 1
ATOM 2588 C C . GLY A 1 342 ? 91.446 -1.344 -57.428 1.00 30.58 342 GLY A C 1
ATOM 2589 O O . GLY A 1 342 ? 90.234 -1.505 -57.469 1.00 30.58 342 GLY A O 1
ATOM 2590 N N . SER A 1 343 ? 92.239 -2.018 -56.597 1.00 33.84 343 SER A N 1
ATOM 2591 C CA . SER A 1 343 ? 91.799 -2.653 -55.352 1.00 33.84 343 SER A CA 1
ATOM 2592 C C . SER A 1 343 ? 92.588 -2.008 -54.214 1.00 33.84 343 SER A C 1
ATOM 2594 O O . SER A 1 343 ? 93.813 -2.021 -54.297 1.00 33.84 343 SER A O 1
ATOM 2596 N N . ASP A 1 344 ? 91.905 -1.427 -53.221 1.00 31.03 344 ASP A N 1
ATOM 2597 C CA . ASP A 1 344 ? 92.227 -1.582 -51.791 1.00 31.03 344 ASP A CA 1
ATOM 2598 C C . ASP A 1 344 ? 91.210 -0.864 -50.871 1.00 31.03 344 ASP A C 1
ATOM 2600 O O . ASP A 1 344 ? 91.055 0.353 -50.884 1.00 31.03 344 ASP A O 1
ATOM 2604 N N . THR A 1 345 ? 90.509 -1.701 -50.092 1.00 31.41 345 THR A N 1
ATOM 2605 C CA . THR A 1 345 ? 90.225 -1.634 -48.638 1.00 31.41 345 THR A CA 1
ATOM 2606 C C . THR A 1 345 ? 89.740 -0.350 -47.941 1.00 31.41 345 THR A C 1
ATOM 2608 O O . THR A 1 345 ? 90.515 0.571 -47.714 1.00 31.41 345 THR A O 1
ATOM 2611 N N . ALA A 1 346 ? 88.521 -0.425 -47.379 1.00 29.80 346 ALA A N 1
ATOM 2612 C CA . ALA A 1 346 ? 88.206 -0.356 -45.931 1.00 29.80 346 ALA A CA 1
ATOM 2613 C C . ALA A 1 346 ? 86.708 -0.719 -45.753 1.00 29.80 346 ALA A C 1
ATOM 2615 O O . ALA A 1 346 ? 85.843 -0.055 -46.307 1.00 29.80 346 ALA A O 1
ATOM 2616 N N . ALA A 1 347 ? 86.338 -1.900 -45.250 1.00 31.73 347 ALA A N 1
ATOM 2617 C CA . ALA A 1 347 ? 86.242 -2.263 -43.830 1.00 31.73 347 ALA A CA 1
ATOM 2618 C C . ALA A 1 347 ? 85.222 -1.426 -43.020 1.00 31.73 347 ALA A C 1
ATOM 2620 O O . ALA A 1 347 ? 85.585 -0.424 -42.421 1.00 31.73 347 ALA A O 1
ATOM 2621 N N . HIS A 1 348 ? 83.968 -1.889 -42.972 1.00 32.56 348 HIS A N 1
ATOM 2622 C CA . HIS A 1 348 ? 83.197 -2.185 -41.748 1.00 32.56 348 HIS A CA 1
ATOM 2623 C C . HIS A 1 348 ? 81.940 -2.971 -42.171 1.00 32.56 348 HIS A C 1
ATOM 2625 O O . HIS A 1 348 ? 81.225 -2.558 -43.074 1.00 32.56 348 HIS A O 1
ATOM 2631 N N . ALA A 1 349 ? 81.885 -4.259 -41.816 1.00 32.62 349 ALA A N 1
ATOM 2632 C CA . ALA A 1 349 ? 81.137 -4.790 -40.667 1.00 32.62 349 ALA A CA 1
ATOM 2633 C C . ALA A 1 349 ? 79.622 -4.603 -40.880 1.00 32.62 349 ALA A C 1
ATOM 2635 O O . ALA A 1 349 ? 79.154 -3.474 -40.929 1.00 32.62 349 ALA A O 1
ATOM 2636 N N . SER A 1 350 ? 78.917 -5.679 -41.257 1.00 34.06 350 SER A N 1
ATOM 2637 C CA . SER A 1 350 ? 78.043 -6.461 -40.350 1.00 34.06 350 SER A CA 1
ATOM 2638 C C . SER A 1 350 ? 76.803 -5.652 -39.947 1.00 34.06 350 SER A C 1
ATOM 2640 O O . SER A 1 350 ? 76.936 -4.526 -39.503 1.00 34.06 350 SER A O 1
ATOM 2642 N N . ASP A 1 351 ? 75.564 -6.107 -39.960 1.00 31.66 351 ASP A N 1
ATOM 2643 C CA . ASP A 1 351 ? 74.877 -7.366 -40.224 1.00 31.66 351 ASP A CA 1
ATOM 2644 C C . ASP A 1 351 ? 73.375 -7.015 -40.048 1.00 31.66 351 ASP A C 1
ATOM 2646 O O . ASP A 1 351 ? 73.051 -5.936 -39.547 1.00 31.66 351 ASP A O 1
ATOM 2650 N N . ALA A 1 352 ? 72.500 -7.900 -40.520 1.00 34.06 352 ALA A N 1
ATOM 2651 C CA . ALA A 1 352 ? 71.082 -8.095 -40.195 1.00 34.06 352 ALA A CA 1
ATOM 2652 C C . ALA A 1 352 ? 70.300 -6.940 -39.517 1.00 34.06 352 ALA A C 1
ATOM 2654 O O . ALA A 1 352 ? 70.550 -6.543 -38.385 1.00 34.06 352 ALA A O 1
ATOM 2655 N N . THR A 1 353 ? 69.292 -6.357 -40.171 1.00 32.06 353 THR A N 1
ATOM 2656 C CA . THR A 1 353 ? 67.930 -6.928 -40.301 1.00 32.06 353 THR A CA 1
ATOM 2657 C C . THR A 1 353 ? 67.226 -7.125 -38.952 1.00 32.06 353 THR A C 1
ATOM 2659 O O . THR A 1 353 ? 67.397 -8.156 -38.319 1.00 32.06 353 THR A O 1
ATOM 2662 N N . ALA A 1 354 ? 66.365 -6.174 -38.571 1.00 32.47 354 ALA A N 1
ATOM 2663 C CA . ALA A 1 354 ? 64.944 -6.402 -38.256 1.00 32.47 354 ALA A CA 1
ATOM 2664 C C . ALA A 1 354 ? 64.291 -5.095 -37.761 1.00 32.47 354 ALA A C 1
ATOM 2666 O O . ALA A 1 354 ? 64.679 -4.518 -36.751 1.00 32.47 354 ALA A O 1
ATOM 2667 N N . ALA A 1 355 ? 63.295 -4.639 -38.513 1.00 34.41 355 ALA A N 1
ATOM 2668 C CA . ALA A 1 355 ? 62.271 -3.681 -38.104 1.00 34.41 355 ALA A CA 1
ATOM 2669 C C . ALA A 1 355 ? 61.141 -4.423 -37.343 1.00 34.41 355 ALA A C 1
ATOM 2671 O O . ALA A 1 355 ? 61.116 -5.654 -37.391 1.00 34.41 355 ALA A O 1
ATOM 2672 N N . PRO A 1 356 ? 60.084 -3.746 -36.858 1.00 49.88 356 PRO A N 1
ATOM 2673 C CA . PRO A 1 356 ? 60.047 -2.490 -36.103 1.00 49.88 356 PRO A CA 1
ATOM 2674 C C . PRO A 1 356 ? 59.195 -2.620 -34.814 1.00 49.88 356 PRO A C 1
ATOM 2676 O O . PRO A 1 356 ? 58.308 -3.465 -34.727 1.00 49.88 356 PRO A O 1
ATOM 2679 N N . GLU A 1 357 ? 59.376 -1.707 -33.859 1.00 32.31 357 GLU A N 1
ATOM 2680 C CA . GLU A 1 357 ? 58.349 -1.393 -32.855 1.00 32.31 357 GLU A CA 1
ATOM 2681 C C . GLU A 1 357 ? 57.751 -0.023 -33.187 1.00 32.31 357 GLU A C 1
ATOM 2683 O O . GLU A 1 357 ? 58.452 0.989 -33.235 1.00 32.31 357 GLU A O 1
ATOM 2688 N N . SER A 1 358 ? 56.447 -0.004 -33.460 1.00 35.41 358 SER A N 1
ATOM 2689 C CA . SER A 1 358 ? 55.629 1.204 -33.529 1.00 35.41 358 SER A CA 1
ATOM 2690 C C . SER A 1 358 ? 54.466 1.034 -32.562 1.00 35.41 358 SER A C 1
ATOM 2692 O O . SER A 1 358 ? 53.502 0.320 -32.843 1.00 35.41 358 SER A O 1
ATOM 2694 N N . ASP A 1 359 ? 54.609 1.684 -31.415 1.00 31.61 359 ASP A N 1
ATOM 2695 C CA . ASP A 1 359 ? 53.609 1.792 -30.365 1.00 31.61 359 ASP A CA 1
ATOM 2696 C C . ASP A 1 359 ? 52.452 2.662 -30.879 1.00 31.61 359 ASP A C 1
ATOM 2698 O O . ASP A 1 359 ? 52.650 3.813 -31.279 1.00 31.61 359 ASP A O 1
ATOM 2702 N N . THR A 1 360 ? 51.252 2.084 -30.941 1.00 32.59 360 THR A N 1
ATOM 2703 C CA . THR A 1 360 ? 50.033 2.776 -31.370 1.00 32.59 360 THR A CA 1
ATOM 2704 C C . THR A 1 360 ? 49.011 2.731 -30.250 1.00 32.59 360 THR A C 1
ATOM 2706 O O . THR A 1 360 ? 48.763 1.708 -29.621 1.00 32.59 360 THR A O 1
ATOM 2709 N N . THR A 1 361 ? 48.428 3.897 -30.029 1.00 33.28 361 THR A N 1
ATOM 2710 C CA . THR A 1 361 ? 47.353 4.234 -29.109 1.00 33.28 361 THR A CA 1
ATOM 2711 C C . THR A 1 361 ? 46.057 3.447 -29.369 1.00 33.28 361 THR A C 1
ATOM 2713 O O . THR A 1 361 ? 45.712 3.187 -30.518 1.00 33.28 361 THR A O 1
ATOM 2716 N N . ALA A 1 362 ? 45.294 3.273 -28.282 1.00 31.12 362 ALA A N 1
ATOM 2717 C CA . ALA A 1 362 ? 43.830 3.159 -28.183 1.00 31.12 362 ALA A CA 1
ATOM 2718 C C . ALA A 1 362 ? 43.164 1.767 -28.092 1.00 31.12 362 ALA A C 1
ATOM 2720 O O . ALA A 1 362 ? 43.344 0.899 -28.938 1.00 31.12 362 ALA A O 1
ATOM 2721 N N . ALA A 1 363 ? 42.245 1.728 -27.114 1.00 30.83 363 ALA A N 1
ATOM 2722 C CA . ALA A 1 363 ? 40.931 1.075 -27.081 1.00 30.83 363 ALA A CA 1
ATOM 2723 C C . ALA A 1 363 ? 40.758 -0.152 -26.160 1.00 30.83 363 ALA A C 1
ATOM 2725 O O . ALA A 1 363 ? 41.328 -1.219 -26.367 1.00 30.83 363 ALA A O 1
ATOM 2726 N N . GLU A 1 364 ? 39.890 0.049 -25.159 1.00 39.84 364 GLU A N 1
ATOM 2727 C CA . GLU A 1 364 ? 39.111 -0.964 -24.429 1.00 39.84 364 GLU A CA 1
ATOM 2728 C C . GLU A 1 364 ? 38.286 -1.842 -25.395 1.00 39.84 364 GLU A C 1
ATOM 2730 O O . GLU A 1 364 ? 38.043 -1.436 -26.538 1.00 39.84 364 GLU A O 1
ATOM 2735 N N . PRO A 1 365 ? 37.809 -3.022 -24.947 1.00 49.09 365 PRO A N 1
ATOM 2736 C CA . PRO A 1 365 ? 36.395 -3.073 -24.549 1.00 49.09 365 PRO A CA 1
ATOM 2737 C C . PRO A 1 365 ? 36.023 -4.057 -23.412 1.00 49.09 365 PRO A C 1
ATOM 2739 O O . PRO A 1 365 ? 36.654 -5.089 -23.198 1.00 49.09 365 PRO A O 1
ATOM 2742 N N . ASP A 1 366 ? 34.924 -3.690 -22.746 1.00 33.69 366 ASP A N 1
ATOM 2743 C CA . ASP A 1 366 ? 33.798 -4.476 -22.213 1.00 33.69 366 ASP A CA 1
ATOM 2744 C C . ASP A 1 366 ? 34.002 -5.772 -21.401 1.00 33.69 366 ASP A C 1
ATOM 2746 O O . ASP A 1 366 ? 34.339 -6.842 -21.907 1.00 33.69 366 ASP A O 1
ATOM 2750 N N . GLY A 1 367 ? 33.558 -5.699 -20.137 1.00 32.78 367 GLY A N 1
ATOM 2751 C CA . GLY A 1 367 ? 33.166 -6.830 -19.295 1.00 32.78 367 GLY A CA 1
ATOM 2752 C C . GLY A 1 367 ? 31.788 -6.591 -18.659 1.00 32.78 367 GLY A C 1
ATOM 2753 O O . GLY A 1 367 ? 31.629 -5.751 -17.777 1.00 32.78 367 GLY A O 1
ATOM 2754 N N . VAL A 1 368 ? 30.796 -7.343 -19.134 1.00 35.62 368 VAL A N 1
ATOM 2755 C CA . VAL A 1 368 ? 29.372 -7.363 -18.755 1.00 35.62 368 VAL A CA 1
ATOM 2756 C C . VAL A 1 368 ? 29.119 -8.242 -17.508 1.00 35.62 368 VAL A C 1
ATOM 2758 O O . VAL A 1 368 ? 29.689 -9.323 -17.440 1.00 35.62 368 VAL A O 1
ATOM 2761 N N . ALA A 1 369 ? 28.234 -7.772 -16.597 1.00 32.56 369 ALA A N 1
ATOM 2762 C CA . ALA A 1 369 ? 27.237 -8.468 -15.723 1.00 32.56 369 ALA A CA 1
ATOM 2763 C C . ALA A 1 369 ? 27.639 -9.748 -14.929 1.00 32.56 369 ALA A C 1
ATOM 2765 O O . ALA A 1 369 ? 28.300 -10.621 -15.463 1.00 32.56 369 ALA A O 1
ATOM 2766 N N . THR A 1 370 ? 27.193 -10.113 -13.714 1.00 38.16 370 THR A N 1
ATOM 2767 C CA . THR A 1 370 ? 26.222 -9.699 -12.664 1.00 38.16 370 THR A CA 1
ATOM 2768 C C . THR A 1 370 ? 26.395 -10.741 -11.498 1.00 38.16 370 THR A C 1
ATOM 2770 O O . THR A 1 370 ? 27.002 -11.785 -11.741 1.00 38.16 370 THR A O 1
ATOM 2773 N N . PRO A 1 371 ? 25.937 -10.506 -10.238 1.00 59.94 371 PRO A N 1
ATOM 2774 C CA . PRO A 1 371 ? 26.211 -11.314 -9.016 1.00 59.94 371 PRO A CA 1
ATOM 2775 C C . PRO A 1 371 ? 25.145 -12.455 -8.848 1.00 59.94 371 PRO A C 1
ATOM 2777 O O . PRO A 1 371 ? 24.548 -12.748 -9.886 1.00 59.94 371 PRO A O 1
ATOM 2780 N N . PRO A 1 372 ? 24.816 -13.131 -7.693 1.00 58.28 372 PRO A N 1
ATOM 2781 C CA . PRO A 1 372 ? 24.971 -12.797 -6.252 1.00 58.28 372 PRO A CA 1
ATOM 2782 C C . PRO A 1 372 ? 25.146 -13.977 -5.241 1.00 58.28 372 PRO A C 1
ATOM 2784 O O . PRO A 1 372 ? 25.300 -15.126 -5.639 1.00 58.28 372 PRO A O 1
ATOM 2787 N N . ALA A 1 373 ? 25.066 -13.644 -3.933 1.00 31.95 373 ALA A N 1
ATOM 2788 C CA . ALA A 1 373 ? 24.654 -14.439 -2.741 1.00 31.95 373 ALA A CA 1
ATOM 2789 C C . ALA A 1 373 ? 25.691 -14.351 -1.596 1.00 31.95 373 ALA A C 1
ATOM 2791 O O . ALA A 1 373 ? 26.880 -14.282 -1.866 1.00 31.95 373 ALA A O 1
ATOM 2792 N N . ALA A 1 374 ? 25.396 -14.419 -0.296 1.00 34.56 374 ALA A N 1
ATOM 2793 C CA . ALA A 1 374 ? 24.221 -14.277 0.568 1.00 34.56 374 ALA A CA 1
ATOM 2794 C C . ALA A 1 374 ? 24.764 -14.369 2.022 1.00 34.56 374 ALA A C 1
ATOM 2796 O O . ALA A 1 374 ? 25.822 -14.952 2.256 1.00 34.56 374 ALA A O 1
ATOM 2797 N N . THR A 1 375 ? 24.048 -13.794 2.988 1.00 42.94 375 THR A N 1
ATOM 2798 C CA . THR A 1 375 ? 24.296 -13.816 4.449 1.00 42.94 375 THR A CA 1
ATOM 2799 C C . THR A 1 375 ? 24.381 -15.243 5.035 1.00 42.94 375 THR A C 1
ATOM 2801 O O . THR A 1 375 ? 23.828 -16.172 4.445 1.00 42.94 375 THR A O 1
ATOM 2804 N N . PRO A 1 376 ? 24.955 -15.427 6.247 1.00 49.62 376 PRO A N 1
ATOM 2805 C CA . PRO A 1 376 ? 24.069 -15.687 7.398 1.00 49.62 376 PRO A CA 1
ATOM 2806 C C . PRO A 1 376 ? 24.534 -15.094 8.755 1.00 49.62 376 PRO A C 1
ATOM 2808 O O . PRO A 1 376 ? 25.720 -14.921 9.016 1.00 49.62 376 PRO A O 1
ATOM 2811 N N . ALA A 1 377 ? 23.560 -14.829 9.635 1.00 38.22 377 ALA A N 1
ATOM 2812 C CA . ALA A 1 377 ? 23.696 -14.725 11.101 1.00 38.22 377 ALA A CA 1
ATOM 2813 C C . ALA A 1 377 ? 23.201 -16.055 11.731 1.00 38.22 377 ALA A C 1
ATOM 2815 O O . ALA A 1 377 ? 22.469 -16.762 11.025 1.00 38.22 377 ALA A O 1
ATOM 2816 N N . PRO A 1 378 ? 23.542 -16.442 12.989 1.00 49.25 378 PRO A N 1
ATOM 2817 C CA . PRO A 1 378 ? 22.941 -15.839 14.205 1.00 49.25 378 PRO A CA 1
ATOM 2818 C C . PRO A 1 378 ? 23.798 -15.896 15.510 1.00 49.25 378 PRO A C 1
ATOM 2820 O O . PRO A 1 378 ? 24.806 -16.593 15.565 1.00 49.25 378 PRO A O 1
ATOM 2823 N N . GLY A 1 379 ? 23.337 -15.243 16.596 1.00 32.78 379 GLY A N 1
ATOM 2824 C CA . GLY A 1 379 ? 23.557 -15.731 17.979 1.00 32.78 379 GLY A CA 1
ATOM 2825 C C . GLY A 1 379 ? 23.986 -14.732 19.075 1.00 32.78 379 GLY A C 1
ATOM 2826 O O . GLY A 1 379 ? 25.161 -14.409 19.181 1.00 32.78 379 GLY A O 1
ATOM 2827 N N . ASP A 1 380 ? 23.009 -14.319 19.897 1.00 36.53 380 ASP A N 1
ATOM 2828 C CA . ASP A 1 380 ? 22.995 -14.049 21.358 1.00 36.53 380 ASP A CA 1
ATOM 2829 C C . ASP A 1 380 ? 24.258 -13.637 22.155 1.00 36.53 380 ASP A C 1
ATOM 2831 O O . ASP A 1 380 ? 25.159 -14.448 22.355 1.00 36.53 380 ASP A O 1
ATOM 2835 N N . ALA A 1 381 ? 24.199 -12.456 22.807 1.00 38.16 381 ALA A N 1
ATOM 2836 C CA . ALA A 1 381 ? 24.604 -12.209 24.214 1.00 38.16 381 ALA A CA 1
ATOM 2837 C C . ALA A 1 381 ? 24.122 -10.808 24.712 1.00 38.16 381 ALA A C 1
ATOM 2839 O O . ALA A 1 381 ? 23.803 -9.958 23.882 1.00 38.16 381 ALA A O 1
ATOM 2840 N N . PRO A 1 382 ? 24.029 -10.541 26.037 1.00 48.50 382 PRO A N 1
ATOM 2841 C CA . PRO A 1 382 ? 22.916 -9.792 26.638 1.00 48.50 382 PRO A CA 1
ATOM 2842 C C . PRO A 1 382 ? 23.140 -8.291 26.915 1.00 48.50 382 PRO A C 1
ATOM 2844 O O . PRO A 1 382 ? 24.257 -7.787 26.998 1.00 48.50 382 PRO A O 1
ATOM 2847 N N . ALA A 1 383 ? 22.012 -7.605 27.129 1.00 40.41 383 ALA A N 1
ATOM 2848 C CA . ALA A 1 383 ? 21.872 -6.187 27.446 1.00 40.41 383 ALA A CA 1
ATOM 2849 C C . ALA A 1 383 ? 22.192 -5.835 28.916 1.00 40.41 383 ALA A C 1
ATOM 2851 O O . ALA A 1 383 ? 21.767 -6.524 29.844 1.00 40.41 383 ALA A O 1
ATOM 2852 N N . VAL A 1 384 ? 22.861 -4.693 29.111 1.00 51.50 384 VAL A N 1
ATOM 2853 C CA . VAL A 1 384 ? 23.028 -3.979 30.392 1.00 51.50 384 VAL A CA 1
ATOM 2854 C C . VAL A 1 384 ? 22.155 -2.710 30.348 1.00 51.50 384 VAL A C 1
ATOM 2856 O O . VAL A 1 384 ? 22.121 -2.060 29.301 1.00 51.50 384 VAL A O 1
ATOM 2859 N N . PRO A 1 385 ? 21.432 -2.333 31.423 1.00 53.81 385 PRO A N 1
ATOM 2860 C CA . PRO A 1 385 ? 20.532 -1.183 31.406 1.00 53.81 385 PRO A CA 1
ATOM 2861 C C . PRO A 1 385 ? 21.264 0.110 31.796 1.00 53.81 385 PRO A C 1
ATOM 2863 O O . PRO A 1 385 ? 21.826 0.201 32.887 1.00 53.81 385 PRO A O 1
ATOM 2866 N N . GLU A 1 386 ? 21.212 1.134 30.942 1.00 49.88 386 GLU A N 1
ATOM 2867 C CA . GLU A 1 386 ? 21.708 2.479 31.258 1.00 49.88 386 GLU A CA 1
ATOM 2868 C C . GLU A 1 386 ? 20.540 3.413 31.632 1.00 49.88 386 GLU A C 1
ATOM 2870 O O . GLU A 1 386 ? 19.492 3.445 30.983 1.00 49.88 386 GLU A O 1
ATOM 2875 N N . GLN A 1 387 ? 20.705 4.115 32.754 1.00 52.47 387 GLN A N 1
ATOM 2876 C CA . GLN A 1 387 ? 19.716 4.971 33.414 1.00 52.47 387 GLN A CA 1
ATOM 2877 C C . GLN A 1 387 ? 19.369 6.239 32.606 1.00 52.47 387 GLN A C 1
ATOM 2879 O O . GLN A 1 387 ? 20.223 6.782 31.906 1.00 52.47 387 GLN A O 1
ATOM 2884 N N . PRO A 1 388 ? 18.148 6.793 32.750 1.00 54.38 388 PRO A N 1
ATOM 2885 C CA . PRO A 1 388 ? 17.747 8.011 32.052 1.00 54.38 388 PRO A CA 1
ATOM 2886 C C . PRO A 1 388 ? 18.240 9.295 32.748 1.00 54.38 388 PRO A C 1
ATOM 2888 O O . PRO A 1 388 ? 18.086 9.477 33.955 1.00 54.38 388 PRO A O 1
ATOM 2891 N N . ALA A 1 389 ? 18.768 10.226 31.949 1.00 58.25 389 ALA A N 1
ATOM 2892 C CA . ALA A 1 389 ? 19.183 11.570 32.357 1.00 58.25 389 ALA A CA 1
ATOM 2893 C C . ALA A 1 389 ? 18.000 12.478 32.795 1.00 58.25 389 ALA A C 1
ATOM 2895 O O . ALA A 1 389 ? 16.880 12.331 32.289 1.00 58.25 389 ALA A O 1
ATOM 2896 N N . PRO A 1 390 ? 18.221 13.463 33.694 1.00 56.41 390 PRO A N 1
ATOM 2897 C CA . PRO A 1 390 ? 17.158 14.304 34.246 1.00 56.41 390 PRO A CA 1
ATOM 2898 C C . PRO A 1 390 ? 16.666 15.393 33.276 1.00 56.41 390 PRO A C 1
ATOM 2900 O O . PRO A 1 390 ? 17.437 16.133 32.661 1.00 56.41 390 PRO A O 1
ATOM 2903 N N . ARG A 1 391 ? 15.337 15.525 33.188 1.00 51.03 391 ARG A N 1
ATOM 2904 C CA . ARG A 1 391 ? 14.617 16.541 32.405 1.00 51.03 391 ARG A CA 1
ATOM 2905 C C . ARG A 1 391 ? 14.707 17.921 33.069 1.00 51.03 391 ARG A C 1
ATOM 2907 O O . ARG A 1 391 ? 14.398 18.067 34.247 1.00 51.03 391 ARG A O 1
ATOM 2914 N N . ARG A 1 392 ? 15.055 18.949 32.288 1.00 56.59 392 ARG A N 1
ATOM 2915 C CA . ARG A 1 392 ? 14.928 20.367 32.677 1.00 56.59 392 ARG A CA 1
ATOM 2916 C C . ARG A 1 392 ? 13.445 20.789 32.728 1.00 56.59 392 ARG A C 1
ATOM 2918 O O . ARG A 1 392 ? 12.695 20.395 31.831 1.00 56.59 392 ARG A O 1
ATOM 2925 N N . PRO A 1 393 ? 13.013 21.607 33.706 1.00 59.19 393 PRO A N 1
ATOM 2926 C CA . PRO A 1 393 ? 11.639 22.099 33.776 1.00 59.19 393 PRO A CA 1
ATOM 2927 C C . PRO A 1 393 ? 11.390 23.252 32.787 1.00 59.19 393 PRO A C 1
ATOM 2929 O O . PRO A 1 393 ? 12.228 24.138 32.616 1.00 59.19 393 PRO A O 1
ATOM 2932 N N . ARG A 1 394 ? 10.219 23.239 32.138 1.00 52.78 394 ARG A N 1
ATOM 2933 C CA . ARG A 1 394 ? 9.679 24.358 31.344 1.00 52.78 394 ARG A CA 1
ATOM 2934 C C . ARG A 1 394 ? 8.990 25.367 32.283 1.00 52.78 394 ARG A C 1
ATOM 2936 O O . ARG A 1 394 ? 8.284 24.915 33.182 1.00 52.78 394 ARG A O 1
ATOM 2943 N N . PRO A 1 395 ? 9.135 26.690 32.089 1.00 56.09 395 PRO A N 1
ATOM 2944 C CA . PRO A 1 395 ? 8.382 27.680 32.858 1.00 56.09 395 PRO A CA 1
ATOM 2945 C C . PRO A 1 395 ? 6.930 27.815 32.361 1.00 56.09 395 PRO A C 1
ATOM 2947 O O . PRO A 1 395 ? 6.673 27.825 31.156 1.00 56.09 395 PRO A O 1
ATOM 2950 N N . SER A 1 396 ? 5.995 27.911 33.310 1.00 46.19 396 SER A N 1
ATOM 2951 C CA . SER A 1 396 ? 4.551 28.111 33.106 1.00 46.19 396 SER A CA 1
ATOM 2952 C C . SER A 1 396 ? 4.206 29.527 32.604 1.00 46.19 396 SER A C 1
ATOM 2954 O O . SER A 1 396 ? 4.947 30.468 32.898 1.00 46.19 396 SER A O 1
ATOM 2956 N N . PRO A 1 397 ? 3.074 29.717 31.896 1.00 52.44 397 PRO A N 1
ATOM 2957 C CA . PRO A 1 397 ? 2.665 31.006 31.356 1.00 52.44 397 PRO A CA 1
ATOM 2958 C C . PRO A 1 397 ? 1.751 31.742 32.344 1.00 52.44 397 PRO A C 1
ATOM 2960 O O . PRO A 1 397 ? 0.541 31.552 32.343 1.00 52.44 397 PRO A O 1
ATOM 2963 N N . GLU A 1 398 ? 2.309 32.619 33.171 1.00 47.84 398 GLU A N 1
ATOM 2964 C CA . GLU A 1 398 ? 1.526 33.622 33.898 1.00 47.84 398 GLU A CA 1
ATOM 2965 C C . GLU A 1 398 ? 2.278 34.953 33.903 1.00 47.84 398 GLU A C 1
ATOM 2967 O O . GLU A 1 398 ? 3.471 34.995 34.194 1.00 47.84 398 GLU A O 1
ATOM 2972 N N . ARG A 1 399 ? 1.535 36.037 33.636 1.00 50.69 399 ARG A N 1
ATOM 2973 C CA . ARG A 1 399 ? 1.941 37.459 33.560 1.00 50.69 399 ARG A CA 1
ATOM 2974 C C . ARG A 1 399 ? 2.335 37.977 32.176 1.00 50.69 399 ARG A C 1
ATOM 2976 O O . ARG A 1 399 ? 3.475 38.352 31.945 1.00 50.69 399 ARG A O 1
ATOM 2983 N N . GLN A 1 400 ? 1.332 38.172 31.323 1.00 47.56 400 GLN A N 1
ATOM 2984 C CA . GLN A 1 400 ? 1.296 39.299 30.379 1.00 47.56 400 GLN A CA 1
ATOM 2985 C C . GLN A 1 400 ? -0.159 39.761 30.172 1.00 47.56 400 GLN A C 1
ATOM 2987 O O . GLN A 1 400 ? -0.727 39.708 29.093 1.00 47.56 400 GLN A O 1
ATOM 2992 N N . ALA A 1 401 ? -0.780 40.206 31.264 1.00 51.00 401 ALA A N 1
ATOM 2993 C CA . ALA A 1 401 ? -2.010 40.996 31.251 1.00 51.00 401 ALA A CA 1
ATOM 2994 C C . ALA A 1 401 ? -1.856 42.128 32.276 1.00 51.00 401 ALA A C 1
ATOM 2996 O O . ALA A 1 401 ? -2.513 42.158 33.309 1.00 51.00 401 ALA A O 1
ATOM 2997 N N . ALA A 1 402 ? -0.878 43.004 32.035 1.00 52.38 402 ALA A N 1
ATOM 2998 C CA . ALA A 1 402 ? -0.693 44.250 32.779 1.00 52.38 402 ALA A CA 1
ATOM 2999 C C . ALA A 1 402 ? 0.209 45.226 31.999 1.00 52.38 402 ALA A C 1
ATOM 3001 O O . ALA A 1 402 ? 1.170 45.768 32.538 1.00 52.38 402 ALA A O 1
ATOM 3002 N N . SER A 1 403 ? -0.087 45.466 30.719 1.00 45.53 403 SER A N 1
ATOM 3003 C CA . SER A 1 403 ? 0.434 46.630 29.994 1.00 45.53 403 SER A CA 1
ATOM 3004 C C . SER A 1 403 ? -0.692 47.638 29.786 1.00 45.53 403 SER A C 1
ATOM 3006 O O . SER A 1 403 ? -1.379 47.647 28.772 1.00 45.53 403 SER A O 1
ATOM 3008 N N . ARG A 1 404 ? -0.878 48.452 30.829 1.00 46.25 404 ARG A N 1
ATOM 3009 C CA . ARG A 1 404 ? -1.169 49.890 30.771 1.00 46.25 404 ARG A CA 1
ATOM 3010 C C . ARG A 1 404 ? -2.060 50.369 29.618 1.00 46.25 404 ARG A C 1
ATOM 3012 O O . ARG A 1 404 ? -1.581 50.815 28.584 1.00 46.25 404 ARG A O 1
ATOM 3019 N N . ALA A 1 405 ? -3.344 50.493 29.940 1.00 50.75 405 ALA A N 1
ATOM 3020 C CA . ALA A 1 405 ? -4.060 51.731 29.672 1.00 50.75 405 ALA A CA 1
ATOM 3021 C C . ALA A 1 405 ? -3.392 52.870 30.469 1.00 50.75 405 ALA A C 1
ATOM 3023 O O . ALA A 1 405 ? -3.422 52.856 31.702 1.00 50.75 405 ALA A O 1
ATOM 3024 N N . ARG A 1 406 ? -2.732 53.799 29.771 1.00 50.78 406 ARG A N 1
ATOM 3025 C CA . ARG A 1 406 ? -2.511 55.206 30.156 1.00 50.78 406 ARG A CA 1
ATOM 3026 C C . ARG A 1 406 ? -1.666 55.888 29.077 1.00 50.78 406 ARG A C 1
ATOM 3028 O O . ARG A 1 406 ? -0.446 55.741 29.082 1.00 50.78 406 ARG A O 1
ATOM 3035 N N . VAL A 1 407 ? -2.369 56.606 28.204 1.00 49.22 407 VAL A N 1
ATOM 3036 C CA . VAL A 1 407 ? -2.154 57.962 27.653 1.00 49.22 407 VAL A CA 1
ATOM 3037 C C . VAL A 1 407 ? -2.793 57.998 26.276 1.00 49.22 407 VAL A C 1
ATOM 3039 O O . VAL A 1 407 ? -2.413 57.154 25.437 1.00 49.22 407 VAL A O 1
#